Protein AF-A0A8H5GX24-F1 (afdb_monomer)

Solvent-accessible surface area (backbone atoms only — not comparable to full-atom values): 32639 Å² total; per-residue (Å²): 142,82,82,84,79,88,79,83,79,81,81,88,80,85,79,81,66,63,48,75,43,63,31,82,57,46,59,70,76,62,49,92,84,52,91,67,73,50,22,51,34,59,67,75,65,47,92,55,52,33,51,45,38,68,29,33,24,44,30,22,51,85,92,43,84,72,49,77,50,66,29,68,63,74,85,72,75,66,74,65,73,58,80,72,51,48,67,88,75,53,83,59,86,82,50,75,64,57,44,50,53,50,43,22,54,43,24,67,65,50,45,61,57,49,55,51,37,51,54,46,45,76,73,65,21,25,32,37,72,66,52,99,67,56,74,51,46,14,66,71,36,60,39,53,57,71,56,48,24,33,33,22,79,58,37,36,53,36,32,35,44,67,50,56,75,71,48,45,70,80,38,61,47,99,87,72,45,67,46,32,102,65,89,78,81,53,59,42,52,29,26,47,64,54,69,73,59,47,68,61,43,52,60,53,33,52,47,38,56,64,65,52,79,80,78,57,101,70,74,82,72,65,79,55,51,66,54,49,52,51,52,51,55,50,41,70,77,73,71,73,84,94,84,77,97,65,77,84,78,77,74,51,70,67,48,76,34,46,47,94,67,59,54,68,73,57,52,55,55,41,48,64,74,47,51,46,39,37,30,36,66,27,50,80,58,48,77,71,70,84,46,57,69,39,44,31,74,77,44,20,88,45,74,37,55,30,31,23,43,58,82,67,51,70,50,78,45,34,39,40,63,73,41,62,58,67,85,56,66,83,88,60,64,82,77,49,15,45,24,48,45,79,94,75,38,64,41,37,81,90,42,98,44,31,75,55,35,59,33,49,57,62,23,51,53,62,47,51,43,57,25,62,59,6,82,46,9,37,61,43,24,46,33,78,83,48,88,70,68,97,50,60,35,32,56,38,52,33,43,32,27,48,76,52,83,86,39,36,26,48,38,38,35,34,69,81,85,88,69,32,36,38,31,53,46,86,46,45,66,57,51,51,54,52,52,55,51,49,36,72,69,64,75,48,90,81,54,65,77,45,102,70,80,18,70,39,74,29,62,68,50,44,58,42,39,35,73,77,67,73,47,73,45,36,68,55,88,84,53,95,36,52,47,74,51,75,40,78,66,26,37,33,23,21,46,40,83,44,60,47,79,48,76,49,68,64,67,39,43,80,73,44,48,72,49,54,50,64,47,47,68,66,54,43,76,52,86,80,68,88,75,54,57,47,60,70,55,29,46,49,30,29,46,54,37,44,59,49,47,55,51,52,65,73,64,53,91,81,80,74,87,126

Foldseek 3Di:
DDDDDDDDDDDDDPPQDKDKAAAQDAPVVVDPLPPAAFAPCSVVVNPAFGLRHQFKIFIHGPPDTDDIDTALDPPRPDPQVDPFAWDDDFPDADDLVNLLLLLLLLLVPVLVQLVVLLVLSVVPAGAREDGDRHDQAALQQRFGADFKKKAAPRHSHIHHVVCVVVVQQVDADPVRHGSGPDDPPRIGIHTHDHNVVSVVVNVVSVVSNVPDDPPDPPPPDDVVPVVVVVVVVVCVVVDDDDDDPDDPDPDLAAAEEELVGDDPVNVLVCQLQQGKYKYFDLCVQFDADPALVRCCVQFQQPKFFKAWLQPRDTDIDGSNVLSVCAQPCPPDDQRTKMKGDFVPAFQDCPDSNNVVLVRSLRSDGPNLFFHLSRLQFLQVRFGPVDDGFPFGKTKMWIFAHDLDPPGSANWHKAQAWDDFFKWGLVCLVLVVVLLVVCQVVVPDPVPDQDNPRHGHQGPVNQVVSCVPPVTGTSGDDDDPSMDMDGAGSIIHTHHHNGGDIDITGDTDGSSNLVRLVVVCVVSSRDDPDSRNPCPSVSSVSSSVNSVVSVVVVVPPPDDDDD

pLDDT: mean 77.55, std 18.69, range [25.48, 96.69]

Organism: NCBI:txid2823264

Radius of gyration: 29.1 Å; Cα contacts (8 Å, |Δi|>4): 886; chains: 1; bounding box: 67×71×125 Å

Nearest PDB structures (foldseek):
  6rbj-assembly1_A  TM=8.529E-01  e=5.427E-17  Homo sapiens
  5raf-assembly1_A  TM=8.473E-01  e=9.542E-17  Homo sapiens
  4c8d-assembly1_A  TM=8.195E-01  e=1.603E-15  Homo sapiens
  9gdk-assembly2_B  TM=7.459E-01  e=5.547E-15  Homo sapiens
  9gdk-assembly1_A  TM=7.627E-01  e=3.571E-14  Homo sapiens

Secondary structure (DSSP, 8-state):
--PPPPPP---------PEEEE--S-SGGG-TT--SPPPHHHHHT-SS--TTTTTEEEEEETTEEEEEEE--STTTT----PPP------SSPPPHHHHHHHHHHHHHHHHHHHHHHHHHHHTTPEE----TTS--B-TTT--B--S-EEEETTT--EEEHHHHHTTGGG-B-TTS-BSSS-SS--EEEEESS-HHHHHHHHHHHHHHHH------TT-SSSHHHHHHHHHHHHHHHHT-------S-----PPEEEEGGG--HHHHHHHHHHT--EEEE-GGGG--S--SHHHHHHHHTTSEEEEEETTT--EEEEEHHHHTTTTT--TT--TT--EEE-TTS-B--TTSTTHHHHHHHHHH-SSTTTSSTT-TT-GGGGS-TTS---S-SPEEEEE-----STT---SEEEESSS--S-EE-GGGHHHHHHHHHHHHHHH--TT----SSSPPP--HHHHHHHHHHH---EE-----TT-EEEPPTT-EEEE--SS-EEEEE-----TTTHHHHHHHHHHHTT-SS------HHHHHHHHHHHHHHHHHHHHT-TT----

Mean predicted aligned error: 12.05 Å

Structure (mmCIF, N/CA/C/O backbone):
data_AF-A0A8H5GX24-F1
#
_entry.id   AF-A0A8H5GX24-F1
#
loop_
_atom_site.group_PDB
_atom_site.id
_atom_site.type_symbol
_atom_site.label_atom_id
_atom_site.label_alt_id
_atom_site.label_comp_id
_atom_site.label_asym_id
_atom_site.label_entity_id
_atom_site.label_seq_id
_atom_site.pdbx_PDB_ins_code
_atom_site.Cartn_x
_atom_site.Cartn_y
_atom_site.Cartn_z
_atom_site.occupancy
_atom_site.B_iso_or_equiv
_atom_site.auth_seq_id
_atom_site.auth_comp_id
_atom_site.auth_asym_id
_atom_site.auth_atom_id
_atom_site.pdbx_PDB_model_num
ATOM 1 N N . MET A 1 1 ? -10.723 33.245 83.270 1.00 36.44 1 MET A N 1
ATOM 2 C CA . MET A 1 1 ? -10.467 32.898 81.854 1.00 36.44 1 MET A CA 1
ATOM 3 C C . MET A 1 1 ? -10.722 31.410 81.683 1.00 36.44 1 MET A C 1
ATOM 5 O O . MET A 1 1 ? -9.882 30.623 82.092 1.00 36.44 1 MET A O 1
ATOM 9 N N . GLU A 1 2 ? -11.867 31.016 81.125 1.00 25.83 2 GLU A N 1
ATOM 10 C CA . GLU A 1 2 ? -12.194 29.603 80.878 1.00 25.83 2 GLU A CA 1
ATOM 11 C C . GLU A 1 2 ? -12.629 29.381 79.425 1.00 25.83 2 GLU A C 1
ATOM 13 O O . GLU A 1 2 ? -13.075 30.302 78.742 1.00 25.83 2 GLU A O 1
ATOM 18 N N . ARG A 1 3 ? -12.407 28.159 78.929 1.00 25.48 3 ARG A N 1
ATOM 19 C CA . ARG A 1 3 ? -12.452 27.816 77.499 1.00 25.48 3 ARG A CA 1
ATOM 20 C C . ARG A 1 3 ? -13.890 27.596 76.996 1.00 25.48 3 ARG A C 1
ATOM 22 O O . ARG A 1 3 ? -14.693 27.005 77.717 1.00 25.48 3 ARG A O 1
ATOM 29 N N . PRO A 1 4 ? -14.215 27.958 75.738 1.00 30.53 4 PRO A N 1
ATOM 30 C CA . PRO A 1 4 ? -15.518 27.652 75.153 1.00 30.53 4 PRO A CA 1
ATOM 31 C C . PRO A 1 4 ? -15.705 26.141 74.930 1.00 30.53 4 PRO A C 1
ATOM 33 O O . PRO A 1 4 ? -14.769 25.409 74.595 1.00 30.53 4 PRO A O 1
ATOM 36 N N . LYS A 1 5 ? -16.945 25.673 75.117 1.00 32.00 5 LYS A N 1
ATOM 37 C CA . LYS A 1 5 ? -17.332 24.255 75.037 1.00 32.00 5 LYS A CA 1
ATOM 38 C C . LYS A 1 5 ? -17.232 23.708 73.604 1.00 32.00 5 LYS A C 1
ATOM 40 O O . LYS A 1 5 ? -17.478 24.417 72.630 1.00 32.00 5 LYS A O 1
ATOM 45 N N . LYS A 1 6 ? -16.905 22.413 73.488 1.00 30.31 6 LYS A N 1
ATOM 46 C CA . LYS A 1 6 ? -16.808 21.674 72.214 1.00 30.31 6 LYS A CA 1
ATOM 47 C C . LYS A 1 6 ? -18.102 21.803 71.400 1.00 30.31 6 LYS A C 1
ATOM 49 O O . LYS A 1 6 ? -19.165 21.414 71.874 1.00 30.31 6 LYS A O 1
ATOM 54 N N . ARG A 1 7 ? -17.992 22.258 70.149 1.00 30.20 7 ARG A N 1
ATOM 55 C CA . ARG A 1 7 ? -19.074 22.176 69.159 1.00 30.20 7 ARG A CA 1
ATOM 56 C C . ARG A 1 7 ? -19.102 20.753 68.596 1.00 30.20 7 ARG A C 1
ATOM 58 O O . ARG A 1 7 ? -18.116 20.303 68.014 1.00 30.20 7 ARG A O 1
ATOM 65 N N . THR A 1 8 ? -20.199 20.036 68.811 1.00 29.34 8 THR A N 1
ATOM 66 C CA . THR A 1 8 ? -20.383 18.650 68.367 1.00 29.34 8 THR A CA 1
ATOM 67 C C . THR A 1 8 ? -20.283 18.573 66.841 1.00 29.34 8 THR A C 1
ATOM 69 O O . THR A 1 8 ? -21.092 19.179 66.140 1.00 29.34 8 THR A O 1
ATOM 72 N N . ARG A 1 9 ? -19.299 17.839 66.303 1.00 28.11 9 ARG A N 1
ATOM 73 C CA . ARG A 1 9 ? -19.297 17.478 64.877 1.00 28.11 9 ARG A CA 1
ATOM 74 C C . ARG A 1 9 ? -20.330 16.375 64.679 1.00 28.11 9 ARG A C 1
ATOM 76 O O . ARG A 1 9 ? -20.096 15.244 65.093 1.00 28.11 9 ARG A O 1
ATOM 83 N N . LEU A 1 10 ? -21.447 16.717 64.044 1.00 32.16 10 LEU A N 1
ATOM 84 C CA . LEU A 1 10 ? -22.352 15.730 63.465 1.00 32.16 10 LEU A CA 1
ATOM 85 C C . LEU A 1 10 ? -21.583 14.924 62.411 1.00 32.16 10 LEU A C 1
ATOM 87 O O . LEU A 1 10 ? -21.041 15.480 61.456 1.00 32.16 10 LEU A O 1
ATOM 91 N N . SER A 1 11 ? -21.513 13.615 62.621 1.00 37.16 11 SER A N 1
ATOM 92 C CA . SER A 1 11 ? -21.139 12.637 61.604 1.00 37.16 11 SER A CA 1
ATOM 93 C C . SER A 1 11 ? -22.243 12.539 60.552 1.00 37.16 11 SER A C 1
ATOM 95 O O . SER A 1 11 ? -23.415 12.524 60.921 1.00 37.16 11 SER A O 1
ATOM 97 N N . GLY A 1 12 ? -21.879 12.400 59.274 1.00 42.03 12 GLY A N 1
ATOM 98 C CA . GLY A 1 12 ? -22.850 12.102 58.214 1.00 42.03 12 GLY A CA 1
ATOM 99 C C . GLY A 1 12 ? -22.692 12.914 56.931 1.00 42.03 12 GLY A C 1
ATOM 100 O O . GLY A 1 12 ? -23.603 13.641 56.557 1.00 42.03 12 GLY A O 1
ATOM 101 N N . GLN A 1 13 ? -21.575 12.738 56.222 1.00 35.50 13 GLN A N 1
ATOM 102 C CA . GLN A 1 13 ? -21.575 12.789 54.755 1.00 35.50 13 GLN A CA 1
ATOM 103 C C . GLN A 1 13 ? -20.674 11.667 54.235 1.00 35.50 13 GLN A C 1
ATOM 105 O O . GLN A 1 13 ? -19.456 11.814 54.136 1.00 35.50 13 GLN A O 1
ATOM 110 N N . ASP A 1 14 ? -21.298 10.527 53.945 1.00 39.41 14 ASP A N 1
ATOM 111 C CA . ASP A 1 14 ? -20.663 9.390 53.287 1.00 39.41 14 ASP A CA 1
ATOM 112 C C . ASP A 1 14 ? -20.244 9.777 51.865 1.00 39.41 14 ASP A C 1
ATOM 114 O O . ASP A 1 14 ? -21.063 9.864 50.950 1.00 39.41 14 ASP A O 1
ATOM 118 N N . SER A 1 15 ? -18.946 9.984 51.648 1.00 47.16 15 SER A N 1
ATOM 119 C CA . SER A 1 15 ? -18.373 10.175 50.312 1.00 47.16 15 SER A CA 1
ATOM 120 C C . SER A 1 15 ? -18.114 8.827 49.628 1.00 47.16 15 SER A C 1
ATOM 122 O O . SER A 1 15 ? -17.014 8.518 49.177 1.00 47.16 15 SER A O 1
ATOM 124 N N . THR A 1 16 ? -19.165 8.014 49.493 1.00 55.91 16 THR A N 1
ATOM 125 C CA . THR A 1 16 ? -19.157 6.678 48.855 1.00 55.91 16 THR A CA 1
ATOM 126 C C . THR A 1 16 ? -19.006 6.706 47.322 1.00 55.91 16 THR A C 1
ATOM 128 O O . THR A 1 16 ? -19.170 5.687 46.649 1.00 55.91 16 THR A O 1
ATOM 131 N N . SER A 1 17 ? -18.621 7.855 46.759 1.00 76.12 17 SER A N 1
ATOM 132 C CA . SER A 1 17 ? -18.320 8.048 45.340 1.00 76.12 17 SER A CA 1
ATOM 133 C C . SER A 1 17 ? -17.052 7.289 44.931 1.00 76.12 17 SER A C 1
ATOM 135 O O . SER A 1 17 ? -15.944 7.593 45.378 1.00 76.12 17 SER A O 1
ATOM 137 N N . SER A 1 18 ? -17.207 6.294 44.055 1.00 85.88 18 SER A N 1
ATOM 138 C CA . SER A 1 18 ? -16.073 5.564 43.478 1.00 85.88 18 SER A CA 1
ATOM 139 C C . SER A 1 18 ? -15.384 6.403 42.399 1.00 85.88 18 SER A C 1
ATOM 141 O O . SER A 1 18 ? -15.987 6.742 41.377 1.00 85.88 18 SER A O 1
ATOM 143 N N . LYS A 1 19 ? -14.101 6.716 42.602 1.00 90.31 19 LYS A N 1
ATOM 144 C CA . LYS A 1 19 ? -13.293 7.494 41.661 1.00 90.31 19 LYS A CA 1
ATOM 145 C C . LYS A 1 19 ? -12.863 6.619 40.488 1.00 90.31 19 LYS A C 1
ATOM 147 O O . LYS A 1 19 ? -12.159 5.628 40.673 1.00 90.31 19 LYS A O 1
ATOM 152 N N . ARG A 1 20 ? -13.235 7.036 39.280 1.00 91.19 20 ARG A N 1
ATOM 153 C CA . ARG A 1 20 ? -12.804 6.444 38.009 1.00 91.19 20 ARG A CA 1
ATOM 154 C C . ARG A 1 20 ? -11.637 7.243 37.442 1.00 91.19 20 ARG A C 1
ATOM 156 O O . ARG A 1 20 ? -11.686 8.472 37.398 1.00 91.19 20 ARG A O 1
ATOM 163 N N . THR A 1 21 ? -10.575 6.567 37.022 1.00 90.12 21 THR A N 1
ATOM 164 C CA . THR A 1 21 ? -9.411 7.199 36.390 1.00 90.12 21 THR A CA 1
ATOM 165 C C . THR A 1 21 ? -8.947 6.356 35.214 1.00 90.12 21 THR A C 1
ATOM 167 O O . THR A 1 21 ? -8.677 5.170 35.380 1.00 90.12 21 THR A O 1
ATOM 170 N N . LEU A 1 22 ? -8.849 6.969 34.033 1.00 89.12 22 LEU A N 1
ATOM 171 C CA . LEU A 1 22 ? -8.307 6.318 32.845 1.00 89.12 22 LEU A CA 1
ATOM 172 C C . LEU A 1 22 ? -6.823 5.992 33.052 1.00 89.12 22 LEU A C 1
ATOM 174 O O . LEU A 1 22 ? -6.055 6.826 33.536 1.00 89.12 22 LEU A O 1
ATOM 178 N N . GLN A 1 23 ? -6.409 4.784 32.685 1.00 89.44 23 GLN A N 1
ATOM 179 C CA . GLN A 1 23 ? -5.009 4.396 32.704 1.00 89.44 23 GLN A CA 1
ATOM 180 C C . GLN A 1 23 ? -4.267 5.069 31.540 1.00 89.44 23 GLN A C 1
ATOM 182 O O . GLN A 1 23 ? -4.398 4.664 30.389 1.00 89.44 23 GLN A O 1
ATOM 187 N N . VAL A 1 24 ? -3.446 6.073 31.854 1.00 86.38 24 VAL A N 1
ATOM 188 C CA . VAL A 1 24 ? -2.573 6.773 30.888 1.00 86.38 24 VAL A CA 1
ATOM 189 C C . VAL A 1 24 ? -1.109 6.302 30.931 1.00 86.38 24 VAL A C 1
ATOM 191 O O . VAL A 1 24 ? -0.295 6.724 30.117 1.00 86.38 24 VAL A O 1
ATOM 194 N N . THR A 1 25 ? -0.768 5.401 31.856 1.00 87.75 25 THR A N 1
ATOM 195 C CA . THR A 1 25 ? 0.582 4.845 32.056 1.00 87.75 25 THR A CA 1
ATOM 196 C C . THR A 1 25 ? 0.634 3.335 31.785 1.00 87.75 25 THR A C 1
ATOM 198 O O . THR A 1 25 ? -0.392 2.689 31.550 1.00 87.75 25 THR A O 1
ATOM 201 N N . SER A 1 26 ? 1.837 2.747 31.801 1.00 89.62 26 SER A N 1
ATOM 202 C CA . SER A 1 26 ? 1.999 1.293 31.663 1.00 89.62 26 SER A CA 1
ATOM 203 C C . SER A 1 26 ? 1.384 0.528 32.845 1.00 89.62 26 SER A C 1
ATOM 205 O O . SER A 1 26 ? 1.241 1.077 33.939 1.00 89.62 26 SER A O 1
ATOM 207 N N . CYS A 1 27 ? 1.082 -0.765 32.674 1.00 91.50 27 CYS A N 1
ATOM 208 C CA . CYS A 1 27 ? 0.644 -1.602 33.800 1.00 91.50 27 CYS A CA 1
ATOM 209 C C . CYS A 1 27 ? 1.712 -1.689 34.902 1.00 91.50 27 CYS A C 1
ATOM 211 O O . CYS A 1 27 ? 1.373 -1.755 36.082 1.00 91.50 27 CYS A O 1
ATOM 213 N N . ASN A 1 28 ? 2.992 -1.653 34.525 1.00 89.25 28 ASN A N 1
ATOM 214 C CA . ASN A 1 28 ? 4.120 -1.707 35.454 1.00 89.25 28 ASN A CA 1
ATOM 215 C C . ASN A 1 28 ? 4.210 -0.427 36.311 1.00 89.25 28 ASN A C 1
ATOM 217 O O . ASN A 1 28 ? 4.550 -0.494 37.491 1.00 89.25 28 ASN A O 1
ATOM 221 N N . SER A 1 29 ? 3.786 0.718 35.768 1.00 90.50 29 SER A N 1
ATOM 222 C CA . SER A 1 29 ? 3.723 2.011 36.467 1.00 90.50 29 SER A CA 1
ATOM 223 C C . SER A 1 29 ? 2.612 2.108 37.528 1.00 90.50 29 SER A C 1
ATOM 225 O O . SER A 1 29 ? 2.575 3.086 38.271 1.00 90.50 29 SER A O 1
ATOM 227 N N . LEU A 1 30 ? 1.697 1.133 37.623 1.00 89.56 30 LEU A N 1
ATOM 228 C CA . LEU A 1 30 ? 0.629 1.112 38.641 1.00 89.56 30 LEU A CA 1
ATOM 229 C C . LEU A 1 30 ? 1.101 0.583 40.010 1.00 89.56 30 LEU A C 1
ATOM 231 O O . LEU A 1 30 ? 0.369 0.679 41.000 1.00 89.56 30 LEU A O 1
ATOM 235 N N . GLY A 1 31 ? 2.332 0.064 40.072 1.00 85.56 31 GLY A N 1
ATOM 236 C CA . GLY A 1 31 ? 2.976 -0.430 41.286 1.00 85.56 31 GLY A CA 1
ATOM 237 C C . GLY A 1 31 ? 2.544 -1.845 41.706 1.00 85.56 31 GLY A C 1
ATOM 238 O O . GLY A 1 31 ? 1.586 -2.409 41.174 1.00 85.56 31 GLY A O 1
ATOM 239 N N . PRO A 1 32 ? 3.237 -2.444 42.693 1.00 83.25 32 PRO A N 1
ATOM 240 C CA . PRO A 1 32 ? 3.034 -3.842 43.088 1.00 83.25 32 PRO A CA 1
ATOM 241 C C . PRO A 1 32 ? 1.699 -4.102 43.803 1.00 83.25 32 PRO A C 1
ATOM 243 O O . PRO A 1 32 ? 1.270 -5.243 43.887 1.00 83.25 32 PRO A O 1
ATOM 246 N N . LYS A 1 33 ? 1.027 -3.056 44.305 1.00 84.94 33 LYS A N 1
ATOM 247 C CA . LYS A 1 33 ? -0.272 -3.156 44.999 1.00 84.94 33 LYS A CA 1
ATOM 248 C C . LYS A 1 33 ? -1.485 -3.152 44.056 1.00 84.94 33 LYS A C 1
ATOM 250 O O . LYS A 1 33 ? -2.611 -3.090 44.536 1.00 84.94 33 LYS A O 1
ATOM 255 N N . PHE A 1 34 ? -1.281 -3.136 42.737 1.00 90.06 34 PHE A N 1
ATOM 256 C CA . PHE A 1 34 ? -2.368 -3.211 41.759 1.00 90.06 34 PHE A CA 1
ATOM 257 C C . PHE A 1 34 ? -2.840 -4.673 41.614 1.00 90.06 34 PHE A C 1
ATOM 259 O O . PHE A 1 34 ? -2.040 -5.501 41.184 1.00 90.06 34 PHE A O 1
ATOM 266 N N . PRO A 1 35 ? -4.097 -5.014 41.967 1.00 90.44 35 PRO A N 1
ATOM 267 C CA . PRO A 1 35 ? -4.521 -6.411 42.116 1.00 90.44 35 PRO A CA 1
ATOM 268 C C . PRO A 1 35 ? -5.012 -7.066 40.816 1.00 90.44 35 PRO A C 1
ATOM 270 O O . PRO A 1 35 ? -5.299 -8.259 40.811 1.00 90.44 35 PRO A O 1
ATOM 273 N N . TYR A 1 36 ? -5.144 -6.308 39.723 1.00 91.56 36 TYR A N 1
ATOM 274 C CA . TYR A 1 36 ? -5.627 -6.825 38.440 1.00 91.56 36 TYR A CA 1
ATOM 275 C C . TYR A 1 36 ? -4.468 -7.181 37.508 1.00 91.56 36 TYR A C 1
ATOM 277 O O . TYR A 1 36 ? -3.353 -6.669 37.636 1.00 91.56 36 TYR A O 1
ATOM 285 N N . SER A 1 37 ? -4.748 -8.037 36.528 1.00 89.69 37 SER A N 1
ATOM 286 C CA . SER A 1 37 ? -3.762 -8.517 35.563 1.00 89.69 37 SER A CA 1
ATOM 287 C C . SER A 1 37 ? -3.060 -7.382 34.805 1.00 89.69 37 SER A C 1
ATOM 289 O O . SER A 1 37 ? -3.627 -6.328 34.486 1.00 89.69 37 SER A O 1
ATOM 291 N N . ARG A 1 38 ? -1.782 -7.609 34.498 1.00 91.75 38 ARG A N 1
ATOM 292 C CA . ARG A 1 38 ? -1.009 -6.775 33.575 1.00 91.75 38 ARG A CA 1
ATOM 293 C C . ARG A 1 38 ? -1.235 -7.291 32.152 1.00 91.75 38 ARG A C 1
ATOM 295 O O . ARG A 1 38 ? -1.419 -8.490 31.952 1.00 91.75 38 ARG A O 1
ATOM 302 N N . CYS A 1 39 ? -1.245 -6.394 31.167 1.00 91.12 39 CYS A N 1
ATOM 303 C CA . CYS A 1 39 ? -1.320 -6.804 29.763 1.00 91.12 39 CYS A CA 1
ATOM 304 C C . CYS A 1 39 ? -0.081 -7.611 29.348 1.00 91.12 39 CYS A C 1
ATOM 306 O O . CYS A 1 39 ? 0.986 -7.406 29.928 1.00 91.12 39 CYS A O 1
ATOM 308 N N . PHE A 1 40 ? -0.218 -8.433 28.304 1.00 88.44 40 PHE A N 1
ATOM 309 C CA . PHE A 1 40 ? 0.807 -9.322 27.746 1.00 88.44 40 PHE A CA 1
ATOM 310 C C . PHE A 1 40 ? 2.197 -8.667 27.686 1.00 88.44 40 PHE A C 1
ATOM 312 O O . PHE A 1 40 ? 3.096 -9.085 28.412 1.00 88.44 40 PHE A O 1
ATOM 319 N N . SER A 1 41 ? 2.324 -7.551 26.961 1.00 88.00 41 SER A N 1
ATOM 320 C CA . SER A 1 41 ? 3.582 -6.814 26.777 1.00 88.00 41 SER A CA 1
ATOM 321 C C . SER A 1 41 ? 4.256 -6.424 28.103 1.00 88.00 41 SER A C 1
ATOM 323 O O . SER A 1 41 ? 5.434 -6.684 28.327 1.00 88.00 41 SER A O 1
ATOM 325 N N . CYS A 1 42 ? 3.486 -5.882 29.057 1.00 89.31 42 CYS A N 1
ATOM 326 C CA . CYS A 1 42 ? 4.005 -5.517 30.382 1.00 89.31 42 CYS A CA 1
ATOM 327 C C . CYS A 1 42 ? 4.377 -6.720 31.263 1.00 89.31 42 CYS A C 1
ATOM 329 O O . CYS A 1 42 ? 5.173 -6.539 32.186 1.00 89.31 42 CYS A O 1
ATOM 331 N N . SER A 1 43 ? 3.778 -7.891 31.033 1.00 88.94 43 SER A N 1
ATOM 332 C CA . SER A 1 43 ? 4.058 -9.124 31.780 1.00 88.94 43 SER A CA 1
ATOM 333 C C . SER A 1 43 ? 5.334 -9.804 31.286 1.00 88.94 43 SER A C 1
ATOM 335 O O . SER A 1 43 ? 6.147 -10.214 32.109 1.00 88.94 43 SER A O 1
ATOM 337 N N . ASN A 1 44 ? 5.537 -9.855 29.966 1.00 84.62 44 ASN A N 1
ATOM 338 C CA . ASN A 1 44 ? 6.705 -10.491 29.345 1.00 84.62 44 ASN A CA 1
ATOM 339 C C . ASN A 1 44 ? 7.921 -9.560 29.222 1.00 84.62 44 ASN A C 1
ATOM 341 O O . ASN A 1 44 ? 9.014 -10.033 28.936 1.00 84.62 44 ASN A O 1
ATOM 345 N N . LYS A 1 45 ? 7.751 -8.260 29.518 1.00 79.31 45 LYS A N 1
ATOM 346 C CA . LYS A 1 45 ? 8.758 -7.198 29.324 1.00 79.31 45 LYS A CA 1
ATOM 347 C C . LYS A 1 45 ? 9.123 -6.971 27.849 1.00 79.31 45 LYS A C 1
ATOM 349 O O . LYS A 1 45 ? 10.255 -6.606 27.557 1.00 79.31 45 LYS A O 1
ATOM 354 N N . GLU A 1 46 ? 8.150 -7.150 26.959 1.00 71.94 46 GLU A N 1
ATOM 355 C CA . GLU A 1 46 ? 8.270 -6.719 25.564 1.00 71.94 46 GLU A CA 1
ATOM 356 C C . GLU A 1 46 ? 8.584 -5.216 25.506 1.00 71.94 46 GLU A C 1
ATOM 358 O O . GLU A 1 46 ? 8.090 -4.444 26.338 1.00 71.94 46 GLU A O 1
ATOM 363 N N . GLU A 1 47 ? 9.308 -4.786 24.474 1.00 67.81 47 GLU A N 1
ATOM 364 C CA . GLU A 1 47 ? 9.473 -3.360 24.150 1.00 67.81 47 GLU A CA 1
ATOM 365 C C . GLU A 1 47 ? 8.149 -2.719 23.673 1.00 67.81 47 GLU A C 1
ATOM 367 O O . GLU A 1 47 ? 7.982 -1.498 23.685 1.00 67.81 47 GLU A O 1
ATOM 372 N N . GLU A 1 48 ? 7.159 -3.550 23.320 1.00 71.38 48 GLU A N 1
ATOM 373 C CA . GLU A 1 48 ? 5.805 -3.143 22.952 1.00 71.38 48 GLU A CA 1
ATOM 374 C C . GLU A 1 48 ? 5.103 -2.248 23.994 1.00 71.38 48 GLU A C 1
ATOM 376 O O . GLU A 1 48 ? 5.103 -2.469 25.213 1.00 71.38 48 GLU A O 1
ATOM 381 N N . LYS A 1 49 ? 4.329 -1.288 23.479 1.00 82.81 49 LYS A N 1
ATOM 382 C CA . LYS A 1 49 ? 3.538 -0.360 24.293 1.00 82.81 49 LYS A CA 1
ATOM 383 C C . LYS A 1 49 ? 2.405 -1.062 25.060 1.00 82.81 49 LYS A C 1
ATOM 385 O O . LYS A 1 49 ? 1.736 -1.977 24.586 1.00 82.81 49 LYS A O 1
ATOM 390 N N . CYS A 1 50 ? 2.137 -0.577 26.275 1.00 88.00 50 CYS A N 1
ATOM 391 C CA . CYS A 1 50 ? 1.149 -1.152 27.194 1.00 88.00 50 CYS A CA 1
ATOM 392 C C . CYS A 1 50 ? -0.283 -1.175 26.622 1.00 88.00 50 CYS A C 1
ATOM 394 O O . CYS A 1 50 ? -0.974 -0.155 26.603 1.00 88.00 50 CYS A O 1
ATOM 396 N N . ARG A 1 51 ? -0.789 -2.373 26.315 1.00 89.31 51 ARG A N 1
ATOM 397 C CA . ARG A 1 51 ? -2.072 -2.608 25.624 1.00 89.31 51 ARG A CA 1
ATOM 398 C C . ARG A 1 51 ? -3.343 -2.131 26.354 1.00 89.31 51 ARG A C 1
ATOM 400 O O . ARG A 1 51 ? -4.390 -2.001 25.733 1.00 89.31 51 ARG A O 1
ATOM 407 N N . PHE A 1 52 ? -3.269 -1.836 27.658 1.00 90.00 52 PHE A N 1
ATOM 408 C CA . PHE A 1 52 ? -4.383 -1.258 28.436 1.00 90.00 52 PHE A CA 1
ATOM 409 C C . PHE A 1 52 ? -4.356 0.278 28.569 1.00 90.00 52 PHE A C 1
ATOM 411 O O . PHE A 1 52 ? -5.291 0.857 29.136 1.00 90.00 52 PHE A O 1
ATOM 418 N N . LYS A 1 53 ? -3.311 0.952 28.069 1.00 87.62 53 LYS A N 1
ATOM 419 C CA . LYS A 1 53 ? -3.207 2.419 28.086 1.00 87.62 53 LYS A CA 1
ATOM 420 C C . LYS A 1 53 ? -4.304 3.025 27.198 1.00 87.62 53 LYS A C 1
ATOM 422 O O . LYS A 1 53 ? -4.609 2.499 26.135 1.00 87.62 53 LYS A O 1
ATOM 427 N N . GLY A 1 54 ? -4.946 4.098 27.656 1.00 84.25 54 GLY A N 1
ATOM 428 C CA . GLY A 1 54 ? -5.983 4.822 26.907 1.00 84.25 54 GLY A CA 1
ATOM 429 C C . GLY A 1 54 ? -7.378 4.173 26.868 1.00 84.25 54 GLY A C 1
ATOM 430 O O . GLY A 1 54 ? -8.330 4.857 26.484 1.00 84.25 54 GLY A O 1
ATOM 431 N N . ILE A 1 55 ? -7.536 2.916 27.313 1.00 88.25 55 ILE A N 1
ATOM 432 C CA . ILE A 1 55 ? -8.833 2.204 27.336 1.00 88.25 55 ILE A CA 1
ATOM 433 C C . ILE A 1 55 ? -9.270 1.726 28.732 1.00 88.25 55 ILE A C 1
ATOM 435 O O . ILE A 1 55 ? -10.452 1.827 29.065 1.00 88.25 55 ILE A O 1
ATOM 439 N N . ARG A 1 56 ? -8.359 1.224 29.579 1.00 91.69 56 ARG A N 1
ATOM 440 C CA . ARG A 1 56 ? -8.739 0.656 30.883 1.00 91.69 56 ARG A CA 1
ATOM 441 C C . ARG A 1 56 ? -8.984 1.756 31.914 1.00 91.69 56 ARG A C 1
ATOM 443 O O . ARG A 1 56 ? -8.132 2.614 32.139 1.00 91.69 56 ARG A O 1
ATOM 450 N N . ILE A 1 57 ? -10.131 1.709 32.579 1.00 91.69 57 ILE A N 1
ATOM 451 C CA . ILE A 1 57 ? -10.501 2.592 33.686 1.00 91.69 57 ILE A CA 1
ATOM 452 C C . ILE A 1 57 ? -10.232 1.861 35.001 1.00 91.69 57 ILE A C 1
ATOM 454 O O . ILE A 1 57 ? -10.686 0.743 35.222 1.00 91.69 57 ILE A O 1
ATOM 458 N N . ILE A 1 58 ? -9.500 2.514 35.895 1.00 92.62 58 ILE A N 1
ATOM 459 C CA . ILE A 1 58 ? -9.236 2.042 37.252 1.00 92.62 58 ILE A CA 1
ATOM 460 C C . ILE A 1 58 ? -10.290 2.656 38.171 1.00 92.62 58 ILE A C 1
ATOM 462 O O . ILE A 1 58 ? -10.386 3.885 38.268 1.00 92.62 58 ILE A O 1
ATOM 466 N N . VAL A 1 59 ? -11.055 1.811 38.861 1.00 93.81 59 VAL A N 1
ATOM 467 C CA . VAL A 1 59 ? -12.077 2.224 39.827 1.00 93.81 59 VAL A CA 1
ATOM 468 C C . VAL A 1 59 ? -11.511 2.087 41.240 1.00 93.81 59 VAL A C 1
ATOM 470 O O . VAL A 1 59 ? -11.003 1.027 41.617 1.00 93.81 59 VAL A O 1
ATOM 473 N N . ARG A 1 60 ? -11.571 3.167 42.024 1.00 92.38 60 ARG A N 1
ATOM 474 C CA . ARG A 1 60 ? -11.129 3.192 43.424 1.00 92.38 60 ARG A CA 1
ATOM 475 C C . ARG A 1 60 ? -12.227 3.668 44.366 1.00 92.38 60 ARG A C 1
ATOM 477 O O . ARG A 1 60 ? -12.872 4.682 44.097 1.00 92.38 60 ARG A O 1
ATOM 484 N N . LYS A 1 61 ? -12.359 3.010 45.518 1.00 92.31 61 LYS A N 1
ATOM 485 C CA . LYS A 1 61 ? -13.181 3.467 46.647 1.00 92.31 61 LYS A CA 1
ATOM 486 C C . LYS A 1 61 ? -12.233 3.978 47.734 1.00 92.31 61 LYS A C 1
ATOM 488 O O . LYS A 1 61 ? -11.472 3.217 48.325 1.00 92.31 61 LYS A O 1
ATOM 493 N N . GLY A 1 62 ? -12.195 5.295 47.936 1.00 87.31 62 GLY A N 1
ATOM 494 C CA . GLY A 1 62 ? -11.163 5.926 48.765 1.00 87.31 62 GLY A CA 1
ATOM 495 C C . GLY A 1 62 ? -9.754 5.708 48.192 1.00 87.31 62 GLY A C 1
ATOM 496 O O . GLY A 1 62 ? -9.443 6.194 47.104 1.00 87.31 62 GLY A O 1
ATOM 497 N N . ARG A 1 63 ? -8.893 4.991 48.929 1.00 83.44 63 ARG A N 1
ATOM 498 C CA . ARG A 1 63 ? -7.525 4.632 48.495 1.00 83.44 63 ARG A CA 1
ATOM 499 C C . ARG A 1 63 ? -7.417 3.228 47.890 1.00 83.44 63 ARG A C 1
ATOM 501 O O . ARG A 1 63 ? -6.381 2.913 47.307 1.00 83.44 63 ARG A O 1
ATOM 508 N N . GLU A 1 64 ? -8.451 2.404 48.020 1.00 88.06 64 GLU A N 1
ATOM 509 C CA . GLU A 1 64 ? -8.422 0.995 47.627 1.00 88.06 64 GLU A CA 1
ATOM 510 C C . GLU A 1 64 ? -8.896 0.793 46.189 1.00 88.06 64 GLU A C 1
ATOM 512 O O . GLU A 1 64 ? -9.699 1.565 45.660 1.00 88.06 64 GLU A O 1
ATOM 517 N N . TYR A 1 65 ? -8.385 -0.258 45.552 1.00 90.06 65 TYR A N 1
ATOM 518 C CA . TYR A 1 65 ? -8.835 -0.712 44.242 1.00 90.06 65 TYR A CA 1
ATOM 519 C C . TYR A 1 65 ? -10.152 -1.475 44.394 1.00 90.06 65 TYR A C 1
ATOM 521 O O . TYR A 1 65 ? -10.204 -2.454 45.129 1.00 90.06 65 TYR A O 1
ATOM 529 N N . SER A 1 66 ? -11.205 -1.022 43.711 1.00 91.94 66 SER A N 1
ATOM 530 C CA . SER A 1 66 ? -12.546 -1.616 43.801 1.00 91.94 66 SER A CA 1
ATOM 531 C C . SER A 1 66 ? -13.023 -2.258 42.499 1.00 91.94 66 SER A C 1
ATOM 533 O O . SER A 1 66 ? -13.932 -3.080 42.532 1.00 91.94 66 SER A O 1
ATOM 535 N N . GLY A 1 67 ? -12.431 -1.905 41.356 1.00 92.50 67 GLY A N 1
ATOM 536 C CA . GLY A 1 67 ? -12.744 -2.530 40.073 1.00 92.50 67 GLY A CA 1
ATOM 537 C C . GLY A 1 67 ? -11.839 -2.071 38.934 1.00 92.50 67 GLY A C 1
ATOM 538 O O . GLY A 1 67 ? -11.086 -1.098 39.057 1.00 92.50 67 GLY A O 1
ATOM 539 N N . ILE A 1 68 ? -11.979 -2.749 37.798 1.00 92.69 68 ILE A N 1
ATOM 540 C CA . ILE A 1 68 ? -11.617 -2.216 36.484 1.00 92.69 68 ILE A CA 1
ATOM 541 C C . ILE A 1 68 ? -12.877 -2.102 35.629 1.00 92.69 68 ILE A C 1
ATOM 543 O O . ILE A 1 68 ? -13.771 -2.939 35.697 1.00 92.69 68 ILE A O 1
ATOM 547 N N . GLU A 1 69 ? -12.924 -1.049 34.832 1.00 92.62 69 GLU A N 1
ATOM 548 C CA . GLU A 1 69 ? -13.923 -0.799 33.798 1.00 92.62 69 GLU A CA 1
ATOM 549 C C . GLU A 1 69 ? -13.179 -0.528 32.482 1.00 92.62 69 GLU A C 1
ATOM 551 O O . GLU A 1 69 ? -11.952 -0.393 32.461 1.00 92.62 69 GLU A O 1
ATOM 556 N N . PHE A 1 70 ? -13.906 -0.403 31.375 1.00 89.81 70 PHE A N 1
ATOM 557 C CA . PHE A 1 70 ? -13.338 0.000 30.091 1.00 89.81 70 PHE A CA 1
ATOM 558 C C . PHE A 1 70 ? -14.083 1.218 29.554 1.00 89.81 70 PHE A C 1
ATOM 560 O O . PHE A 1 70 ? -15.283 1.390 29.766 1.00 89.81 70 PHE A O 1
ATOM 567 N N . ARG A 1 71 ? -13.331 2.101 28.905 1.00 84.38 71 ARG A N 1
ATOM 568 C CA . ARG A 1 71 ? -13.785 3.394 28.402 1.00 84.38 71 ARG A CA 1
ATOM 569 C C . ARG A 1 71 ? -14.886 3.228 27.356 1.00 84.38 71 ARG A C 1
ATOM 571 O O . ARG A 1 71 ? -14.655 2.616 26.328 1.00 84.38 71 ARG A O 1
ATOM 578 N N . SER A 1 72 ? -16.051 3.834 27.576 1.00 78.94 72 SER A N 1
ATOM 579 C CA . SER A 1 72 ? -17.131 3.921 26.576 1.00 78.94 72 SER A CA 1
ATOM 580 C C . SER A 1 72 ? -17.159 5.253 25.816 1.00 78.94 72 SER A C 1
ATOM 582 O O . SER A 1 72 ? -17.741 5.337 24.745 1.00 78.94 72 SER A O 1
ATOM 584 N N . THR A 1 73 ? -16.536 6.314 26.346 1.00 70.25 73 THR A N 1
ATOM 585 C CA . THR A 1 73 ? -16.570 7.664 25.747 1.00 70.25 73 THR A CA 1
ATOM 586 C C . THR A 1 73 ? -15.239 8.405 25.901 1.00 70.25 73 THR A C 1
ATOM 588 O O . THR A 1 73 ? -14.382 8.048 26.716 1.00 70.25 73 THR A O 1
ATOM 591 N N . SER A 1 74 ? -15.059 9.497 25.157 1.00 62.91 74 SER A N 1
ATOM 592 C CA . SER A 1 74 ? -13.867 10.352 25.247 1.00 62.91 74 SER A CA 1
ATOM 593 C C . SER A 1 74 ? -13.753 11.169 26.544 1.00 62.91 74 SER A C 1
ATOM 595 O O . SER A 1 74 ? -12.664 11.649 26.849 1.00 62.91 74 SER A O 1
ATOM 597 N N . LYS A 1 75 ? -14.825 11.265 27.349 1.00 61.50 75 LYS A N 1
ATOM 598 C CA . LYS A 1 75 ? -14.975 12.181 28.504 1.00 61.50 75 LYS A CA 1
ATOM 599 C C . LYS A 1 75 ? -13.919 12.053 29.616 1.00 61.50 75 LYS A C 1
ATOM 601 O O . LYS A 1 75 ? -13.838 12.930 30.471 1.00 61.50 75 LYS A O 1
ATOM 606 N N . TYR A 1 76 ? -13.097 11.006 29.625 1.00 57.06 76 TYR A N 1
ATOM 607 C CA . TYR A 1 76 ? -12.108 10.729 30.676 1.00 57.06 76 TYR A CA 1
ATOM 608 C C . TYR A 1 76 ? -10.768 11.486 30.530 1.00 57.06 76 TYR A C 1
ATOM 610 O O . TYR A 1 76 ? -9.734 10.999 30.984 1.00 57.06 76 TYR A O 1
ATOM 618 N N . GLY A 1 77 ? -10.791 12.692 29.950 1.00 48.19 77 GLY A N 1
ATOM 619 C CA . GLY A 1 77 ? -9.656 13.627 29.959 1.00 48.19 77 GLY A CA 1
ATOM 620 C C . GLY A 1 77 ? -8.551 13.326 28.945 1.00 48.19 77 GLY A C 1
ATOM 621 O O . GLY A 1 77 ? -7.397 13.685 29.170 1.00 48.19 77 GLY A O 1
ATOM 622 N N . ASP A 1 78 ? -8.889 12.659 27.846 1.00 50.22 78 ASP A N 1
ATOM 623 C CA . ASP A 1 78 ? -7.923 12.302 26.815 1.00 50.22 78 ASP A CA 1
ATOM 624 C C . ASP A 1 78 ? -7.602 13.495 25.906 1.00 50.22 78 ASP A C 1
ATOM 626 O O . ASP A 1 78 ? -8.414 13.894 25.074 1.00 50.22 78 ASP A O 1
ATOM 630 N N . LYS A 1 79 ? -6.407 14.066 26.078 1.00 44.75 79 LYS A N 1
ATOM 631 C CA . LYS A 1 79 ? -5.850 15.080 25.171 1.00 44.75 79 LYS A CA 1
ATOM 632 C C . LYS A 1 79 ? -5.115 14.467 23.968 1.00 44.75 79 LYS A C 1
ATOM 634 O O . LYS A 1 79 ? -4.685 15.225 23.110 1.00 44.75 79 LYS A O 1
ATOM 639 N N . SER A 1 80 ? -4.951 13.138 23.907 1.00 46.03 80 SER A N 1
ATOM 640 C CA . SER A 1 80 ? -4.218 12.457 22.826 1.00 46.03 80 SER A CA 1
ATOM 641 C C . SER A 1 80 ? -5.059 12.187 21.578 1.00 46.03 80 SER A C 1
ATOM 643 O O . SER A 1 80 ? -4.500 11.845 20.541 1.00 46.03 80 SER A O 1
ATOM 645 N N . SER A 1 81 ? -6.371 12.455 21.616 1.00 52.41 81 SER A N 1
ATOM 646 C CA . SER A 1 81 ? -7.175 12.682 20.408 1.00 52.41 81 SER A CA 1
ATOM 647 C C . SER A 1 81 ? -6.855 14.058 19.804 1.00 52.41 81 SER A C 1
ATOM 649 O O . SER A 1 81 ? -7.726 14.924 19.675 1.00 52.41 81 SER A O 1
ATOM 651 N N . GLN A 1 82 ? -5.576 14.272 19.499 1.00 55.19 82 GLN A N 1
ATOM 652 C CA . GLN A 1 82 ? -5.098 15.381 18.692 1.00 55.19 82 GLN A CA 1
ATOM 653 C C . GLN A 1 82 ? -5.740 15.244 17.309 1.00 55.19 82 GLN A C 1
ATOM 655 O O . GLN A 1 82 ? -5.868 14.141 16.774 1.00 55.19 82 GLN A O 1
ATOM 660 N N . LYS A 1 83 ? -6.240 16.353 16.760 1.00 70.00 83 LYS A N 1
ATOM 661 C CA . LYS A 1 83 ? -6.777 16.333 15.400 1.00 70.00 83 LYS A CA 1
ATOM 662 C C . LYS A 1 83 ? -5.586 16.084 14.462 1.00 70.00 83 LYS A C 1
ATOM 664 O O . LYS A 1 83 ? -4.646 16.868 14.569 1.00 70.00 83 LYS A O 1
ATOM 669 N N . PRO A 1 84 ? -5.629 15.056 13.593 1.00 77.50 84 PRO A N 1
ATOM 670 C CA . PRO A 1 84 ? -4.512 14.731 12.711 1.00 77.50 84 PRO A CA 1
ATOM 671 C C . PRO A 1 84 ? -4.130 15.937 11.856 1.00 77.50 84 PRO A C 1
ATOM 673 O O . PRO A 1 84 ? -5.023 16.667 11.393 1.00 77.50 84 PRO A O 1
ATOM 676 N N . ASP A 1 85 ? -2.833 16.127 11.626 1.00 83.94 85 ASP A N 1
ATOM 677 C CA . ASP A 1 85 ? -2.336 17.206 10.781 1.00 83.94 85 ASP A CA 1
ATOM 678 C C . ASP A 1 85 ? -2.441 16.816 9.305 1.00 83.94 85 ASP A C 1
ATOM 680 O O . ASP A 1 85 ? -1.514 16.334 8.662 1.00 83.94 85 ASP A O 1
ATOM 684 N N . LEU A 1 86 ? -3.658 16.978 8.788 1.00 86.75 86 LEU A N 1
ATOM 685 C CA . LEU A 1 86 ? -3.994 16.746 7.388 1.00 86.75 86 LEU A CA 1
ATOM 686 C C . LEU A 1 86 ? -3.315 17.793 6.490 1.00 86.75 86 LEU A C 1
ATOM 688 O O . LEU A 1 86 ? -3.242 18.967 6.883 1.00 86.75 86 LEU A O 1
ATOM 692 N N . PRO A 1 87 ? -2.929 17.429 5.253 1.00 84.56 87 PRO A N 1
ATOM 693 C CA . PRO A 1 87 ? -2.310 18.352 4.309 1.00 84.56 87 PRO A CA 1
ATOM 694 C C . PRO A 1 87 ? -3.152 19.612 4.061 1.00 84.56 87 PRO A C 1
ATOM 696 O O . PRO A 1 87 ? -4.394 19.615 4.035 1.00 84.56 87 PRO A O 1
ATOM 699 N N . LYS A 1 88 ? -2.434 20.727 3.906 1.00 84.25 88 LYS A N 1
ATOM 700 C CA . LYS A 1 88 ? -2.979 22.092 3.779 1.00 84.25 88 LYS A CA 1
ATOM 701 C C . LYS A 1 88 ? -2.672 22.727 2.423 1.00 84.25 88 LYS A C 1
ATOM 703 O O . LYS A 1 88 ? -3.278 23.738 2.087 1.00 84.25 88 LYS A O 1
ATOM 708 N N . THR A 1 89 ? -1.751 22.132 1.676 1.00 84.00 89 THR A N 1
ATOM 709 C CA . THR A 1 89 ? -1.192 22.610 0.412 1.00 84.00 89 THR A CA 1
ATOM 710 C C . THR A 1 89 ? -1.092 21.437 -0.554 1.00 84.00 89 THR A C 1
ATOM 712 O O . THR A 1 89 ? -0.805 20.322 -0.132 1.00 84.00 89 THR A O 1
ATOM 715 N N . TRP A 1 90 ? -1.318 21.707 -1.836 1.00 86.62 90 TRP A N 1
ATOM 716 C CA . TRP A 1 90 ? -1.323 20.730 -2.924 1.00 86.62 90 TRP A CA 1
ATOM 717 C C . TRP A 1 90 ? -0.668 21.352 -4.156 1.00 86.62 90 TRP A C 1
ATOM 719 O O . TRP A 1 90 ? -0.730 22.575 -4.309 1.00 86.62 90 TRP A O 1
ATOM 729 N N . ARG A 1 91 ? -0.121 20.539 -5.071 1.00 81.69 91 ARG A N 1
ATOM 730 C CA . ARG A 1 91 ? 0.466 21.045 -6.333 1.00 81.69 91 ARG A CA 1
ATOM 731 C C . ARG A 1 91 ? -0.493 21.874 -7.185 1.00 81.69 91 ARG A C 1
ATOM 733 O O . ARG A 1 91 ? -0.057 22.778 -7.892 1.00 81.69 91 ARG A O 1
ATOM 740 N N . ALA A 1 92 ? -1.787 21.577 -7.118 1.00 82.38 92 ALA A N 1
ATOM 741 C CA . ALA A 1 92 ? -2.838 22.393 -7.707 1.00 82.38 92 ALA A CA 1
ATOM 742 C C . ALA A 1 92 ? -4.109 22.327 -6.839 1.00 82.38 92 ALA A C 1
ATOM 744 O O . ALA A 1 92 ? -4.304 21.346 -6.114 1.00 82.38 92 ALA A O 1
ATOM 745 N N . PRO A 1 93 ? -4.986 23.345 -6.895 1.00 82.81 93 PRO A N 1
ATOM 746 C CA . PRO A 1 93 ? -6.242 23.337 -6.155 1.00 82.81 93 PRO A CA 1
ATOM 747 C C . PRO A 1 93 ? -7.186 22.234 -6.652 1.00 82.81 93 PRO A C 1
ATOM 749 O O . PRO A 1 93 ? -7.337 22.008 -7.854 1.00 82.81 93 PRO A O 1
ATOM 752 N N . LEU A 1 94 ? -7.874 21.581 -5.717 1.00 85.81 94 LEU A N 1
ATOM 753 C CA . LEU A 1 94 ? -8.925 20.613 -6.021 1.00 85.81 94 LEU A CA 1
ATOM 754 C C . LEU A 1 94 ? -10.213 21.324 -6.452 1.00 85.81 94 LEU A C 1
ATOM 756 O O . LEU A 1 94 ? -10.713 22.190 -5.736 1.00 85.81 94 LEU A O 1
ATOM 760 N N . SER A 1 95 ? -10.806 20.922 -7.579 1.00 89.94 95 SER A N 1
ATOM 761 C CA . SER A 1 95 ? -12.140 21.412 -7.948 1.00 89.94 95 SER A CA 1
ATOM 762 C C . SER A 1 95 ? -13.215 20.808 -7.037 1.00 89.94 95 SER A C 1
ATOM 764 O O . SER A 1 95 ? -13.095 19.664 -6.593 1.00 89.94 95 SER A O 1
ATOM 766 N N . SER A 1 96 ? -14.310 21.530 -6.792 1.00 91.25 96 SER A N 1
ATOM 767 C CA . SER A 1 96 ? -15.398 21.011 -5.952 1.00 91.25 96 SER A CA 1
ATOM 768 C C . SER A 1 96 ? -16.060 19.752 -6.540 1.00 91.25 96 SER A C 1
ATOM 770 O O . SER A 1 96 ? -16.522 18.910 -5.775 1.00 91.25 96 SER A O 1
ATOM 772 N N . ALA A 1 97 ? -16.055 19.581 -7.870 1.00 90.81 97 ALA A N 1
ATOM 773 C CA . ALA A 1 97 ? -16.507 18.351 -8.530 1.00 90.81 97 ALA A CA 1
ATOM 774 C C . ALA A 1 97 ? -15.566 17.174 -8.220 1.00 90.81 97 ALA A C 1
ATOM 776 O O . ALA A 1 97 ? -16.008 16.134 -7.741 1.00 90.81 97 ALA A O 1
ATOM 777 N N . THR A 1 98 ? -14.254 17.385 -8.365 1.00 91.06 98 THR A N 1
ATOM 778 C CA . THR A 1 98 ? -13.216 16.403 -8.014 1.00 91.06 98 THR A CA 1
ATOM 779 C C . THR A 1 98 ? -13.344 15.939 -6.561 1.00 91.06 98 THR A C 1
ATOM 781 O O . THR A 1 98 ? -13.296 14.742 -6.289 1.00 91.06 98 THR A O 1
ATOM 784 N N . ILE A 1 99 ? -13.571 16.865 -5.623 1.00 93.38 99 ILE A N 1
ATOM 785 C CA . ILE A 1 99 ? -13.749 16.529 -4.203 1.00 93.38 99 ILE A CA 1
ATOM 786 C C . ILE A 1 99 ? -15.008 15.678 -3.988 1.00 93.38 99 ILE A C 1
ATOM 788 O O . ILE A 1 99 ? -14.972 14.710 -3.227 1.00 93.38 99 ILE A O 1
ATOM 792 N N . GLN A 1 100 ? -16.112 15.998 -4.670 1.00 93.50 100 GLN A N 1
ATOM 793 C CA . GLN A 1 100 ? -17.342 15.204 -4.609 1.00 93.50 100 GLN A CA 1
ATOM 794 C C . GLN A 1 100 ? -17.147 13.795 -5.182 1.00 93.50 100 GLN A C 1
ATOM 796 O O . GLN A 1 100 ? -17.615 12.832 -4.576 1.00 93.50 100 GLN A O 1
ATOM 801 N N . ASP A 1 101 ? -16.419 13.651 -6.291 1.00 92.69 101 ASP A N 1
ATOM 802 C CA . ASP A 1 101 ? -16.126 12.355 -6.910 1.00 92.69 101 ASP A CA 1
ATOM 803 C C . ASP A 1 101 ? -15.186 11.500 -6.046 1.00 92.69 101 ASP A C 1
ATOM 805 O O . ASP A 1 101 ? -15.434 10.302 -5.866 1.00 92.69 101 ASP A O 1
ATOM 809 N N . MET A 1 102 ? -14.168 12.107 -5.423 1.00 94.62 102 MET A N 1
ATOM 810 C CA . MET A 1 102 ? -13.315 11.442 -4.430 1.00 94.62 102 MET A CA 1
ATOM 811 C C . MET A 1 102 ? -14.129 10.978 -3.224 1.00 94.62 102 MET A C 1
ATOM 813 O O . MET A 1 102 ? -14.086 9.800 -2.870 1.00 94.62 102 MET A O 1
ATOM 817 N N . LYS A 1 103 ? -14.937 11.867 -2.631 1.00 95.75 103 LYS A N 1
ATOM 818 C CA . LYS A 1 103 ? -15.815 11.536 -1.500 1.00 95.75 103 LYS A CA 1
ATOM 819 C C . LYS A 1 103 ? -16.804 10.427 -1.855 1.00 95.75 103 LYS A C 1
ATOM 821 O O . LYS A 1 103 ? -16.943 9.491 -1.073 1.00 95.75 103 LYS A O 1
ATOM 826 N N . ARG A 1 104 ? -17.450 10.477 -3.027 1.00 94.69 104 ARG A N 1
ATOM 827 C CA . ARG A 1 104 ? -18.350 9.414 -3.512 1.00 94.69 104 ARG A CA 1
ATOM 828 C C . ARG A 1 104 ? -17.615 8.078 -3.606 1.00 94.69 104 ARG A C 1
ATOM 830 O O . ARG A 1 104 ? -18.117 7.087 -3.083 1.00 94.69 104 ARG A O 1
ATOM 837 N N . SER A 1 105 ? -16.439 8.065 -4.233 1.00 94.12 105 SER A N 1
ATOM 838 C CA . SER A 1 105 ? -15.635 6.853 -4.432 1.00 94.12 105 SER A CA 1
ATOM 839 C C . SER A 1 105 ? -15.193 6.250 -3.098 1.00 94.12 105 SER A C 1
ATOM 841 O O . SER A 1 105 ? -15.396 5.067 -2.864 1.00 94.12 105 SER A O 1
ATOM 843 N N . ILE A 1 106 ? -14.680 7.070 -2.178 1.00 95.06 106 ILE A N 1
ATOM 844 C CA . ILE A 1 106 ? -14.260 6.655 -0.831 1.00 95.06 106 ILE A CA 1
ATOM 845 C C . ILE A 1 106 ? -15.444 6.143 0.008 1.00 95.06 106 ILE A C 1
ATOM 847 O O . ILE A 1 106 ? -15.334 5.128 0.701 1.00 95.06 106 ILE A O 1
ATOM 851 N N . ALA A 1 107 ? -16.592 6.823 -0.053 1.00 95.75 107 ALA A N 1
ATOM 852 C CA . ALA A 1 107 ? -17.769 6.468 0.732 1.00 95.75 107 ALA A CA 1
ATOM 853 C C . ALA A 1 107 ? -18.336 5.086 0.378 1.00 95.75 107 ALA A C 1
ATOM 855 O O . ALA A 1 107 ? -18.910 4.452 1.257 1.00 95.75 107 ALA A O 1
ATOM 856 N N . GLN A 1 108 ? -18.153 4.592 -0.853 1.00 92.75 108 GLN A N 1
ATOM 857 C CA . GLN A 1 108 ? -18.586 3.240 -1.237 1.00 92.75 108 GLN A CA 1
ATOM 858 C C . GLN A 1 108 ? -17.935 2.145 -0.372 1.00 92.75 108 GLN A C 1
ATOM 860 O O . GLN A 1 108 ? -18.612 1.182 -0.022 1.00 92.75 108 GLN A O 1
ATOM 865 N N . TYR A 1 109 ? -16.674 2.333 0.032 1.00 90.94 109 TYR A N 1
ATOM 866 C CA . TYR A 1 109 ? -15.902 1.374 0.834 1.00 90.94 109 TYR A CA 1
ATOM 867 C C . TYR A 1 109 ? -16.060 1.613 2.344 1.00 90.94 109 TYR A C 1
ATOM 869 O O . TYR A 1 109 ? -16.238 0.676 3.119 1.00 90.94 109 TYR A O 1
ATOM 877 N N . LEU A 1 110 ? -16.054 2.877 2.790 1.00 93.25 110 LEU A N 1
ATOM 878 C CA . LEU A 1 110 ? -16.129 3.194 4.223 1.00 93.25 110 LEU A CA 1
ATOM 879 C C . LEU A 1 110 ? -17.546 3.114 4.813 1.00 93.25 110 LEU A C 1
ATOM 881 O O . LEU A 1 110 ? -17.697 2.796 5.994 1.00 93.25 110 LEU A O 1
ATOM 885 N N . LEU A 1 111 ? -18.596 3.393 4.031 1.00 94.69 111 LEU A N 1
ATOM 886 C CA . LEU A 1 111 ? -19.971 3.443 4.544 1.00 94.69 111 LEU A CA 1
ATOM 887 C C . LEU A 1 111 ? -20.486 2.093 5.088 1.00 94.69 111 LEU A C 1
ATOM 889 O O . LEU A 1 111 ? -21.120 2.119 6.152 1.00 94.69 111 LEU A O 1
ATOM 893 N N . PRO A 1 112 ? -20.241 0.931 4.443 1.00 93.12 112 PRO A N 1
ATOM 894 C CA . PRO A 1 112 ? -20.584 -0.369 5.018 1.00 93.12 112 PRO A CA 1
ATOM 895 C C . PRO A 1 112 ? -19.889 -0.588 6.366 1.00 93.12 112 PRO A C 1
ATOM 897 O O . PRO A 1 112 ? -20.564 -0.792 7.377 1.00 93.12 112 PRO A O 1
ATOM 900 N N . MET A 1 113 ? -18.561 -0.414 6.415 1.00 90.62 113 MET A N 1
ATOM 901 C CA . MET A 1 113 ? -17.761 -0.608 7.631 1.00 90.62 113 MET A CA 1
ATOM 902 C C . MET A 1 113 ? -18.210 0.297 8.781 1.00 90.62 113 MET A C 1
ATOM 904 O O . MET A 1 113 ? -18.321 -0.155 9.918 1.00 90.62 113 MET A O 1
ATOM 908 N N . PHE A 1 114 ? -18.493 1.572 8.504 1.00 94.38 114 PHE A N 1
ATOM 909 C CA . PHE A 1 114 ? -18.974 2.517 9.513 1.00 94.38 114 PHE A CA 1
ATOM 910 C C . PHE A 1 114 ? -20.411 2.236 9.956 1.00 94.38 114 PHE A C 1
ATOM 912 O O . PHE A 1 114 ? -20.736 2.463 11.120 1.00 94.38 114 PHE A O 1
ATOM 919 N N . THR A 1 115 ? -21.264 1.696 9.082 1.00 94.19 115 THR A N 1
ATOM 920 C CA . THR A 1 115 ? -22.612 1.254 9.473 1.00 94.19 115 THR A CA 1
ATOM 921 C C . THR A 1 115 ? -22.537 0.065 10.439 1.00 94.19 115 THR A C 1
ATOM 923 O O . THR A 1 115 ? -23.258 0.046 11.436 1.00 94.19 115 THR A O 1
ATOM 926 N N . GLU A 1 116 ? -21.626 -0.884 10.213 1.00 92.81 116 GLU A N 1
ATOM 927 C CA . GLU A 1 116 ? -21.375 -1.979 11.157 1.00 92.81 116 GLU A CA 1
ATOM 928 C C . GLU A 1 116 ? -20.698 -1.510 12.455 1.00 92.81 116 GLU A C 1
ATOM 930 O O . GLU A 1 116 ? -21.104 -1.932 13.537 1.00 92.81 116 GLU A O 1
ATOM 935 N N . GLU A 1 117 ? -19.696 -0.625 12.376 1.00 93.12 117 GLU A N 1
ATOM 936 C CA . GLU A 1 117 ? -19.029 -0.019 13.543 1.00 93.12 117 GLU A CA 1
ATOM 937 C C . GLU A 1 117 ? -20.047 0.701 14.436 1.00 93.12 117 GLU A C 1
ATOM 939 O O . GLU A 1 117 ? -20.014 0.571 15.659 1.00 93.12 117 GLU A O 1
ATOM 944 N N . TYR A 1 118 ? -21.020 1.394 13.840 1.00 93.25 118 TYR A N 1
ATOM 945 C CA . TYR A 1 118 ? -22.099 2.039 14.581 1.00 93.25 118 TYR A CA 1
ATOM 946 C C . TYR A 1 118 ? -22.925 1.030 15.387 1.00 93.25 118 TYR A C 1
ATOM 948 O O . TYR A 1 118 ? -23.145 1.227 16.581 1.00 93.25 118 TYR A O 1
ATOM 956 N N . LEU A 1 119 ? -23.333 -0.085 14.771 1.00 92.06 119 LEU A N 1
ATOM 957 C CA . LEU A 1 119 ? -24.051 -1.161 15.463 1.00 92.06 119 LEU A CA 1
ATOM 958 C C . LEU A 1 119 ? -23.184 -1.819 16.550 1.00 92.06 119 LEU A C 1
ATOM 960 O O . LEU A 1 119 ? -23.679 -2.115 17.635 1.00 92.06 119 LEU A O 1
ATOM 964 N N . HIS A 1 120 ? -21.885 -1.991 16.301 1.00 92.25 120 HIS A N 1
ATOM 965 C CA . HIS A 1 120 ? -20.921 -2.507 17.276 1.00 92.25 120 HIS A CA 1
ATOM 966 C C . HIS A 1 120 ? -20.818 -1.595 18.514 1.00 92.25 120 HIS A C 1
ATOM 968 O O . HIS A 1 120 ? -20.874 -2.078 19.644 1.00 92.25 120 HIS A O 1
ATOM 974 N N . ILE A 1 121 ? -20.782 -0.270 18.326 1.00 91.06 121 ILE A N 1
ATOM 975 C CA . ILE A 1 121 ? -20.832 0.709 19.424 1.00 91.06 121 ILE A CA 1
ATOM 976 C C . ILE A 1 121 ? -22.163 0.628 20.185 1.00 91.06 121 ILE A C 1
ATOM 978 O O . ILE A 1 121 ? -22.148 0.565 21.415 1.00 91.06 121 ILE A O 1
ATOM 982 N N . LYS A 1 122 ? -23.310 0.566 19.489 1.00 90.31 122 LYS A N 1
ATOM 983 C CA . LYS A 1 122 ? -24.635 0.433 20.134 1.00 90.31 122 LYS A CA 1
ATOM 984 C C . LYS A 1 122 ? -24.768 -0.851 20.964 1.00 90.31 122 LYS A C 1
ATOM 986 O O . LYS A 1 122 ? -25.475 -0.843 21.968 1.00 90.31 122 LYS A O 1
ATOM 991 N N . ASN A 1 123 ? -24.047 -1.910 20.596 1.00 90.06 123 ASN A N 1
ATOM 992 C CA . ASN A 1 123 ? -23.969 -3.169 21.342 1.00 90.06 123 ASN A CA 1
ATOM 993 C C . ASN A 1 123 ? -22.997 -3.133 22.544 1.00 90.06 123 ASN A C 1
ATOM 995 O O . ASN A 1 123 ? -22.829 -4.141 23.229 1.00 90.06 123 ASN A O 1
ATOM 999 N N . GLY A 1 124 ? -22.406 -1.973 22.856 1.00 88.94 124 GLY A N 1
ATOM 1000 C CA . GLY A 1 124 ? -21.612 -1.754 24.068 1.00 88.94 124 GLY A CA 1
ATOM 1001 C C . GLY A 1 124 ? -20.095 -1.834 23.882 1.00 88.94 124 GLY A C 1
ATOM 1002 O O . GLY A 1 124 ? -19.379 -1.998 24.875 1.00 88.94 124 GLY A O 1
ATOM 1003 N N . ALA A 1 125 ? -19.586 -1.711 22.650 1.00 91.56 125 ALA A N 1
ATOM 1004 C CA . ALA A 1 125 ? -18.147 -1.683 22.396 1.00 91.56 125 ALA A CA 1
ATOM 1005 C C . ALA A 1 125 ? -17.434 -0.557 23.166 1.00 91.56 125 ALA A C 1
ATOM 1007 O O . ALA A 1 125 ? -17.880 0.592 23.213 1.00 91.56 125 ALA A O 1
ATOM 1008 N N . ALA A 1 126 ? -16.279 -0.878 23.753 1.00 90.94 126 ALA A N 1
ATOM 1009 C CA . ALA A 1 126 ? -15.448 0.103 24.437 1.00 90.94 126 ALA A CA 1
ATOM 1010 C C . ALA A 1 126 ? -14.670 0.962 23.423 1.00 90.94 126 ALA A C 1
ATOM 1012 O O . ALA A 1 126 ? -14.022 0.445 22.514 1.00 90.94 126 ALA A O 1
ATOM 1013 N N . PHE A 1 127 ? -14.692 2.281 23.602 1.00 87.94 127 PHE A N 1
ATOM 1014 C CA . PHE A 1 127 ? -13.933 3.220 22.785 1.00 87.94 127 PHE A CA 1
ATOM 1015 C C . PHE A 1 127 ? -12.435 3.144 23.104 1.00 87.94 127 PHE A C 1
ATOM 1017 O O . PHE A 1 127 ? -11.994 3.470 24.213 1.00 87.94 127 PHE A O 1
ATOM 1024 N N . ARG A 1 128 ? -11.646 2.781 22.092 1.00 85.50 128 ARG A N 1
ATOM 1025 C CA . ARG A 1 128 ? -10.185 2.794 22.109 1.00 85.50 128 ARG A CA 1
ATOM 1026 C C . ARG A 1 128 ? -9.689 3.790 21.070 1.00 85.50 128 ARG A C 1
ATOM 1028 O O . ARG A 1 128 ? -9.709 3.498 19.879 1.00 85.50 128 ARG A O 1
ATOM 1035 N N . SER A 1 129 ? -9.233 4.952 21.537 1.00 74.69 129 SER A N 1
ATOM 1036 C CA . SER A 1 129 ? -8.691 5.983 20.648 1.00 74.69 129 SER A CA 1
ATOM 1037 C C . SER A 1 129 ? -7.529 5.441 19.820 1.00 74.69 129 SER A C 1
ATOM 1039 O O . SER A 1 129 ? -6.663 4.731 20.339 1.00 74.69 129 SER A O 1
ATOM 1041 N N . TYR A 1 130 ? -7.491 5.847 18.556 1.00 67.69 130 TYR A N 1
ATOM 1042 C CA . TYR A 1 130 ? -6.250 5.904 17.798 1.00 67.69 130 TYR A CA 1
ATOM 1043 C C . TYR A 1 130 ? -5.337 6.989 18.401 1.00 67.69 130 TYR A C 1
ATOM 1045 O O . TYR A 1 130 ? -5.829 7.960 18.984 1.00 67.69 130 TYR A O 1
ATOM 1053 N N . GLY A 1 131 ? -4.023 6.801 18.313 1.00 60.69 131 GLY A N 1
ATOM 1054 C CA . GLY A 1 131 ? -3.015 7.658 18.941 1.00 60.69 131 GLY A CA 1
ATOM 1055 C C . GLY A 1 131 ? -1.690 6.916 19.102 1.00 60.69 131 GLY A C 1
ATOM 1056 O O . GLY A 1 131 ? -1.686 5.710 19.328 1.00 60.69 131 GLY A O 1
ATOM 1057 N N . SER A 1 132 ? -0.564 7.620 19.009 1.00 50.88 132 SER A N 1
ATOM 1058 C CA . SER A 1 132 ? 0.788 7.052 18.821 1.00 50.88 132 SER A CA 1
ATOM 1059 C C . SER A 1 132 ? 1.259 6.004 19.849 1.00 50.88 132 SER A C 1
ATOM 1061 O O . SER A 1 132 ? 2.291 5.366 19.646 1.00 50.88 132 SER A O 1
ATOM 1063 N N . ASP A 1 133 ? 0.537 5.803 20.954 1.00 53.66 133 ASP A N 1
ATOM 1064 C CA . ASP A 1 133 ? 0.958 5.025 22.119 1.00 53.66 133 ASP A CA 1
ATOM 1065 C C . ASP A 1 133 ? 0.260 3.669 22.346 1.00 53.66 133 ASP A C 1
ATOM 1067 O O . ASP A 1 133 ? 0.440 3.068 23.411 1.00 53.66 133 ASP A O 1
ATOM 1071 N N . ALA A 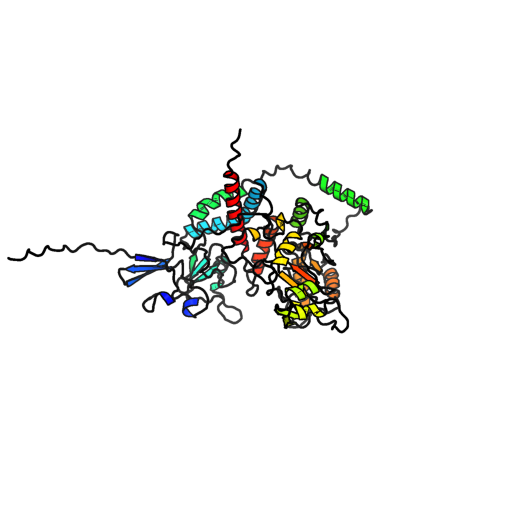1 134 ? -0.503 3.156 21.378 1.00 56.25 134 ALA A N 1
ATOM 1072 C CA . ALA A 1 134 ? -1.150 1.844 21.476 1.00 56.25 134 ALA A CA 1
ATOM 1073 C C . ALA A 1 134 ? -0.709 0.869 20.367 1.00 56.25 134 ALA A C 1
ATOM 1075 O O . ALA A 1 134 ? -0.387 1.264 19.257 1.00 56.25 134 ALA A O 1
ATOM 1076 N N . HIS A 1 135 ? -0.713 -0.429 20.683 1.00 61.34 135 HIS A N 1
ATOM 1077 C CA . HIS A 1 135 ? -0.556 -1.507 19.700 1.00 61.34 135 HIS A CA 1
ATOM 1078 C C . HIS A 1 135 ? -1.860 -1.641 18.896 1.00 61.34 135 HIS A C 1
ATOM 1080 O O . HIS A 1 135 ? -2.926 -1.725 19.510 1.00 61.34 135 HIS A O 1
ATOM 1086 N N . PHE A 1 136 ? -1.801 -1.634 17.564 1.00 74.62 136 PHE A N 1
ATOM 1087 C CA . PHE A 1 136 ? -2.995 -1.558 16.704 1.00 74.62 136 PHE A CA 1
ATOM 1088 C C . PHE A 1 136 ? -3.201 -2.751 15.770 1.00 74.62 136 PHE A C 1
ATOM 1090 O O . PHE A 1 136 ? -4.204 -2.789 15.059 1.00 74.62 136 PHE A O 1
ATOM 1097 N N . TYR A 1 137 ? -2.288 -3.713 15.779 1.00 81.44 137 TYR A N 1
ATOM 1098 C CA . TYR A 1 137 ? -2.331 -4.880 14.910 1.00 81.44 137 TYR A CA 1
ATOM 1099 C C . TYR A 1 137 ? -3.188 -5.997 15.510 1.00 81.44 137 TYR A C 1
ATOM 1101 O O . TYR A 1 137 ? -3.364 -6.098 16.726 1.00 81.44 137 TYR A O 1
ATOM 1109 N N . CYS A 1 138 ? -3.765 -6.826 14.645 1.00 85.06 138 CYS A N 1
ATOM 1110 C CA . CYS A 1 138 ? -4.445 -8.046 15.057 1.00 85.06 138 CYS A CA 1
ATOM 1111 C C . CYS A 1 138 ? -3.412 -9.118 15.431 1.00 85.06 138 CYS A C 1
ATOM 1113 O O . CYS A 1 138 ? -2.647 -9.542 14.574 1.00 85.06 138 CYS A O 1
ATOM 1115 N N . GLU A 1 139 ? -3.465 -9.646 16.656 1.00 85.62 139 GLU A N 1
ATOM 1116 C CA . GLU A 1 139 ? -2.523 -10.669 17.162 1.00 85.62 139 GLU A CA 1
ATOM 1117 C C . GLU A 1 139 ? -2.470 -11.972 16.329 1.00 85.62 139 GLU A C 1
ATOM 1119 O O . GLU A 1 139 ? -1.572 -12.784 16.510 1.00 85.62 139 GLU A O 1
ATOM 1124 N N . ILE A 1 140 ? -3.449 -12.201 15.447 1.00 83.56 140 ILE A N 1
ATOM 1125 C CA . ILE A 1 140 ? -3.586 -13.428 14.644 1.00 83.56 140 ILE A CA 1
ATOM 1126 C C . ILE A 1 140 ? -3.099 -13.246 13.204 1.00 83.56 140 ILE A C 1
ATOM 1128 O O . ILE A 1 140 ? -2.545 -14.175 12.624 1.00 83.56 140 ILE A O 1
ATOM 1132 N N . CYS A 1 141 ? -3.375 -12.086 12.605 1.00 77.31 141 CYS A N 1
ATOM 1133 C CA . CYS A 1 141 ? -3.203 -11.855 11.168 1.00 77.31 141 CYS A CA 1
ATOM 1134 C C . CYS A 1 141 ? -2.351 -10.618 10.850 1.00 77.31 141 CYS A C 1
ATOM 1136 O O . CYS A 1 141 ? -2.336 -10.184 9.708 1.00 77.31 141 CYS A O 1
ATOM 1138 N N . SER A 1 142 ? -1.735 -10.002 11.864 1.00 78.06 142 SER A N 1
ATOM 1139 C CA . SER A 1 142 ? -0.870 -8.811 11.806 1.00 78.06 142 SER A CA 1
ATOM 1140 C C . SER A 1 142 ? -1.462 -7.537 11.174 1.00 78.06 142 SER A C 1
ATOM 1142 O O . SER A 1 142 ? -0.925 -6.461 11.382 1.00 78.06 142 SER A O 1
ATOM 1144 N N . VAL A 1 143 ? -2.609 -7.589 10.491 1.00 76.88 143 VAL A N 1
ATOM 1145 C CA . VAL A 1 143 ? -3.242 -6.424 9.851 1.00 76.88 143 VAL A CA 1
ATOM 1146 C C . VAL A 1 143 ? -3.674 -5.359 10.861 1.00 76.88 143 VAL A C 1
ATOM 1148 O O . VAL A 1 143 ? -4.221 -5.663 11.930 1.00 76.88 143 VAL A O 1
ATOM 1151 N N . LEU A 1 144 ? -3.468 -4.095 10.476 1.00 79.75 144 LEU A N 1
ATOM 1152 C CA . LEU A 1 144 ? -3.861 -2.911 11.231 1.00 79.75 144 LEU A CA 1
ATOM 1153 C C . LEU A 1 144 ? -5.385 -2.841 11.422 1.00 79.75 144 LEU A C 1
ATOM 1155 O O . LEU A 1 144 ? -6.167 -2.857 10.472 1.00 79.75 144 LEU A O 1
ATOM 1159 N N . ILE A 1 145 ? -5.820 -2.721 12.673 1.00 85.25 145 ILE A N 1
ATOM 1160 C CA . ILE A 1 145 ? -7.235 -2.657 13.041 1.00 85.25 145 ILE A CA 1
ATOM 1161 C C . ILE A 1 145 ? -7.792 -1.255 12.754 1.00 85.25 145 ILE A C 1
ATOM 1163 O O . ILE A 1 145 ? -7.461 -0.290 13.449 1.00 85.25 145 ILE A O 1
ATOM 1167 N N . PHE A 1 146 ? -8.674 -1.165 11.755 1.00 85.56 146 PHE A N 1
ATOM 1168 C CA . PHE A 1 146 ? -9.398 0.056 11.384 1.00 85.56 146 PHE A CA 1
ATOM 1169 C C . PHE A 1 146 ? -10.689 0.265 12.199 1.00 85.56 146 PHE A C 1
ATOM 1171 O O . PHE A 1 146 ? -10.829 1.290 12.856 1.00 85.56 146 PHE A O 1
ATOM 1178 N N . THR A 1 147 ? -11.606 -0.707 12.201 1.00 88.75 147 THR A N 1
ATOM 1179 C CA . THR A 1 147 ? -12.912 -0.685 12.902 1.00 88.75 147 THR A CA 1
ATOM 1180 C C . THR A 1 147 ? -13.023 -1.864 13.889 1.00 88.75 147 THR A C 1
ATOM 1182 O O . THR A 1 147 ? -12.000 -2.339 14.388 1.00 88.75 147 THR A O 1
ATOM 1185 N N . ARG A 1 148 ? -14.252 -2.314 14.190 1.00 91.75 148 ARG A N 1
ATOM 1186 C CA . ARG A 1 148 ? -14.702 -3.454 15.008 1.00 91.75 148 ARG A CA 1
ATOM 1187 C C . ARG A 1 148 ? -13.592 -4.424 15.407 1.00 91.75 148 ARG A C 1
ATOM 1189 O O . ARG A 1 148 ? -13.117 -5.227 14.591 1.00 91.75 148 ARG A O 1
ATOM 1196 N N . ALA A 1 149 ? -13.259 -4.446 16.690 1.00 92.69 149 ALA A N 1
ATOM 1197 C CA . ALA A 1 149 ? -12.221 -5.303 17.242 1.00 92.69 149 ALA A CA 1
ATOM 1198 C C . ALA A 1 149 ? -12.620 -5.927 18.579 1.00 92.69 149 ALA A C 1
ATOM 1200 O O . ALA A 1 149 ? -13.674 -5.646 19.149 1.00 92.69 149 ALA A O 1
ATOM 1201 N N . TRP A 1 150 ? -11.768 -6.833 19.049 1.00 93.56 150 TRP A N 1
ATOM 1202 C CA . TRP A 1 150 ? -12.020 -7.653 20.221 1.00 93.56 150 TRP A CA 1
ATOM 1203 C C . TRP A 1 150 ? -10.784 -7.681 21.115 1.00 93.56 150 TRP A C 1
ATOM 1205 O O . TRP A 1 150 ? -9.750 -8.232 20.741 1.00 93.56 150 TRP A O 1
ATOM 1215 N N . LEU A 1 151 ? -10.885 -7.079 22.302 1.00 92.69 151 LEU A N 1
ATOM 1216 C CA . LEU A 1 151 ? -9.805 -6.944 23.281 1.00 92.69 151 LEU A CA 1
ATOM 1217 C C . LEU A 1 151 ? -10.011 -7.906 24.451 1.00 92.69 151 LEU A C 1
ATOM 1219 O O . LEU A 1 151 ? -11.074 -7.914 25.061 1.00 92.69 151 LEU A O 1
ATOM 1223 N N . CYS A 1 152 ? -8.991 -8.673 24.824 1.00 92.69 152 CYS A N 1
ATOM 1224 C CA . CYS A 1 152 ? -9.052 -9.526 26.006 1.00 92.69 152 CYS A CA 1
ATOM 1225 C C . CYS A 1 152 ? -8.952 -8.706 27.306 1.00 92.69 152 CYS A C 1
ATOM 1227 O O . CYS A 1 152 ? -7.942 -8.039 27.551 1.00 92.69 152 CYS A O 1
ATOM 1229 N N . ASP A 1 153 ? -9.944 -8.836 28.190 1.00 91.31 153 ASP A N 1
ATOM 1230 C CA . ASP A 1 153 ? -10.003 -8.127 29.479 1.00 91.31 153 ASP A CA 1
ATOM 1231 C C . ASP A 1 153 ? -8.844 -8.483 30.423 1.00 91.31 153 ASP A C 1
ATOM 1233 O O . ASP A 1 153 ? -8.469 -7.687 31.285 1.00 91.31 153 ASP A O 1
ATOM 1237 N N . SER A 1 154 ? -8.255 -9.673 30.261 1.00 90.62 154 SER A N 1
ATOM 1238 C CA . SER A 1 154 ? -7.177 -10.173 31.119 1.00 90.62 154 SER A CA 1
ATOM 1239 C C . SER A 1 154 ? -5.793 -9.719 30.650 1.00 90.62 154 SER A C 1
ATOM 1241 O O . SER A 1 154 ? -5.039 -9.153 31.440 1.00 90.62 154 SER A O 1
ATOM 1243 N N . CYS A 1 155 ? -5.443 -9.952 29.380 1.00 90.19 155 CYS A N 1
ATOM 1244 C CA . CYS A 1 155 ? -4.091 -9.708 28.860 1.00 90.19 155 CYS A CA 1
ATOM 1245 C C . CYS A 1 155 ? -3.991 -8.554 27.848 1.00 90.19 155 CYS A C 1
ATOM 1247 O O . CYS A 1 155 ? -2.881 -8.199 27.458 1.00 90.19 155 CYS A O 1
ATOM 1249 N N . GLY A 1 156 ? -5.097 -7.945 27.419 1.00 90.00 156 GLY A N 1
ATOM 1250 C CA . GLY A 1 156 ? -5.074 -6.846 26.450 1.00 90.00 156 GLY A CA 1
ATOM 1251 C C . GLY A 1 156 ? -4.610 -7.250 25.045 1.00 90.00 156 GLY A C 1
ATOM 1252 O O . GLY A 1 156 ? -4.307 -6.375 24.240 1.00 90.00 156 GLY A O 1
ATOM 1253 N N . VAL A 1 157 ? -4.538 -8.550 24.741 1.00 89.62 157 VAL A N 1
ATOM 1254 C CA . VAL A 1 157 ? -4.427 -9.045 23.361 1.00 89.62 157 VAL A CA 1
ATOM 1255 C C . VAL A 1 157 ? -5.657 -8.597 22.582 1.00 89.62 157 VAL A C 1
ATOM 1257 O O . VAL A 1 157 ? -6.769 -8.720 23.094 1.00 89.62 157 VAL A O 1
ATOM 1260 N N . GLU A 1 158 ? -5.460 -8.075 21.374 1.00 89.88 158 GLU A N 1
ATOM 1261 C CA . GLU A 1 158 ? -6.537 -7.575 20.523 1.00 89.88 158 GLU A CA 1
ATOM 1262 C C . GLU A 1 158 ? -6.518 -8.271 19.164 1.00 89.88 158 GLU A C 1
ATOM 1264 O O . GLU A 1 158 ? -5.455 -8.543 18.606 1.00 89.88 158 GLU A O 1
ATOM 1269 N N . ILE A 1 159 ? -7.705 -8.572 18.645 1.00 90.81 159 ILE A N 1
ATOM 1270 C CA . ILE A 1 159 ? -7.897 -9.209 17.344 1.00 90.81 159 ILE A CA 1
ATOM 1271 C C . ILE A 1 159 ? -8.997 -8.485 16.562 1.00 90.81 159 ILE A C 1
ATOM 1273 O O . ILE A 1 159 ? -9.934 -7.934 17.143 1.00 90.81 159 ILE A O 1
ATOM 1277 N N . CYS A 1 160 ? -8.874 -8.454 15.235 1.00 90.00 160 CYS A N 1
ATOM 1278 C CA . CYS A 1 160 ? -9.887 -7.869 14.358 1.00 90.00 160 CYS A CA 1
ATOM 1279 C C . CYS A 1 160 ? -11.163 -8.731 14.334 1.00 90.00 160 CYS A C 1
ATOM 1281 O O . CYS A 1 160 ? -11.110 -9.936 14.600 1.00 90.00 160 CYS A O 1
ATOM 1283 N N . SER A 1 161 ? -12.310 -8.131 13.989 1.00 90.69 161 SER A N 1
ATOM 1284 C CA . SER A 1 161 ? -13.586 -8.865 13.982 1.00 90.69 161 SER A CA 1
ATOM 1285 C C . SER A 1 161 ? -13.598 -10.087 13.076 1.00 90.69 161 SER A C 1
ATOM 1287 O O . SER A 1 161 ? -14.115 -11.110 13.495 1.00 90.69 161 SER A O 1
ATOM 1289 N N . GLU A 1 162 ? -12.954 -10.054 11.909 1.00 87.75 162 GLU A N 1
ATOM 1290 C CA . GLU A 1 162 ? -12.934 -11.224 11.023 1.00 87.75 162 GLU A CA 1
ATOM 1291 C C . GLU A 1 162 ? -12.219 -12.436 11.653 1.00 87.75 162 GLU A C 1
ATOM 1293 O O . GLU A 1 162 ? -12.703 -13.564 11.561 1.00 87.75 162 GLU A O 1
ATOM 1298 N N . CYS A 1 163 ? -11.096 -12.228 12.351 1.00 87.81 163 CYS A N 1
ATOM 1299 C CA . CYS A 1 163 ? -10.402 -13.313 13.056 1.00 87.81 163 CYS A CA 1
ATOM 1300 C C . CYS A 1 163 ? -11.192 -13.829 14.269 1.00 87.81 163 CYS A C 1
ATOM 1302 O O . CYS A 1 163 ? -11.071 -15.008 14.619 1.00 87.81 163 CYS A O 1
ATOM 1304 N N . PHE A 1 164 ? -11.997 -12.966 14.897 1.00 91.19 164 PHE A N 1
ATOM 1305 C CA . PHE A 1 164 ? -12.919 -13.343 15.967 1.00 91.19 164 PHE A CA 1
ATOM 1306 C C . PHE A 1 164 ? -14.108 -14.154 15.424 1.00 91.19 164 PHE A C 1
ATOM 1308 O O . PHE A 1 164 ? -14.340 -15.274 15.867 1.00 91.19 164 PHE A O 1
ATOM 1315 N N . GLU A 1 165 ? -14.806 -13.642 14.411 1.00 90.12 165 GLU A N 1
ATOM 1316 C CA . GLU A 1 165 ? -15.986 -14.253 13.782 1.00 90.12 165 GLU A CA 1
ATOM 1317 C C . GLU A 1 165 ? -15.662 -15.603 13.124 1.00 90.12 165 GLU A C 1
ATOM 1319 O O . GLU A 1 165 ? -16.423 -16.558 13.266 1.00 90.12 165 GLU A O 1
ATOM 1324 N N . LYS A 1 166 ? -14.485 -15.741 12.492 1.00 88.25 166 LYS A N 1
ATOM 1325 C CA . LYS A 1 166 ? -13.980 -17.026 11.963 1.00 88.25 166 LYS A CA 1
ATOM 1326 C C . LYS A 1 166 ? -13.433 -17.979 13.045 1.00 88.25 166 LYS A C 1
ATOM 1328 O O . LYS A 1 166 ? -12.903 -19.044 12.710 1.00 88.25 166 LYS A O 1
ATOM 1333 N N . GLY A 1 167 ? -13.498 -17.604 14.327 1.00 86.69 167 GLY A N 1
ATOM 1334 C CA . GLY A 1 167 ? -13.067 -18.424 15.464 1.00 86.69 167 GLY A CA 1
ATOM 1335 C C . GLY A 1 167 ? -11.572 -18.762 15.491 1.00 86.69 167 GLY A C 1
ATOM 1336 O O . GLY A 1 167 ? -11.180 -19.744 16.122 1.00 86.69 167 GLY A O 1
ATOM 1337 N N . ILE A 1 168 ? -10.720 -17.995 14.796 1.00 83.25 168 ILE A N 1
ATOM 1338 C CA . ILE A 1 168 ? -9.300 -18.345 14.589 1.00 83.25 168 ILE A CA 1
ATOM 1339 C C . ILE A 1 168 ? -8.522 -18.323 15.911 1.00 83.25 168 ILE A C 1
ATOM 1341 O O . ILE A 1 168 ? -7.605 -19.113 16.104 1.00 83.25 168 ILE A O 1
ATOM 1345 N N . TYR A 1 169 ? -8.951 -17.501 16.868 1.00 80.62 169 TYR A N 1
ATOM 1346 C CA . TYR A 1 169 ? -8.371 -17.421 18.211 1.00 80.62 169 TYR A CA 1
ATOM 1347 C C . TYR A 1 169 ? -8.459 -18.732 19.020 1.00 80.62 169 TYR A C 1
ATOM 1349 O O . TYR A 1 169 ? -7.709 -18.903 19.974 1.00 80.62 169 TYR A O 1
ATOM 1357 N N . ASN A 1 170 ? -9.341 -19.667 18.648 1.00 78.75 170 ASN A N 1
ATOM 1358 C CA . ASN A 1 170 ? -9.421 -21.001 19.257 1.00 78.75 170 ASN A CA 1
ATOM 1359 C C . ASN A 1 170 ? -8.648 -22.077 18.470 1.00 78.75 170 ASN A C 1
ATOM 1361 O O . ASN A 1 170 ? -8.625 -23.232 18.892 1.00 78.75 170 ASN A O 1
ATOM 1365 N N . LYS A 1 171 ? -8.048 -21.732 17.325 1.00 77.38 171 LYS A N 1
ATOM 1366 C CA . LYS A 1 171 ? -7.305 -22.670 16.478 1.00 77.38 171 LYS A CA 1
ATOM 1367 C C . LYS A 1 171 ? -5.829 -22.736 16.883 1.00 77.38 171 LYS A C 1
ATOM 1369 O O . LYS A 1 171 ? -5.242 -21.781 17.395 1.00 77.38 171 LYS A O 1
ATOM 1374 N N . ILE A 1 172 ? -5.246 -23.896 16.621 1.00 66.31 172 ILE A N 1
ATOM 1375 C CA . ILE A 1 172 ? -3.840 -24.235 16.843 1.00 66.31 172 ILE A CA 1
ATOM 1376 C C . ILE A 1 172 ? -3.194 -24.371 15.452 1.00 66.31 172 ILE A C 1
ATOM 1378 O O . ILE A 1 172 ? -3.882 -24.761 14.503 1.00 66.31 172 ILE A O 1
ATOM 1382 N N . ASN A 1 173 ? -1.924 -23.993 15.295 1.00 63.56 173 ASN A N 1
ATOM 1383 C CA . ASN A 1 173 ? -1.189 -24.197 14.043 1.00 63.56 173 ASN A CA 1
ATOM 1384 C C . ASN A 1 173 ? -0.806 -25.694 13.862 1.00 63.56 173 ASN A C 1
ATOM 1386 O O . ASN A 1 173 ? -0.968 -26.488 14.794 1.00 63.56 173 ASN A O 1
ATOM 1390 N N . PRO A 1 174 ? -0.297 -26.113 12.686 1.00 54.66 174 PRO A N 1
ATOM 1391 C CA . PRO A 1 174 ? 0.142 -27.498 12.462 1.00 54.66 174 PRO A CA 1
ATOM 1392 C C . PRO A 1 174 ? 1.281 -27.967 13.385 1.00 54.66 174 PRO A C 1
ATOM 1394 O O . PRO A 1 174 ? 1.437 -29.165 13.598 1.00 54.66 174 PRO A O 1
ATOM 1397 N N . GLU A 1 175 ? 2.044 -27.034 13.957 1.00 60.56 175 GLU A N 1
ATOM 1398 C CA . GLU A 1 175 ? 3.163 -27.272 14.884 1.00 60.56 175 GLU A CA 1
ATOM 1399 C C . GLU A 1 175 ? 2.707 -27.346 16.356 1.00 60.56 175 GLU A C 1
ATOM 1401 O O . GLU A 1 175 ? 3.518 -27.451 17.273 1.00 60.56 175 GLU A O 1
ATOM 1406 N N . ASN A 1 176 ? 1.388 -27.361 16.583 1.00 58.53 176 ASN A N 1
ATOM 1407 C CA . ASN A 1 176 ? 0.725 -27.465 17.882 1.00 58.53 176 ASN A CA 1
ATOM 1408 C C . ASN A 1 176 ? 0.848 -26.216 18.793 1.00 58.53 176 ASN A C 1
ATOM 1410 O O . ASN A 1 176 ? 0.564 -26.275 19.993 1.00 58.53 176 ASN A O 1
ATOM 1414 N N . GLU A 1 177 ? 1.200 -25.062 18.224 1.00 60.47 177 GLU A N 1
ATOM 1415 C CA . GLU A 1 177 ? 1.229 -23.756 18.887 1.00 60.47 177 GLU A CA 1
ATOM 1416 C C . GLU A 1 177 ? -0.098 -22.990 18.763 1.00 60.47 177 GLU A C 1
ATOM 1418 O O . GLU A 1 177 ? -0.827 -23.074 17.769 1.00 60.47 177 GLU A O 1
ATOM 1423 N N . LYS A 1 178 ? -0.420 -22.163 19.764 1.00 60.38 178 LYS A N 1
ATOM 1424 C CA . LYS A 1 178 ? -1.608 -21.298 19.713 1.00 60.38 178 LYS A CA 1
ATOM 1425 C C . LYS A 1 178 ? -1.417 -20.161 18.708 1.00 60.38 178 LYS A C 1
ATOM 1427 O O . LYS A 1 178 ? -0.509 -19.353 18.865 1.00 60.38 178 LYS A O 1
ATOM 1432 N N . LEU A 1 179 ? -2.366 -19.997 17.781 1.00 68.50 179 LEU A N 1
ATOM 1433 C CA . LEU A 1 179 ? -2.378 -18.874 16.826 1.00 68.50 179 LEU A CA 1
ATOM 1434 C C . LEU A 1 179 ? -2.589 -17.496 17.475 1.00 68.50 179 LEU A C 1
ATOM 1436 O O . LEU A 1 179 ? -2.429 -16.477 16.811 1.00 68.50 179 LEU A O 1
ATOM 1440 N N . VAL A 1 180 ? -2.963 -17.449 18.755 1.00 75.94 180 VAL A N 1
ATOM 1441 C CA . VAL A 1 180 ? -3.101 -16.217 19.532 1.00 75.94 180 VAL A CA 1
ATOM 1442 C C . VAL A 1 180 ? -2.390 -16.369 20.874 1.00 75.94 180 VAL A C 1
ATOM 1444 O O . VAL A 1 180 ? -2.588 -17.350 21.595 1.00 75.94 180 VAL A O 1
ATOM 1447 N N . ARG A 1 181 ? -1.612 -15.359 21.275 1.00 77.19 181 ARG A N 1
ATOM 1448 C CA . ARG A 1 181 ? -0.889 -15.335 22.561 1.00 77.19 181 ARG A CA 1
ATOM 1449 C C . ARG A 1 181 ? -1.804 -14.946 23.741 1.00 77.19 181 ARG A C 1
ATOM 1451 O O . ARG A 1 181 ? -1.456 -14.158 24.619 1.00 77.19 181 ARG A O 1
ATOM 1458 N N . CYS A 1 182 ? -3.019 -15.502 23.759 1.00 83.06 182 CYS A N 1
ATOM 1459 C CA . CYS A 1 182 ? -4.039 -15.306 24.78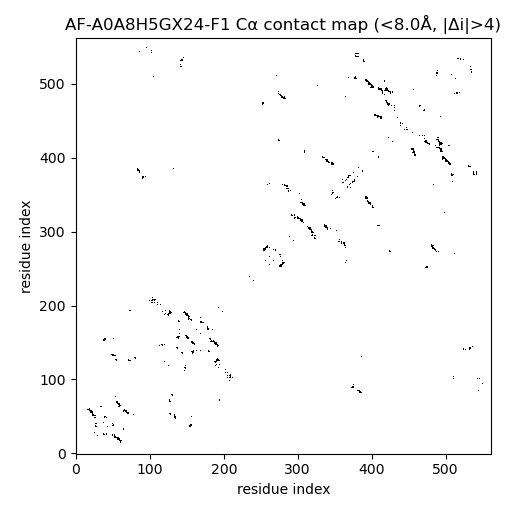9 1.00 83.06 182 CYS A CA 1
ATOM 1460 C C . CYS A 1 182 ? -4.294 -16.610 25.569 1.00 83.06 182 CYS A C 1
ATOM 1462 O O . CYS A 1 182 ? -4.264 -17.710 25.019 1.00 83.06 182 CYS A O 1
ATOM 1464 N N . SER A 1 183 ? -4.548 -16.496 26.875 1.00 76.62 183 SER A N 1
ATOM 1465 C CA . SER A 1 183 ? -4.827 -17.646 27.750 1.00 76.62 183 SER A CA 1
ATOM 1466 C C . SER A 1 183 ? -6.278 -17.737 28.220 1.00 76.62 183 SER A C 1
ATOM 1468 O O . SER A 1 183 ? -6.738 -18.840 28.489 1.00 76.62 183 SER A O 1
ATOM 1470 N N . THR A 1 184 ? -6.998 -16.613 28.318 1.00 81.94 184 THR A N 1
ATOM 1471 C CA . THR A 1 184 ? -8.357 -16.568 28.894 1.00 81.94 184 THR A CA 1
ATOM 1472 C C . THR A 1 184 ? -9.472 -16.430 27.862 1.00 81.94 184 THR A C 1
ATOM 1474 O O . THR A 1 184 ? -10.609 -16.766 28.167 1.00 81.94 184 THR A O 1
ATOM 1477 N N . HIS A 1 185 ? -9.166 -15.902 26.671 1.00 84.50 185 HIS A N 1
ATOM 1478 C CA . HIS A 1 185 ? -10.105 -15.655 25.562 1.00 84.50 185 HIS A CA 1
ATOM 1479 C C . HIS A 1 185 ? -11.362 -14.842 25.966 1.00 84.50 185 HIS A C 1
ATOM 1481 O O . HIS A 1 185 ? -12.365 -14.839 25.256 1.00 84.50 185 HIS A O 1
ATOM 1487 N N . ASN A 1 186 ? -11.305 -14.110 27.089 1.00 89.94 186 ASN A N 1
ATOM 1488 C CA . ASN A 1 186 ? -12.384 -13.240 27.560 1.00 89.94 186 ASN A CA 1
ATOM 1489 C C . ASN A 1 186 ? -12.353 -11.905 26.801 1.00 89.94 186 ASN A C 1
ATOM 1491 O O . ASN A 1 186 ? -11.848 -10.896 27.303 1.00 89.94 186 ASN A O 1
ATOM 1495 N N . PHE A 1 187 ? -12.805 -11.947 25.551 1.00 92.31 187 PHE A N 1
ATOM 1496 C CA . PHE A 1 187 ? -12.788 -10.823 24.626 1.00 92.31 187 PHE A CA 1
ATOM 1497 C C . PHE A 1 187 ? -14.021 -9.924 24.784 1.00 92.31 187 PHE A C 1
ATOM 1499 O O . PHE A 1 187 ? -15.155 -10.385 24.657 1.00 92.31 187 PHE A O 1
ATOM 1506 N N . ARG A 1 188 ? -13.797 -8.620 24.973 1.00 92.25 188 ARG A N 1
ATOM 1507 C CA . ARG A 1 188 ? -14.816 -7.574 24.829 1.00 92.25 188 ARG A CA 1
ATOM 1508 C C . ARG A 1 188 ? -14.737 -6.902 23.467 1.00 92.25 188 ARG A C 1
ATOM 1510 O O . ARG A 1 188 ? -13.659 -6.788 22.894 1.00 92.25 188 ARG A O 1
ATOM 1517 N N . GLN A 1 189 ? -15.859 -6.354 23.028 1.00 93.88 189 GLN A N 1
ATOM 1518 C CA . GLN A 1 189 ? -15.938 -5.489 21.854 1.00 93.88 189 GLN A CA 1
ATOM 1519 C C . GLN A 1 189 ? -15.174 -4.172 22.074 1.00 93.88 189 GLN A C 1
ATOM 1521 O O . GLN A 1 189 ? -15.294 -3.547 23.137 1.00 93.88 189 GLN A O 1
ATOM 1526 N N . THR A 1 190 ? -14.410 -3.736 21.072 1.00 92.19 190 THR A N 1
ATOM 1527 C CA . THR A 1 190 ? -13.722 -2.440 21.027 1.00 92.19 190 THR A CA 1
ATOM 1528 C C . THR A 1 190 ? -13.929 -1.741 19.684 1.00 92.19 190 THR A C 1
ATOM 1530 O O . THR A 1 190 ? -13.876 -2.349 18.621 1.00 92.19 190 THR A O 1
ATOM 1533 N N . SER A 1 191 ? -14.142 -0.427 19.748 1.00 90.25 191 SER A N 1
ATOM 1534 C CA . SER A 1 191 ? -14.341 0.462 18.598 1.00 90.25 191 SER A CA 1
ATOM 1535 C C . SER A 1 191 ? -13.203 1.477 18.521 1.00 90.25 191 SER A C 1
ATOM 1537 O O . SER A 1 191 ? -12.730 1.958 19.560 1.00 90.25 191 SER A O 1
ATOM 1539 N N . ARG A 1 192 ? -12.780 1.833 17.303 1.00 86.44 192 ARG A N 1
ATOM 1540 C CA . ARG A 1 192 ? -11.816 2.927 17.062 1.00 86.44 192 ARG A CA 1
ATOM 1541 C C . ARG A 1 192 ? -12.496 4.279 16.898 1.00 86.44 192 ARG A C 1
ATOM 1543 O O . ARG A 1 192 ? -11.861 5.317 17.086 1.00 86.44 192 ARG A O 1
ATOM 1550 N N . PHE A 1 193 ? -13.788 4.270 16.590 1.00 86.94 193 PHE A N 1
ATOM 1551 C CA . PHE A 1 193 ? -14.581 5.463 16.336 1.00 86.94 193 PHE A CA 1
ATOM 1552 C C . PHE A 1 193 ? -15.505 5.784 17.514 1.00 86.94 193 PHE A C 1
ATOM 1554 O O . PHE A 1 193 ? -15.920 4.914 18.284 1.00 86.94 193 PHE A O 1
ATOM 1561 N N . MET A 1 194 ? -15.827 7.067 17.673 1.00 86.06 194 MET A N 1
ATOM 1562 C CA . MET A 1 194 ? -16.866 7.505 18.603 1.00 86.06 194 MET A CA 1
ATOM 1563 C C . MET A 1 194 ? -18.219 7.507 17.898 1.00 86.06 194 MET A C 1
ATOM 1565 O O . MET A 1 194 ? -18.304 7.892 16.733 1.00 86.06 194 MET A O 1
ATOM 1569 N N . GLU A 1 195 ? -19.276 7.181 18.641 1.00 87.94 195 GLU A N 1
ATOM 1570 C CA . GLU A 1 195 ? -20.673 7.273 18.195 1.00 87.94 195 GLU A CA 1
ATOM 1571 C C . GLU A 1 195 ? -20.958 8.619 17.510 1.00 87.94 195 GLU A C 1
ATOM 1573 O O . GLU A 1 195 ? -21.373 8.650 16.358 1.00 87.94 195 GLU A O 1
ATOM 1578 N N . THR A 1 196 ? -20.559 9.725 18.150 1.00 88.38 196 THR A N 1
ATOM 1579 C CA . THR A 1 196 ? -20.717 11.096 17.636 1.00 88.38 196 THR A CA 1
ATOM 1580 C C . THR A 1 196 ? -19.971 11.370 16.328 1.00 88.38 196 THR A C 1
ATOM 1582 O O . THR A 1 196 ? -20.378 12.238 15.561 1.00 88.38 196 THR A O 1
ATOM 1585 N N . THR A 1 197 ? -18.859 10.672 16.069 1.00 88.62 197 THR A N 1
ATOM 1586 C CA . THR A 1 197 ? -18.128 10.785 14.797 1.00 88.62 197 THR A CA 1
ATOM 1587 C C . THR A 1 197 ? -18.914 10.096 13.686 1.00 88.62 197 THR A C 1
ATOM 1589 O O . THR A 1 197 ? -19.046 10.642 12.593 1.00 88.62 197 THR A O 1
ATOM 1592 N N . LEU A 1 198 ? -19.474 8.921 13.974 1.00 91.38 198 LEU A N 1
ATOM 1593 C CA . LEU A 1 198 ? -20.258 8.148 13.016 1.00 91.38 198 LEU A CA 1
ATOM 1594 C C . LEU A 1 198 ? -21.635 8.776 12.754 1.00 91.38 198 LEU A C 1
ATOM 1596 O O . LEU A 1 198 ? -22.028 8.866 11.593 1.00 91.38 198 LEU A O 1
ATOM 1600 N N . ASP A 1 199 ? -22.314 9.299 13.782 1.00 91.81 199 ASP A N 1
ATOM 1601 C CA . ASP A 1 199 ? -23.557 10.080 13.648 1.00 91.81 199 ASP A CA 1
ATOM 1602 C C . ASP A 1 199 ? -23.379 11.266 12.685 1.00 91.81 199 ASP A C 1
ATOM 1604 O O . ASP A 1 199 ? -24.278 11.579 11.906 1.00 91.81 199 ASP A O 1
ATOM 1608 N N . ALA A 1 200 ? -22.211 11.919 12.707 1.00 91.00 200 ALA A N 1
ATOM 1609 C CA . ALA A 1 200 ? -21.902 13.029 11.812 1.00 91.00 200 ALA A CA 1
ATOM 1610 C C . ALA A 1 200 ? -21.552 12.572 10.384 1.00 91.00 200 ALA A C 1
ATOM 1612 O O . ALA A 1 200 ? -21.976 13.210 9.421 1.00 91.00 200 ALA A O 1
ATOM 1613 N N . VAL A 1 201 ? -20.769 11.496 10.232 1.00 94.12 201 VAL A N 1
ATOM 1614 C CA . VAL A 1 201 ? -20.183 11.076 8.943 1.00 94.12 201 VAL A CA 1
ATOM 1615 C C . VAL A 1 201 ? -21.099 10.162 8.127 1.00 94.12 201 VAL A C 1
ATOM 1617 O O . VAL A 1 201 ? -21.190 10.336 6.912 1.00 94.12 201 VAL A O 1
ATOM 1620 N N . ILE A 1 202 ? -21.806 9.214 8.751 1.00 95.81 202 ILE A N 1
ATOM 1621 C CA . ILE A 1 202 ? -22.652 8.241 8.035 1.00 95.81 202 ILE A CA 1
ATOM 1622 C C . ILE A 1 202 ? -23.719 8.930 7.161 1.00 95.81 202 ILE A C 1
ATOM 1624 O O . ILE A 1 202 ? -23.858 8.532 6.002 1.00 95.81 202 ILE A O 1
ATOM 1628 N N . PRO A 1 203 ? -24.441 9.977 7.618 1.00 96.69 203 PRO A N 1
ATOM 1629 C CA . PRO A 1 203 ? -25.386 10.699 6.764 1.00 96.69 203 PRO A CA 1
ATOM 1630 C C . PRO A 1 203 ? -24.716 11.382 5.564 1.00 96.69 203 PRO A C 1
ATOM 1632 O O . PRO A 1 203 ? -25.271 11.367 4.468 1.00 96.69 203 PRO A O 1
ATOM 1635 N N . GLN A 1 204 ? -23.509 11.930 5.742 1.00 95.12 204 GLN A N 1
ATOM 1636 C CA . GLN A 1 204 ? -22.750 12.587 4.671 1.00 95.12 204 GLN A CA 1
ATOM 1637 C C . GLN A 1 204 ? -22.269 11.579 3.621 1.00 95.12 204 GLN A C 1
ATOM 1639 O O . GLN A 1 204 ? -22.389 11.832 2.424 1.00 95.12 204 GLN A O 1
ATOM 1644 N N . MET A 1 205 ? -21.777 10.414 4.054 1.00 96.06 205 MET A N 1
ATOM 1645 C CA . MET A 1 205 ? -21.395 9.320 3.159 1.00 96.06 205 MET A CA 1
ATOM 1646 C C . MET A 1 205 ? -22.604 8.756 2.405 1.00 96.06 205 MET A C 1
ATOM 1648 O O . MET A 1 205 ? -22.532 8.581 1.191 1.00 96.06 205 MET A O 1
ATOM 1652 N N . ARG A 1 206 ? -23.745 8.552 3.083 1.00 96.31 206 ARG A N 1
ATOM 1653 C CA . ARG A 1 206 ? -25.009 8.160 2.431 1.00 96.31 206 ARG A CA 1
ATOM 1654 C C . ARG A 1 206 ? -25.437 9.174 1.376 1.00 96.31 206 ARG A C 1
ATOM 1656 O O . ARG A 1 206 ? -25.781 8.770 0.273 1.00 96.31 206 ARG A O 1
ATOM 1663 N N . HIS A 1 207 ? -25.366 10.469 1.686 1.00 94.62 207 HIS A N 1
ATOM 1664 C CA . HIS A 1 207 ? -25.656 11.524 0.719 1.00 94.62 207 HIS A CA 1
ATOM 1665 C C . HIS A 1 207 ? -24.695 11.478 -0.477 1.00 94.62 207 HIS A C 1
ATOM 1667 O O . HIS A 1 207 ? -25.161 11.492 -1.606 1.00 94.62 207 HIS A O 1
ATOM 1673 N N . ALA A 1 208 ? -23.380 11.364 -0.256 1.00 93.00 208 ALA A N 1
ATOM 1674 C CA . ALA A 1 208 ? -22.384 11.317 -1.333 1.00 93.00 208 ALA A CA 1
ATOM 1675 C C . ALA A 1 208 ? -22.566 10.108 -2.275 1.00 93.00 208 ALA A C 1
ATOM 1677 O O . ALA A 1 208 ? -22.407 10.241 -3.489 1.00 93.00 208 ALA A O 1
ATOM 1678 N N . VAL A 1 209 ? -22.933 8.942 -1.727 1.00 92.94 209 VAL A N 1
ATOM 1679 C CA . VAL A 1 209 ? -23.249 7.731 -2.507 1.00 92.94 209 VAL A CA 1
ATOM 1680 C C . VAL A 1 209 ? -24.593 7.860 -3.235 1.00 92.94 209 VAL A C 1
ATOM 1682 O O . VAL A 1 209 ? -24.703 7.389 -4.366 1.00 92.94 209 VAL A O 1
ATOM 1685 N N . ALA A 1 210 ? -25.592 8.510 -2.628 1.00 89.56 210 ALA A N 1
ATOM 1686 C CA . ALA A 1 210 ? -26.905 8.745 -3.234 1.00 89.56 210 ALA A CA 1
ATOM 1687 C C . ALA A 1 210 ? -26.888 9.846 -4.310 1.00 89.56 210 ALA A C 1
ATOM 1689 O O . ALA A 1 210 ? -27.621 9.748 -5.289 1.00 89.56 210 ALA A O 1
ATOM 1690 N N . SER A 1 211 ? -26.020 10.856 -4.184 1.00 79.25 211 SER A N 1
ATOM 1691 C CA . SER A 1 211 ? -25.788 11.907 -5.183 1.00 79.25 211 SER A CA 1
ATOM 1692 C C . SER A 1 211 ? -24.910 11.419 -6.344 1.00 79.25 211 SER A C 1
ATOM 1694 O O . SER A 1 211 ? -23.994 12.115 -6.796 1.00 79.25 211 SER A O 1
ATOM 1696 N N . GLN A 1 212 ? -25.149 10.194 -6.813 1.00 63.12 212 GLN A N 1
ATOM 1697 C CA . GLN A 1 212 ? -24.753 9.806 -8.160 1.00 63.12 212 GLN A CA 1
ATOM 1698 C C . GLN A 1 212 ? -25.576 10.643 -9.146 1.00 63.12 212 GLN A C 1
ATOM 1700 O O . GLN A 1 212 ? -26.782 10.797 -8.932 1.00 63.12 212 GLN A O 1
ATOM 1705 N N . PRO A 1 213 ? -24.973 11.187 -10.220 1.00 52.06 213 PRO A N 1
ATOM 1706 C CA . PRO A 1 213 ? -25.777 11.669 -11.330 1.00 52.06 213 PRO A CA 1
ATOM 1707 C C . PRO A 1 213 ? -26.646 10.500 -11.790 1.00 52.06 213 PRO A C 1
ATOM 1709 O O . PRO A 1 213 ? -26.142 9.391 -11.983 1.00 52.06 213 PRO A O 1
ATOM 1712 N N . SER A 1 214 ? -27.954 10.727 -11.916 1.00 37.81 214 SER A N 1
ATOM 1713 C CA . SER A 1 214 ? -28.862 9.712 -12.436 1.00 37.81 214 SER A CA 1
ATOM 1714 C C . SER A 1 214 ? -28.356 9.299 -13.811 1.00 37.81 214 SER A C 1
ATOM 1716 O O . SER A 1 214 ? -28.423 10.097 -14.749 1.00 37.81 214 SER A O 1
ATOM 1718 N N . CYS A 1 215 ? -27.843 8.074 -13.924 1.00 31.19 215 CYS A N 1
ATOM 1719 C CA . CYS A 1 215 ? -27.548 7.487 -15.216 1.00 31.19 215 CYS A CA 1
ATOM 1720 C C . CYS A 1 215 ? -28.894 7.380 -15.937 1.00 31.19 215 CYS A C 1
ATOM 1722 O O . CYS A 1 215 ? -29.734 6.545 -15.592 1.00 31.19 215 CYS A O 1
ATOM 1724 N N . THR A 1 216 ? -29.149 8.306 -16.860 1.00 25.62 216 THR A N 1
ATOM 1725 C CA . THR A 1 216 ? -30.312 8.231 -17.735 1.00 25.62 216 THR A CA 1
ATOM 1726 C C . THR A 1 216 ? -30.217 6.900 -18.486 1.00 25.62 216 THR A C 1
ATOM 1728 O O . THR A 1 216 ? -29.131 6.583 -18.981 1.00 25.62 216 THR A O 1
ATOM 1731 N N . PRO A 1 217 ? -31.307 6.113 -18.603 1.00 31.77 217 PRO A N 1
ATOM 1732 C CA . PRO A 1 217 ? -31.325 4.855 -19.367 1.00 31.77 217 PRO A CA 1
ATOM 1733 C C . PRO A 1 217 ? -31.186 5.036 -20.898 1.00 31.77 217 PRO A C 1
ATOM 1735 O O . PRO A 1 217 ? -31.942 4.460 -21.672 1.00 31.77 217 PRO A O 1
ATOM 1738 N N . GLY A 1 218 ? -30.251 5.885 -21.329 1.00 30.69 218 GLY A N 1
ATOM 1739 C CA . GLY A 1 218 ? -29.998 6.304 -22.706 1.00 30.69 218 GLY A CA 1
ATOM 1740 C C . GLY A 1 218 ? -28.724 7.148 -22.886 1.00 30.69 218 GLY A C 1
ATOM 1741 O O . GLY A 1 218 ? -28.577 7.774 -23.926 1.00 30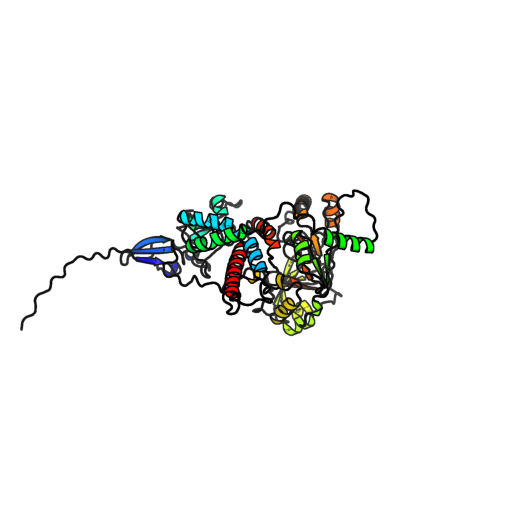.69 218 GLY A O 1
ATOM 1742 N N . ALA A 1 219 ? -27.814 7.200 -21.898 1.00 30.23 219 ALA A N 1
ATOM 1743 C CA . ALA A 1 219 ? -26.501 7.860 -22.025 1.00 30.23 219 ALA A CA 1
ATOM 1744 C C . ALA A 1 219 ? -25.350 6.897 -22.397 1.00 30.23 219 ALA A C 1
ATOM 1746 O O . ALA A 1 219 ? -24.179 7.270 -22.369 1.00 30.23 219 ALA A O 1
ATOM 1747 N N . SER A 1 220 ? -25.667 5.661 -22.782 1.00 36.78 220 SER A N 1
ATOM 1748 C CA . SER A 1 220 ? -24.771 4.829 -23.583 1.00 36.78 220 SER A CA 1
ATOM 1749 C C . SER A 1 220 ? -24.967 5.181 -25.061 1.00 36.78 220 SER A C 1
ATOM 1751 O O . SER A 1 220 ? -26.006 4.807 -25.591 1.00 36.78 220 SER A O 1
ATOM 1753 N N . GLU A 1 221 ? -24.009 5.896 -25.679 1.00 34.59 221 GLU A N 1
ATOM 1754 C CA . GLU A 1 221 ? -23.608 5.822 -27.116 1.00 34.59 221 GLU A CA 1
ATOM 1755 C C . GLU A 1 221 ? -22.909 7.074 -27.704 1.00 34.59 221 GLU A C 1
ATOM 1757 O O . GLU A 1 221 ? -22.415 6.993 -28.828 1.00 34.59 221 GLU A O 1
ATOM 1762 N N . GLU A 1 222 ? -22.727 8.187 -26.976 1.00 33.69 222 GLU A N 1
ATOM 1763 C CA . GLU A 1 222 ? -21.963 9.342 -27.516 1.00 33.69 222 GLU A CA 1
ATOM 1764 C C . GLU A 1 222 ? -20.441 9.283 -27.258 1.00 33.69 222 GLU A C 1
ATOM 1766 O O . GLU A 1 222 ? -19.644 9.572 -28.157 1.00 33.69 222 GLU A O 1
ATOM 1771 N N . GLU A 1 223 ? -19.994 8.824 -26.082 1.00 37.00 223 GLU A N 1
ATOM 1772 C CA . GLU A 1 223 ? -18.556 8.673 -25.783 1.00 37.00 223 GLU A CA 1
ATOM 1773 C C . GLU A 1 223 ? -17.788 7.572 -26.572 1.00 37.00 223 GLU A C 1
ATOM 1775 O O . GLU A 1 223 ? -16.565 7.686 -26.696 1.00 37.00 223 GLU A O 1
ATOM 1780 N N . PRO A 1 224 ? -18.417 6.562 -27.220 1.00 38.59 224 PRO A N 1
ATOM 1781 C CA . PRO A 1 224 ? -17.728 5.704 -28.180 1.00 38.59 224 PRO A CA 1
ATOM 1782 C C . PRO A 1 224 ? -17.292 6.442 -29.450 1.00 38.59 224 PRO A C 1
ATOM 1784 O O . PRO A 1 224 ? -16.308 6.037 -30.057 1.00 38.59 224 PRO A O 1
ATOM 1787 N N . VAL A 1 225 ? -17.994 7.495 -29.896 1.00 38.06 225 VAL A N 1
ATOM 1788 C CA . VAL A 1 225 ? -17.810 8.037 -31.259 1.00 38.06 225 VAL A CA 1
ATOM 1789 C C . VAL A 1 225 ? -16.449 8.717 -31.424 1.00 38.06 225 VAL A C 1
ATOM 1791 O O . VAL A 1 225 ? -15.732 8.429 -32.380 1.00 38.06 225 VAL A O 1
ATOM 1794 N N . ARG A 1 226 ? -16.027 9.564 -30.474 1.00 40.62 226 ARG A N 1
ATOM 1795 C CA . ARG A 1 226 ? -14.696 10.204 -30.532 1.00 40.62 226 ARG A CA 1
ATOM 1796 C C . ARG A 1 226 ? -13.554 9.193 -30.436 1.00 40.62 226 ARG A C 1
ATOM 1798 O O . ARG A 1 226 ? -12.582 9.314 -31.179 1.00 40.62 226 ARG A O 1
ATOM 1805 N N . LEU A 1 227 ? -13.677 8.195 -29.560 1.00 37.78 227 LEU A N 1
ATOM 1806 C CA . LEU A 1 227 ? -12.649 7.169 -29.386 1.00 37.78 227 LEU A CA 1
ATOM 1807 C C . LEU A 1 227 ? -12.578 6.240 -30.608 1.00 37.78 227 LEU A C 1
ATOM 1809 O O . LEU A 1 227 ? -11.492 5.951 -31.101 1.00 37.78 227 LEU A O 1
ATOM 1813 N N . LYS A 1 228 ? -13.728 5.840 -31.160 1.00 35.78 228 LYS A N 1
ATOM 1814 C CA . LYS A 1 228 ? -13.831 5.036 -32.385 1.00 35.78 228 LYS A CA 1
ATOM 1815 C C . LYS A 1 228 ? -13.264 5.780 -33.592 1.00 35.78 228 LYS A C 1
ATOM 1817 O O . LYS A 1 228 ? -12.494 5.182 -34.333 1.00 35.78 228 LYS A O 1
ATOM 1822 N N . ASN A 1 229 ? -13.522 7.084 -33.723 1.00 42.44 229 ASN A N 1
ATOM 1823 C CA . ASN A 1 229 ? -12.900 7.917 -34.756 1.00 42.44 229 ASN A CA 1
ATOM 1824 C C . ASN A 1 229 ? -11.367 7.997 -34.585 1.00 42.44 229 ASN A C 1
ATOM 1826 O O . ASN A 1 229 ? -10.637 7.938 -35.574 1.00 42.44 229 ASN A O 1
ATOM 1830 N N . PHE A 1 230 ? -10.860 8.078 -33.347 1.00 44.41 230 PHE A N 1
ATOM 1831 C CA . PHE A 1 230 ? -9.417 8.058 -33.062 1.00 44.41 230 PHE A CA 1
ATOM 1832 C C . PHE A 1 230 ? -8.774 6.707 -33.432 1.00 44.41 230 PHE A C 1
ATOM 1834 O O . PHE A 1 230 ? -7.772 6.678 -34.146 1.00 44.41 230 PHE A O 1
ATOM 1841 N N . TYR A 1 231 ? -9.388 5.583 -33.047 1.00 36.25 231 TYR A N 1
ATOM 1842 C CA . TYR A 1 231 ? -8.909 4.245 -33.412 1.00 36.25 231 TYR A CA 1
ATOM 1843 C C . TYR A 1 231 ? -9.040 3.941 -34.913 1.00 36.25 231 TYR A C 1
ATOM 1845 O O . TYR A 1 231 ? -8.145 3.322 -35.479 1.00 36.25 231 TYR A O 1
ATOM 1853 N N . GLN A 1 232 ? -10.086 4.424 -35.591 1.00 42.31 232 GLN A N 1
ATOM 1854 C CA . GLN A 1 232 ? -10.200 4.356 -37.054 1.00 42.31 232 GLN A CA 1
ATOM 1855 C C . GLN A 1 232 ? -9.131 5.208 -37.756 1.00 42.31 232 GLN A C 1
ATOM 1857 O O . GLN A 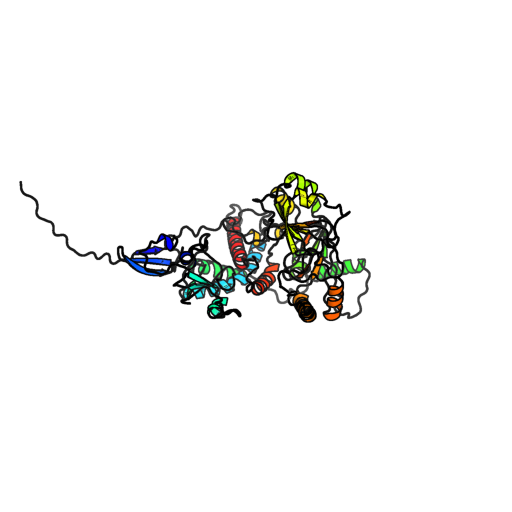1 232 ? -8.564 4.763 -38.753 1.00 42.31 232 GLN A O 1
ATOM 1862 N N . SER A 1 233 ? -8.782 6.381 -37.214 1.00 42.28 233 SER A N 1
ATOM 1863 C CA . SER A 1 233 ? -7.670 7.191 -37.738 1.00 42.28 233 SER A CA 1
ATOM 1864 C C . SER A 1 233 ? -6.323 6.473 -37.588 1.00 42.28 233 SER A C 1
ATOM 1866 O O . SER A 1 233 ? -5.508 6.498 -38.507 1.00 42.28 233 SER A O 1
ATOM 1868 N N . LEU A 1 234 ? -6.106 5.772 -36.468 1.00 39.62 234 LEU A N 1
ATOM 1869 C CA . LEU A 1 234 ? -4.917 4.939 -36.258 1.00 39.62 234 LEU A CA 1
ATOM 1870 C C . LEU A 1 234 ? -4.890 3.715 -37.185 1.00 39.62 234 LEU A C 1
ATOM 1872 O O . LEU A 1 234 ? -3.844 3.410 -37.750 1.00 39.62 234 LEU A O 1
ATOM 1876 N N . ALA A 1 235 ? -6.024 3.040 -37.392 1.00 38.28 235 ALA A N 1
ATOM 1877 C CA . ALA A 1 235 ? -6.114 1.886 -38.288 1.00 38.28 235 ALA A CA 1
ATOM 1878 C C . ALA A 1 235 ? -5.736 2.246 -39.736 1.00 38.28 235 ALA A C 1
ATOM 1880 O O . ALA A 1 235 ? -5.048 1.476 -40.404 1.00 38.28 235 ALA A O 1
ATOM 1881 N N . HIS A 1 236 ? -6.096 3.448 -40.199 1.00 38.62 236 HIS A N 1
ATOM 1882 C CA . HIS A 1 236 ? -5.729 3.927 -41.535 1.00 38.62 236 HIS A CA 1
ATOM 1883 C C . HIS A 1 236 ? -4.230 4.264 -41.685 1.00 38.62 236 HIS A C 1
ATOM 1885 O O . HIS A 1 236 ? -3.720 4.243 -42.801 1.00 38.62 236 HIS A O 1
ATOM 1891 N N . LEU A 1 237 ? -3.505 4.509 -40.581 1.00 39.78 237 LEU A N 1
ATOM 1892 C CA . LEU A 1 237 ? -2.035 4.601 -40.574 1.00 39.78 237 LEU A CA 1
ATOM 1893 C C . LEU A 1 237 ? -1.330 3.234 -40.523 1.00 39.78 237 LEU A C 1
ATOM 1895 O O . LEU A 1 237 ? -0.145 3.163 -40.841 1.00 39.78 237 LEU A O 1
ATOM 1899 N N . ILE A 1 238 ? -2.017 2.176 -40.077 1.00 38.81 238 ILE A N 1
ATOM 1900 C CA . ILE A 1 238 ? -1.413 0.860 -39.792 1.00 38.81 238 ILE A CA 1
ATOM 1901 C C . ILE A 1 238 ? -1.739 -0.176 -40.885 1.00 38.81 238 ILE A C 1
ATOM 1903 O O . ILE A 1 238 ? -0.934 -1.072 -41.114 1.00 38.81 238 ILE A O 1
ATOM 1907 N N . GLY A 1 239 ? -2.832 0.006 -41.634 1.00 34.66 239 GLY A N 1
ATOM 1908 C CA . GLY A 1 239 ? -2.997 -0.607 -42.957 1.00 34.66 239 GLY A CA 1
ATOM 1909 C C . GLY A 1 239 ? -3.589 -2.019 -43.005 1.00 34.66 239 GLY A C 1
ATOM 1910 O O . GLY A 1 239 ? -3.249 -2.755 -43.925 1.00 34.66 239 GLY A O 1
ATOM 1911 N N . ASP A 1 240 ? -4.493 -2.379 -42.087 1.00 35.56 240 ASP A N 1
ATOM 1912 C CA . ASP A 1 240 ? -5.215 -3.663 -42.116 1.00 35.56 240 ASP A CA 1
ATOM 1913 C C . ASP A 1 240 ? -6.737 -3.504 -42.302 1.00 35.56 240 ASP A C 1
ATOM 1915 O O . ASP A 1 240 ? -7.362 -2.564 -41.803 1.00 35.56 240 ASP A O 1
ATOM 1919 N N . SER A 1 241 ? -7.334 -4.447 -43.040 1.00 34.12 241 SER A N 1
ATOM 1920 C CA . SER A 1 241 ? -8.757 -4.468 -43.415 1.00 34.12 241 SER A CA 1
ATOM 1921 C C . SER A 1 241 ? -9.604 -5.287 -42.428 1.00 34.12 241 SER A C 1
ATOM 1923 O O . SER A 1 241 ? -9.188 -6.382 -42.045 1.00 34.12 241 SER A O 1
ATOM 1925 N N . PRO A 1 242 ? -10.821 -4.842 -42.059 1.00 43.66 242 PRO A N 1
ATOM 1926 C CA . PRO A 1 242 ? -11.701 -5.603 -41.183 1.00 43.66 242 PRO A CA 1
ATOM 1927 C C . PRO A 1 242 ? -12.570 -6.580 -41.987 1.00 43.66 242 PRO A C 1
ATOM 1929 O O . PRO A 1 242 ? -13.481 -6.139 -42.673 1.00 43.66 242 PRO A O 1
ATOM 1932 N N . ASP A 1 243 ? -12.296 -7.886 -41.893 1.00 33.94 243 ASP A N 1
ATOM 1933 C CA . ASP A 1 243 ? -13.327 -8.946 -41.927 1.00 33.94 243 ASP A CA 1
ATOM 1934 C C . ASP A 1 243 ? -12.715 -10.343 -41.703 1.00 33.94 243 ASP A C 1
ATOM 1936 O O . ASP A 1 243 ? -12.363 -11.073 -42.628 1.00 33.94 243 ASP A O 1
ATOM 1940 N N . SER A 1 244 ? -12.598 -10.744 -40.436 1.00 30.14 244 SER A N 1
ATOM 1941 C CA . SER A 1 244 ? -12.706 -12.148 -40.014 1.00 30.14 244 SER A CA 1
ATOM 1942 C C . SER A 1 244 ? -12.896 -12.218 -38.498 1.00 30.14 244 SER A C 1
ATOM 1944 O O . SER A 1 244 ? -12.288 -11.458 -37.745 1.00 30.14 244 SER A O 1
ATOM 1946 N N . ILE A 1 245 ? -13.760 -13.127 -38.039 1.00 43.06 245 ILE A N 1
ATOM 1947 C CA . ILE A 1 245 ? -13.982 -13.374 -36.608 1.00 43.06 245 ILE A CA 1
ATOM 1948 C C . ILE A 1 245 ? -12.790 -14.186 -36.088 1.00 43.06 245 ILE A C 1
ATOM 1950 O O . ILE A 1 245 ? -12.795 -15.416 -36.108 1.00 43.06 245 ILE A O 1
ATOM 1954 N N . LEU A 1 246 ? -11.745 -13.478 -35.671 1.00 32.56 246 LEU A N 1
ATOM 1955 C CA . LEU A 1 246 ? -10.589 -14.044 -34.982 1.00 32.56 246 LEU A CA 1
ATOM 1956 C C . LEU A 1 246 ? -10.857 -14.106 -33.467 1.00 32.56 246 LEU A C 1
ATOM 1958 O O . LEU A 1 246 ? -11.585 -13.256 -32.947 1.00 32.56 246 LEU A O 1
ATOM 1962 N N . PRO A 1 247 ? -10.274 -15.076 -32.732 1.00 38.00 247 PRO A N 1
ATOM 1963 C CA . PRO A 1 247 ? -10.212 -14.982 -31.274 1.00 38.00 247 PRO A CA 1
ATOM 1964 C C . PRO A 1 247 ? -9.522 -13.666 -30.895 1.00 38.00 247 PRO A C 1
ATOM 1966 O O . PRO A 1 247 ? -8.573 -13.284 -31.580 1.00 38.00 247 PRO A O 1
ATOM 1969 N N . GLU A 1 248 ? -9.994 -12.987 -29.840 1.00 41.62 248 GLU A N 1
ATOM 1970 C CA . GLU A 1 248 ? -9.493 -11.666 -29.426 1.00 41.62 248 GLU A CA 1
ATOM 1971 C C . GLU A 1 248 ? -7.962 -11.617 -29.465 1.00 41.62 248 GLU A C 1
ATOM 1973 O O . GLU A 1 248 ? -7.277 -12.236 -28.646 1.00 41.62 248 GLU A O 1
ATOM 1978 N N . VAL A 1 249 ? -7.428 -10.896 -30.455 1.00 46.19 249 VAL A N 1
ATOM 1979 C CA . VAL A 1 249 ? -5.987 -10.770 -30.653 1.00 46.19 249 VAL A CA 1
ATOM 1980 C C . VAL A 1 249 ? -5.465 -9.905 -29.518 1.00 46.19 249 VAL A C 1
ATOM 1982 O O . VAL A 1 249 ? -5.604 -8.682 -29.536 1.00 46.19 249 VAL A O 1
ATOM 1985 N N . PHE A 1 250 ? -4.899 -10.554 -28.500 1.00 56.47 250 PHE A N 1
ATOM 1986 C CA . PHE A 1 250 ? -4.276 -9.861 -27.386 1.00 56.47 250 PHE A CA 1
ATOM 1987 C C . PHE A 1 250 ? -3.153 -8.970 -27.920 1.00 56.47 250 PHE A C 1
ATOM 1989 O O . PHE A 1 250 ? -2.149 -9.452 -28.443 1.00 56.47 250 PHE A O 1
ATOM 1996 N N . ASN A 1 251 ? -3.335 -7.655 -27.806 1.00 60.25 251 ASN A N 1
ATOM 1997 C CA . ASN A 1 251 ? -2.298 -6.710 -28.172 1.00 60.25 251 ASN A CA 1
ATOM 1998 C C . ASN A 1 251 ? -1.236 -6.682 -27.067 1.00 60.25 251 ASN A C 1
ATOM 2000 O O . ASN A 1 251 ? -1.407 -6.030 -26.042 1.00 60.25 251 ASN A O 1
ATOM 2004 N N . THR A 1 252 ? -0.123 -7.366 -27.309 1.00 64.00 252 THR A N 1
ATOM 2005 C CA . THR A 1 252 ? 1.042 -7.438 -26.413 1.00 64.00 252 THR A CA 1
ATOM 2006 C C . THR A 1 252 ? 1.805 -6.114 -26.285 1.00 64.00 252 THR A C 1
ATOM 2008 O O . THR A 1 252 ? 2.735 -6.007 -25.482 1.00 64.00 252 THR A O 1
ATOM 2011 N N . ARG A 1 253 ? 1.443 -5.081 -27.060 1.00 79.25 253 ARG A N 1
ATOM 2012 C CA . ARG A 1 253 ? 2.089 -3.764 -27.018 1.00 79.25 253 ARG A CA 1
ATOM 2013 C C . ARG A 1 253 ? 1.508 -2.905 -25.896 1.00 79.25 253 ARG A C 1
ATOM 2015 O O . ARG A 1 253 ? 0.338 -2.537 -25.934 1.00 79.25 253 ARG A O 1
ATOM 2022 N N . ILE A 1 254 ? 2.370 -2.520 -24.957 1.00 88.44 254 ILE A N 1
ATOM 2023 C CA . ILE A 1 254 ? 2.084 -1.498 -23.943 1.00 88.44 254 ILE A CA 1
ATOM 2024 C C . ILE A 1 254 ? 1.699 -0.156 -24.593 1.00 88.44 254 ILE A C 1
ATOM 2026 O O . ILE A 1 254 ? 2.237 0.213 -25.642 1.00 88.44 254 ILE A O 1
ATOM 2030 N N . HIS A 1 255 ? 0.794 0.595 -23.964 1.00 91.00 255 HIS A N 1
ATOM 2031 C CA . HIS A 1 255 ? 0.424 1.931 -24.430 1.00 91.00 255 HIS A CA 1
ATOM 2032 C C . HIS A 1 255 ? 1.566 2.917 -24.156 1.00 91.00 255 HIS A C 1
ATOM 2034 O O . HIS A 1 255 ? 1.980 3.064 -23.009 1.00 91.00 255 HIS A O 1
ATOM 2040 N N . ARG A 1 256 ? 2.070 3.592 -25.197 1.00 92.75 256 ARG A N 1
ATOM 2041 C CA . ARG A 1 256 ? 3.187 4.549 -25.110 1.00 92.75 256 ARG A CA 1
ATOM 2042 C C . ARG A 1 256 ? 2.716 5.984 -25.347 1.00 92.75 256 ARG A C 1
ATOM 2044 O O . ARG A 1 256 ? 1.980 6.235 -26.299 1.00 92.75 256 ARG A O 1
ATOM 2051 N N . PHE A 1 257 ? 3.176 6.914 -24.513 1.00 95.31 257 PHE A N 1
ATOM 2052 C CA . PHE A 1 257 ? 2.905 8.352 -24.623 1.00 95.31 257 PHE A CA 1
ATOM 2053 C C . PHE A 1 257 ? 4.160 9.162 -24.279 1.00 95.31 257 PHE A C 1
ATOM 2055 O O . PHE A 1 257 ? 4.940 8.745 -23.435 1.00 95.31 257 PHE A O 1
ATOM 2062 N N . GLY A 1 258 ? 4.346 10.355 -24.847 1.00 93.50 258 GLY A N 1
ATOM 2063 C CA . GLY A 1 258 ? 5.315 11.319 -24.299 1.00 93.50 258 GLY A CA 1
ATOM 2064 C C . GLY A 1 258 ? 4.765 12.002 -23.038 1.00 93.50 258 GLY A C 1
ATOM 2065 O O . GLY A 1 258 ? 3.549 12.163 -22.923 1.00 93.50 258 GLY A O 1
ATOM 2066 N N . LYS A 1 259 ? 5.624 12.468 -22.117 1.00 90.12 259 LYS A N 1
ATOM 2067 C CA . LYS A 1 259 ? 5.215 13.106 -20.840 1.00 90.12 259 LYS A CA 1
ATOM 2068 C C . LYS A 1 259 ? 4.151 14.203 -20.990 1.00 90.12 259 LYS A C 1
ATOM 2070 O O . LYS A 1 259 ? 3.198 14.237 -20.216 1.00 90.12 259 LYS A O 1
ATOM 2075 N N . ALA A 1 260 ? 4.284 15.080 -21.987 1.00 87.06 260 ALA A N 1
ATOM 2076 C CA . ALA A 1 260 ? 3.317 16.152 -22.262 1.00 87.06 260 ALA A CA 1
ATOM 2077 C C . ALA A 1 260 ? 2.080 15.696 -23.072 1.00 87.06 260 ALA A C 1
ATOM 2079 O O . ALA A 1 260 ? 1.125 16.454 -23.219 1.00 87.06 260 ALA A O 1
ATOM 2080 N N . ALA A 1 261 ? 2.096 14.472 -23.605 1.00 89.19 261 ALA A N 1
ATOM 2081 C CA . ALA A 1 261 ? 1.102 13.920 -24.525 1.00 89.19 261 ALA A CA 1
ATOM 2082 C C . ALA A 1 261 ? 0.185 12.858 -23.883 1.00 89.19 261 ALA A C 1
ATOM 2084 O O . ALA A 1 261 ? -0.536 12.168 -24.603 1.00 89.19 261 ALA A O 1
ATOM 2085 N N . LEU A 1 262 ? 0.186 12.734 -22.548 1.00 92.00 262 LEU A N 1
ATOM 2086 C CA . LEU A 1 262 ? -0.727 11.873 -21.787 1.00 92.00 262 LEU A CA 1
ATOM 2087 C C . LEU A 1 262 ? -1.771 12.712 -21.019 1.00 92.00 262 LEU A C 1
ATOM 2089 O O . LEU A 1 262 ? -1.523 13.119 -19.883 1.00 92.00 262 LEU A O 1
ATOM 2093 N N . PRO A 1 263 ? -2.958 12.978 -21.601 1.00 91.81 263 PRO A N 1
ATOM 2094 C CA . PRO A 1 263 ? -4.077 13.573 -20.881 1.00 91.81 263 PRO A CA 1
ATOM 2095 C C . PRO A 1 263 ? -4.559 12.676 -19.739 1.00 91.81 263 PRO A C 1
ATOM 2097 O O . PRO A 1 263 ? -4.713 11.465 -19.913 1.00 91.81 263 PRO A O 1
ATOM 2100 N N . GLN A 1 264 ? -4.918 13.292 -18.611 1.00 90.25 264 GLN A N 1
ATOM 2101 C CA . GLN A 1 264 ? -5.471 12.597 -17.446 1.00 90.25 264 GLN A CA 1
ATOM 2102 C C . GLN A 1 264 ? -6.663 11.690 -17.804 1.00 90.25 264 GLN A C 1
ATOM 2104 O O . GLN A 1 264 ? -6.682 10.532 -17.407 1.00 90.25 264 GLN A O 1
ATOM 2109 N N . ALA A 1 265 ? -7.617 12.162 -18.613 1.00 89.75 265 ALA A N 1
ATOM 2110 C CA . ALA A 1 265 ? -8.785 11.364 -18.999 1.00 89.75 265 ALA A CA 1
ATOM 2111 C C . ALA A 1 265 ? -8.425 10.087 -19.792 1.00 89.75 265 ALA A C 1
ATOM 2113 O O . ALA A 1 265 ? -9.085 9.060 -19.638 1.00 89.75 265 ALA A O 1
ATOM 2114 N N . ILE A 1 266 ? -7.357 10.122 -20.604 1.00 92.50 266 ILE A N 1
ATOM 2115 C CA . ILE A 1 266 ? -6.866 8.934 -21.321 1.00 92.50 266 ILE A CA 1
ATOM 2116 C C . ILE A 1 266 ? -6.219 7.970 -20.327 1.00 92.50 266 ILE A C 1
ATOM 2118 O O . ILE A 1 266 ? -6.569 6.791 -20.325 1.00 92.50 266 ILE A O 1
ATOM 2122 N N . PHE A 1 267 ? -5.353 8.475 -19.440 1.00 94.31 267 PHE A N 1
ATOM 2123 C CA . PHE A 1 267 ? -4.775 7.679 -18.355 1.00 94.31 267 PHE A CA 1
ATOM 2124 C C . PHE A 1 267 ? -5.861 6.963 -17.548 1.00 94.31 267 PHE A C 1
ATOM 2126 O O . PHE A 1 267 ? -5.839 5.742 -17.456 1.00 94.31 267 PHE A O 1
ATOM 2133 N N . GLU A 1 268 ? -6.853 7.687 -17.025 1.00 91.31 268 GLU A N 1
ATOM 2134 C CA . GLU A 1 268 ? -7.901 7.085 -16.200 1.00 91.31 268 GLU A CA 1
ATOM 2135 C C . GLU A 1 268 ? -8.757 6.062 -16.973 1.00 91.31 268 GLU A C 1
ATOM 2137 O O . GLU A 1 268 ? -9.314 5.143 -16.370 1.00 91.31 268 GLU A O 1
ATOM 2142 N N . SER A 1 269 ? -8.914 6.213 -18.293 1.00 90.25 269 SER A N 1
ATOM 2143 C CA . SER A 1 269 ? -9.653 5.262 -19.135 1.00 90.25 269 SER A CA 1
ATOM 2144 C C . SER A 1 269 ? -8.911 3.924 -19.256 1.00 90.25 269 SER A C 1
ATOM 2146 O O . SER A 1 269 ? -9.483 2.873 -18.963 1.00 90.25 269 SER A O 1
ATOM 2148 N N . LEU A 1 270 ? -7.616 3.967 -19.590 1.00 91.62 270 LEU A N 1
ATOM 2149 C CA . LEU A 1 270 ? -6.734 2.792 -19.642 1.00 91.62 270 LEU A CA 1
ATOM 2150 C C . LEU A 1 270 ? -6.577 2.155 -18.244 1.00 91.62 270 LEU A C 1
ATOM 2152 O O . LEU A 1 270 ? -6.677 0.938 -18.072 1.00 91.62 270 LEU A O 1
ATOM 2156 N N . TRP A 1 271 ? -6.430 2.990 -17.212 1.00 91.69 271 TRP A N 1
ATOM 2157 C CA . TRP A 1 271 ? -6.231 2.564 -15.827 1.00 91.69 271 TRP A CA 1
ATOM 2158 C C . TRP A 1 271 ? -7.432 1.806 -15.248 1.00 91.69 271 TRP A C 1
ATOM 2160 O O . TRP A 1 271 ? -7.255 0.777 -14.592 1.00 91.69 271 TRP A O 1
ATOM 2170 N N . ARG A 1 272 ? -8.667 2.253 -15.541 1.00 88.31 272 ARG A N 1
ATOM 2171 C CA . ARG A 1 272 ? -9.900 1.535 -15.156 1.00 88.31 272 ARG A CA 1
ATOM 2172 C C . ARG A 1 272 ? -9.959 0.123 -15.750 1.00 88.31 272 ARG A C 1
ATOM 2174 O O . ARG A 1 272 ? -10.470 -0.779 -15.091 1.00 88.31 272 ARG A O 1
ATOM 2181 N N . LYS A 1 273 ? -9.413 -0.089 -16.952 1.00 87.44 273 LYS A N 1
ATOM 2182 C CA . LYS A 1 273 ? -9.317 -1.422 -17.570 1.00 87.44 273 LYS A CA 1
ATOM 2183 C C . LYS A 1 273 ? -8.173 -2.273 -17.012 1.00 87.44 273 LYS A C 1
ATOM 2185 O O . LYS A 1 273 ? -8.214 -3.487 -17.146 1.00 87.44 273 LYS A O 1
ATOM 2190 N N . GLY A 1 274 ? -7.167 -1.668 -16.378 1.00 88.06 274 GLY A N 1
ATOM 2191 C CA . GLY A 1 274 ? -5.952 -2.373 -15.956 1.00 88.06 274 GLY A CA 1
ATOM 2192 C C . GLY A 1 274 ? -4.899 -2.526 -17.053 1.00 88.06 274 GLY A C 1
ATOM 2193 O O . GLY A 1 274 ? -4.064 -3.423 -16.967 1.00 88.06 274 GLY A O 1
ATOM 2194 N N . GLU A 1 275 ? -4.920 -1.661 -18.068 1.00 90.19 275 GLU A N 1
ATOM 2195 C CA . GLU A 1 275 ? -3.897 -1.617 -19.118 1.00 90.19 275 GLU A CA 1
ATOM 2196 C C . GLU A 1 275 ? -2.643 -0.870 -18.595 1.00 90.19 275 GLU A C 1
ATOM 2198 O O . GLU A 1 275 ? -2.785 0.242 -18.075 1.00 90.19 275 GLU A O 1
ATOM 2203 N N . PRO A 1 276 ? -1.422 -1.442 -18.686 1.00 92.06 276 PRO A N 1
ATOM 2204 C CA . PRO A 1 276 ? -0.194 -0.751 -18.292 1.00 92.06 276 PRO A CA 1
ATOM 2205 C C . PRO A 1 276 ? 0.188 0.341 -19.297 1.00 92.06 276 PRO A C 1
ATOM 2207 O O . PRO A 1 276 ? -0.136 0.269 -20.488 1.00 92.06 276 PRO A O 1
ATOM 2210 N N . ILE A 1 277 ? 0.890 1.363 -18.805 1.00 94.38 277 ILE A N 1
ATOM 2211 C CA . ILE A 1 277 ? 1.194 2.585 -19.558 1.00 94.38 277 ILE A CA 1
ATOM 2212 C C . ILE A 1 277 ? 2.679 2.907 -19.420 1.00 94.38 277 ILE A C 1
ATOM 2214 O O . ILE A 1 277 ? 3.204 2.921 -18.313 1.00 94.38 277 ILE A O 1
ATOM 2218 N N . LEU A 1 278 ? 3.340 3.217 -20.531 1.00 93.81 278 LEU A N 1
ATOM 2219 C CA . LEU A 1 278 ? 4.710 3.714 -20.571 1.00 93.81 278 LEU A CA 1
ATOM 2220 C C . LEU A 1 278 ? 4.717 5.176 -21.018 1.00 93.81 278 LEU A C 1
ATOM 2222 O O . LEU A 1 278 ? 4.054 5.549 -21.990 1.00 93.81 278 LEU A O 1
ATOM 2226 N N . VAL A 1 279 ? 5.488 5.996 -20.309 1.00 95.06 279 VAL A N 1
ATOM 2227 C CA . VAL A 1 279 ? 5.636 7.426 -20.560 1.00 95.06 279 VAL A CA 1
ATOM 2228 C C . VAL A 1 279 ? 7.091 7.771 -20.866 1.00 95.06 279 VAL A C 1
ATOM 2230 O O . VAL A 1 279 ? 7.983 7.516 -20.065 1.00 95.06 279 VAL A O 1
ATOM 2233 N N . GLU A 1 280 ? 7.329 8.357 -22.034 1.00 93.88 280 GLU A N 1
ATOM 2234 C CA . GLU A 1 280 ? 8.648 8.702 -22.570 1.00 93.88 280 GLU A CA 1
ATOM 2235 C C . GLU A 1 280 ? 9.005 10.175 -22.277 1.00 93.88 280 GLU A C 1
ATOM 2237 O O . GLU A 1 280 ? 8.127 11.043 -22.200 1.00 93.88 280 GLU A O 1
ATOM 2242 N N . GLY A 1 281 ? 10.303 10.475 -22.143 1.00 90.19 281 GLY A N 1
ATOM 2243 C CA . GLY A 1 281 ? 10.815 11.846 -21.980 1.00 90.19 281 GLY A CA 1
ATOM 2244 C C . GLY A 1 281 ? 10.716 12.422 -20.560 1.00 90.19 281 GLY A C 1
ATOM 2245 O O . GLY A 1 281 ? 10.801 13.636 -20.378 1.00 90.19 281 GLY A O 1
ATOM 2246 N N . CYS A 1 282 ? 10.541 11.594 -19.525 1.00 92.12 282 CYS A N 1
ATOM 2247 C CA . CYS A 1 282 ? 10.438 12.084 -18.146 1.00 92.12 282 CYS A CA 1
ATOM 2248 C C . CYS A 1 282 ? 11.758 12.665 -17.609 1.00 92.12 282 CYS A C 1
ATOM 2250 O O . CYS A 1 282 ? 11.731 13.638 -16.851 1.00 92.12 282 CYS A O 1
ATOM 2252 N N . SER A 1 283 ? 12.908 12.137 -18.045 1.00 89.75 283 SER A N 1
ATOM 2253 C CA . SER A 1 283 ? 14.238 12.593 -17.611 1.00 89.75 283 SER A CA 1
ATOM 2254 C C . SER A 1 283 ? 14.593 14.023 -18.031 1.00 89.75 283 SER A C 1
ATOM 2256 O O . SER A 1 283 ? 15.422 14.644 -17.379 1.00 89.75 283 SER A O 1
ATOM 2258 N N . GLU A 1 284 ? 13.954 14.591 -19.059 1.00 90.75 284 GLU A N 1
ATOM 2259 C CA . GLU A 1 284 ? 14.189 15.980 -19.508 1.00 90.75 284 GLU A CA 1
ATOM 2260 C C . GLU A 1 284 ? 13.843 17.027 -18.430 1.00 90.75 284 GLU A C 1
ATOM 2262 O O . GLU A 1 284 ? 14.288 18.179 -18.469 1.00 90.75 284 GLU A O 1
ATOM 2267 N N . SER A 1 285 ? 13.023 16.626 -17.456 1.00 88.81 285 SER A N 1
ATOM 2268 C CA . SER A 1 285 ? 12.635 17.453 -16.313 1.00 88.81 285 SER A CA 1
ATOM 2269 C C . SER A 1 285 ? 13.635 17.408 -15.157 1.00 88.81 285 SER A C 1
ATOM 2271 O O . SER A 1 285 ? 13.633 18.349 -14.371 1.00 88.81 285 SER A O 1
ATOM 2273 N N . LEU A 1 286 ? 14.485 16.374 -15.075 1.00 92.00 286 LEU A N 1
ATOM 2274 C CA . LEU A 1 286 ? 15.467 16.215 -13.999 1.00 92.00 286 LEU A CA 1
ATOM 2275 C C . LEU A 1 286 ? 16.529 17.324 -14.052 1.00 92.00 286 LEU A C 1
ATOM 2277 O O . LEU A 1 286 ? 16.864 17.853 -15.122 1.00 92.00 286 LEU A O 1
ATOM 2281 N N . ARG A 1 287 ? 17.038 17.697 -12.881 1.00 92.31 287 ARG A N 1
ATOM 2282 C CA . ARG A 1 287 ? 18.003 18.786 -12.663 1.00 92.31 287 ARG A CA 1
ATOM 2283 C C . ARG A 1 287 ? 19.189 18.364 -11.806 1.00 92.31 287 ARG A C 1
ATOM 2285 O O . ARG A 1 287 ? 20.241 18.992 -11.909 1.00 92.31 287 ARG A O 1
ATOM 2292 N N . GLU A 1 288 ? 19.037 17.321 -10.997 1.00 91.44 288 GLU A N 1
ATOM 2293 C CA . GLU A 1 288 ? 20.120 16.750 -10.204 1.00 91.44 288 GLU A CA 1
ATOM 2294 C C . GLU A 1 288 ? 20.996 15.794 -11.029 1.00 91.44 288 GLU A C 1
ATOM 2296 O O . GLU A 1 288 ? 20.645 15.369 -12.132 1.00 91.44 288 GLU A O 1
ATOM 2301 N N . ASP A 1 289 ? 22.168 15.451 -10.494 1.00 91.94 289 ASP A N 1
ATOM 2302 C CA . ASP A 1 289 ? 23.045 14.450 -11.102 1.00 91.94 289 ASP A CA 1
ATOM 2303 C C . ASP A 1 289 ? 22.615 13.040 -10.668 1.00 91.94 289 ASP A C 1
ATOM 2305 O O . ASP A 1 289 ? 22.895 12.592 -9.552 1.00 91.94 289 ASP A O 1
ATOM 2309 N N . TRP A 1 290 ? 21.907 12.361 -11.571 1.00 91.19 290 TRP A N 1
ATOM 2310 C CA . TRP A 1 290 ? 21.451 10.974 -11.433 1.00 91.19 290 TRP A CA 1
ATOM 2311 C C . TRP A 1 290 ? 22.449 9.947 -11.993 1.00 91.19 290 TRP A C 1
ATOM 2313 O O . TRP A 1 290 ? 22.134 8.761 -12.073 1.00 91.19 290 TRP A O 1
ATOM 2323 N N . SER A 1 291 ? 23.642 10.371 -12.422 1.00 91.56 291 SER A N 1
ATOM 2324 C CA . SER A 1 291 ? 24.664 9.441 -12.903 1.00 91.56 291 SER A CA 1
ATOM 2325 C C . SER A 1 291 ? 25.297 8.655 -11.745 1.00 91.56 291 SER A C 1
ATOM 2327 O O . SER A 1 291 ? 25.338 9.153 -10.614 1.00 91.56 291 SER A O 1
ATOM 2329 N N . PRO A 1 292 ? 25.885 7.468 -12.003 1.00 91.38 292 PRO A N 1
ATOM 2330 C CA . PRO A 1 292 ? 26.678 6.761 -11.001 1.00 91.38 292 PRO A CA 1
ATOM 2331 C C . PRO A 1 292 ? 27.752 7.668 -10.383 1.00 91.38 292 PRO A C 1
ATOM 2333 O O . PRO A 1 292 ? 27.891 7.717 -9.167 1.00 91.38 292 PRO A O 1
ATOM 2336 N N . THR A 1 293 ? 28.450 8.473 -11.192 1.00 92.94 293 THR A N 1
ATOM 2337 C CA . THR A 1 293 ? 29.448 9.449 -10.722 1.00 92.94 293 THR A CA 1
ATOM 2338 C C . THR A 1 293 ? 28.856 10.500 -9.775 1.00 92.94 293 THR A C 1
ATOM 2340 O O . THR A 1 293 ? 29.485 10.821 -8.764 1.00 92.94 293 THR A O 1
ATOM 2343 N N . GLY A 1 294 ? 27.651 10.999 -10.059 1.00 91.31 294 GLY A N 1
ATOM 2344 C CA . GLY A 1 294 ? 26.911 11.918 -9.192 1.00 91.31 294 GLY A CA 1
ATOM 2345 C C . GLY A 1 294 ? 26.600 11.306 -7.829 1.00 91.31 294 GLY A C 1
ATOM 2346 O O . GLY A 1 294 ? 26.934 11.890 -6.793 1.00 91.31 294 GLY A O 1
ATOM 2347 N N . PHE A 1 295 ? 26.055 10.086 -7.828 1.00 90.56 295 PHE A N 1
ATOM 2348 C CA . PHE A 1 295 ? 25.762 9.345 -6.601 1.00 90.56 295 PHE A CA 1
ATOM 2349 C C . PHE A 1 295 ? 27.026 9.010 -5.796 1.00 90.56 295 PHE A C 1
ATOM 2351 O O . PHE A 1 295 ? 27.051 9.284 -4.596 1.00 90.56 295 PHE A O 1
ATOM 2358 N N . ARG A 1 296 ? 28.108 8.530 -6.436 1.00 92.44 296 ARG A N 1
ATOM 2359 C CA . ARG A 1 296 ? 29.419 8.314 -5.785 1.00 92.44 296 ARG A CA 1
ATOM 2360 C C . ARG A 1 296 ? 29.916 9.591 -5.102 1.00 92.44 296 ARG A C 1
ATOM 2362 O O . ARG A 1 296 ? 30.293 9.565 -3.937 1.00 92.44 296 ARG A O 1
ATOM 2369 N N . LYS A 1 297 ? 29.868 10.728 -5.804 1.00 91.00 297 LYS A N 1
ATOM 2370 C CA . LYS A 1 297 ? 30.371 12.017 -5.304 1.00 91.00 297 LYS A CA 1
ATOM 2371 C C . LYS A 1 297 ? 29.562 12.578 -4.129 1.00 91.00 297 LYS A C 1
ATOM 2373 O O . LYS A 1 297 ? 30.147 13.225 -3.264 1.00 91.00 297 LYS A O 1
ATOM 2378 N N . ARG A 1 298 ? 28.235 12.406 -4.121 1.00 87.69 298 ARG A N 1
ATOM 2379 C CA . ARG A 1 298 ? 27.346 13.005 -3.106 1.00 87.69 298 ARG A CA 1
ATOM 2380 C C . ARG A 1 298 ? 27.038 12.066 -1.934 1.00 87.69 298 ARG A C 1
ATOM 2382 O O . ARG A 1 298 ? 26.890 12.548 -0.816 1.00 87.69 298 ARG A O 1
ATOM 2389 N N . HIS A 1 299 ? 26.978 10.757 -2.174 1.00 86.88 299 HIS A N 1
ATOM 2390 C CA . HIS A 1 299 ? 26.509 9.757 -1.206 1.00 86.88 299 HIS A CA 1
ATOM 2391 C C . HIS A 1 299 ? 27.487 8.590 -1.002 1.00 86.88 299 HIS A C 1
ATOM 2393 O O . HIS A 1 299 ? 27.132 7.635 -0.325 1.00 86.88 299 HIS A O 1
ATOM 2399 N N . GLY A 1 300 ? 28.707 8.653 -1.548 1.00 88.75 300 GLY A N 1
ATOM 2400 C CA . GLY A 1 300 ? 29.697 7.567 -1.528 1.00 88.75 300 GLY A CA 1
ATOM 2401 C C . GLY A 1 300 ? 29.845 6.790 -0.207 1.00 88.75 300 GLY A C 1
ATOM 2402 O O . GLY A 1 300 ? 29.761 5.563 -0.250 1.00 88.75 300 GLY A O 1
ATOM 2403 N N . PRO A 1 301 ? 29.980 7.463 0.957 1.00 90.44 301 PRO A N 1
ATOM 2404 C CA . PRO A 1 301 ? 30.114 6.805 2.263 1.00 90.44 301 PRO A CA 1
ATOM 2405 C C . PRO A 1 301 ? 28.837 6.157 2.822 1.00 90.44 301 PRO A C 1
ATOM 2407 O O . PRO A 1 301 ? 28.898 5.517 3.873 1.00 90.44 301 PRO A O 1
ATOM 2410 N N . VAL A 1 302 ? 27.672 6.351 2.191 1.00 87.06 302 VAL A N 1
ATOM 2411 C CA . VAL A 1 302 ? 26.428 5.684 2.599 1.00 87.06 302 VAL A CA 1
ATOM 2412 C C . VAL A 1 302 ? 26.591 4.188 2.344 1.00 87.06 302 VAL A C 1
ATOM 2414 O O . VAL A 1 302 ? 26.956 3.775 1.245 1.00 87.06 302 VAL A O 1
ATOM 2417 N N . LYS A 1 303 ? 26.333 3.369 3.364 1.00 88.31 303 LYS A N 1
ATOM 2418 C CA . LYS A 1 303 ? 26.330 1.912 3.228 1.00 88.31 303 LYS A CA 1
ATOM 2419 C C . LYS A 1 303 ? 25.056 1.446 2.533 1.00 88.31 303 LYS A C 1
ATOM 2421 O O . LYS A 1 303 ? 23.970 1.874 2.920 1.00 88.31 303 LYS A O 1
ATOM 2426 N N . LEU A 1 304 ? 25.217 0.547 1.570 1.00 87.31 304 LEU A N 1
ATOM 2427 C CA . LEU A 1 304 ? 24.174 -0.231 0.917 1.00 87.31 304 LEU A CA 1
ATOM 2428 C C . LEU A 1 304 ? 24.168 -1.658 1.473 1.00 87.31 304 LEU A C 1
ATOM 2430 O O . LEU A 1 304 ? 25.191 -2.338 1.423 1.00 87.31 304 LEU A O 1
ATOM 2434 N N . GLU A 1 305 ? 23.019 -2.120 1.950 1.00 89.38 305 GLU A N 1
ATOM 2435 C CA . GLU A 1 305 ? 22.697 -3.540 2.074 1.00 89.38 305 GLU A CA 1
ATOM 2436 C C . GLU A 1 305 ? 22.378 -4.072 0.674 1.00 89.38 305 GLU A C 1
ATOM 2438 O O . GLU A 1 305 ? 21.460 -3.582 0.009 1.00 89.38 305 GLU A O 1
ATOM 2443 N N . ILE A 1 306 ? 23.155 -5.046 0.201 1.00 89.94 306 ILE A N 1
ATOM 2444 C CA . ILE A 1 306 ? 23.023 -5.621 -1.139 1.00 89.94 306 ILE A CA 1
ATOM 2445 C C . ILE A 1 306 ? 22.839 -7.136 -1.085 1.00 89.94 306 ILE A C 1
ATOM 2447 O O . ILE A 1 306 ? 23.388 -7.817 -0.219 1.00 89.94 306 ILE A O 1
ATOM 2451 N N . ILE A 1 307 ? 22.090 -7.653 -2.054 1.00 88.94 307 ILE A N 1
ATOM 2452 C CA . ILE A 1 307 ? 21.807 -9.068 -2.280 1.00 88.94 307 ILE A CA 1
ATOM 2453 C C . ILE A 1 307 ? 22.155 -9.445 -3.724 1.00 88.94 307 ILE A C 1
ATOM 2455 O O . ILE A 1 307 ? 21.859 -8.695 -4.656 1.00 88.94 307 ILE A O 1
ATOM 2459 N N . ASP A 1 308 ? 22.768 -10.605 -3.938 1.00 89.19 308 ASP A N 1
ATOM 2460 C CA . ASP A 1 308 ? 22.861 -11.205 -5.269 1.00 89.19 308 ASP A CA 1
ATOM 2461 C C . ASP A 1 308 ? 21.575 -11.973 -5.589 1.00 89.19 308 ASP A C 1
ATOM 2463 O O . ASP A 1 308 ? 21.235 -12.955 -4.931 1.00 89.19 308 ASP A O 1
ATOM 2467 N N . SER A 1 309 ? 20.860 -11.550 -6.629 1.00 83.56 309 SER A N 1
ATOM 2468 C CA . SER A 1 309 ? 19.607 -12.187 -7.060 1.00 83.56 309 SER A CA 1
ATOM 2469 C C . SER A 1 309 ? 19.768 -13.651 -7.502 1.00 83.56 309 SER A C 1
ATOM 2471 O O . SER A 1 309 ? 18.786 -14.400 -7.482 1.00 83.56 309 SER A O 1
ATOM 2473 N N . GLN A 1 310 ? 20.984 -14.076 -7.873 1.00 83.94 310 GLN A N 1
ATOM 2474 C CA . GLN A 1 310 ? 21.273 -15.439 -8.327 1.00 83.94 310 GLN A CA 1
ATOM 2475 C C . GLN A 1 310 ? 21.601 -16.384 -7.160 1.00 83.94 310 GLN A C 1
ATOM 2477 O O . GLN A 1 310 ? 20.955 -17.424 -7.024 1.00 83.94 310 GLN A O 1
ATOM 2482 N N . SER A 1 311 ? 22.576 -16.035 -6.311 1.00 85.06 311 SER A N 1
ATOM 2483 C CA . SER A 1 311 ? 23.016 -16.866 -5.174 1.00 85.06 311 SER A CA 1
ATOM 2484 C C . SER A 1 311 ? 22.253 -16.636 -3.863 1.00 85.06 311 SER A C 1
ATOM 2486 O O . SER A 1 311 ? 22.318 -17.486 -2.975 1.00 85.06 311 SER A O 1
ATOM 2488 N N . LEU A 1 312 ? 21.530 -15.517 -3.742 1.00 84.06 312 LEU A N 1
ATOM 2489 C CA . LEU A 1 312 ? 20.924 -14.994 -2.507 1.00 84.06 312 LEU A CA 1
ATOM 2490 C C . LEU A 1 312 ? 21.929 -14.610 -1.403 1.00 84.06 312 LEU A C 1
ATOM 2492 O O . LEU A 1 312 ? 21.529 -14.396 -0.258 1.00 84.06 312 LEU A O 1
ATOM 2496 N N . GLU A 1 313 ? 23.221 -14.478 -1.724 1.00 88.62 313 GLU A N 1
ATOM 2497 C CA . GLU A 1 313 ? 24.216 -13.939 -0.791 1.00 88.62 313 GLU A CA 1
ATOM 2498 C C . GLU A 1 313 ? 23.925 -12.461 -0.477 1.00 88.62 313 GLU A C 1
ATOM 2500 O O . GLU A 1 313 ? 23.608 -11.681 -1.375 1.00 88.62 313 GLU A O 1
ATOM 2505 N N . GLN A 1 314 ? 24.051 -12.070 0.796 1.00 90.94 314 GLN A N 1
ATOM 2506 C CA . GLN A 1 314 ? 23.848 -10.698 1.275 1.00 90.94 314 GLN A CA 1
ATOM 2507 C C . GLN A 1 314 ? 25.125 -10.129 1.902 1.00 90.94 314 GLN A C 1
ATOM 2509 O O . GLN A 1 314 ? 25.837 -10.836 2.619 1.00 90.94 314 GLN A O 1
ATOM 2514 N N . ARG A 1 315 ? 25.396 -8.837 1.680 1.00 92.31 315 ARG A N 1
ATOM 2515 C CA . ARG A 1 315 ? 26.521 -8.102 2.291 1.00 92.31 315 ARG A CA 1
ATOM 2516 C C . ARG A 1 315 ? 26.262 -6.595 2.353 1.00 92.31 315 ARG A C 1
ATOM 2518 O O . ARG A 1 315 ? 25.389 -6.082 1.663 1.00 92.31 315 ARG A O 1
ATOM 2525 N N . GLU A 1 316 ? 27.059 -5.880 3.142 1.00 91.56 316 GLU A N 1
ATOM 2526 C CA . GLU A 1 316 ? 27.135 -4.414 3.084 1.00 91.56 316 GLU A CA 1
ATOM 2527 C C . GLU A 1 316 ? 28.257 -3.960 2.133 1.00 91.56 316 GLU A C 1
ATOM 2529 O O . GLU A 1 316 ? 29.352 -4.524 2.162 1.00 91.56 316 GLU A O 1
ATOM 2534 N N . CYS A 1 317 ? 28.038 -2.888 1.368 1.00 91.31 317 CYS A N 1
ATOM 2535 C CA . CYS A 1 317 ? 29.092 -2.159 0.645 1.00 91.31 317 CYS A CA 1
ATOM 2536 C C . CYS A 1 317 ? 28.771 -0.650 0.543 1.00 91.31 317 CYS A C 1
ATOM 2538 O O . CYS A 1 317 ? 27.599 -0.291 0.439 1.00 91.31 317 CYS A O 1
ATOM 2540 N N . PRO A 1 318 ? 29.749 0.271 0.538 1.00 92.69 318 PRO A N 1
ATOM 2541 C CA . PRO A 1 318 ? 29.495 1.693 0.285 1.00 92.69 318 PRO A CA 1
ATOM 2542 C C . PRO A 1 318 ? 28.929 1.967 -1.119 1.00 92.69 318 PRO A C 1
ATOM 2544 O O . PRO A 1 318 ? 29.282 1.281 -2.081 1.00 92.69 318 PRO A O 1
ATOM 2547 N N . VAL A 1 319 ? 28.132 3.032 -1.274 1.00 91.06 319 VAL A N 1
ATOM 2548 C CA . VAL A 1 319 ? 27.672 3.539 -2.586 1.00 91.06 319 VAL A CA 1
ATOM 2549 C C . VAL A 1 319 ? 28.853 3.777 -3.536 1.00 91.06 319 VAL A C 1
ATOM 2551 O O . VAL A 1 319 ? 28.749 3.500 -4.730 1.00 91.06 319 VAL A O 1
ATOM 2554 N N . GLU A 1 320 ? 29.988 4.278 -3.034 1.00 94.31 320 GLU A N 1
ATOM 2555 C CA . GLU A 1 320 ? 31.151 4.570 -3.886 1.00 94.31 320 GLU A CA 1
ATOM 2556 C C . GLU A 1 320 ? 31.848 3.338 -4.470 1.00 94.31 320 GLU A C 1
ATOM 2558 O O . GLU A 1 320 ? 32.398 3.442 -5.570 1.00 94.31 320 GLU A O 1
ATOM 2563 N N . GLU A 1 321 ? 31.788 2.211 -3.756 1.00 94.50 321 GLU A N 1
ATOM 2564 C CA . GLU A 1 321 ? 32.295 0.899 -4.166 1.00 94.50 321 GLU A CA 1
ATOM 2565 C C . GLU A 1 321 ? 31.286 0.225 -5.101 1.00 94.50 321 GLU A C 1
ATOM 2567 O O . GLU A 1 321 ? 31.625 -0.162 -6.218 1.00 94.50 321 GLU A O 1
ATOM 2572 N N . PHE A 1 322 ? 30.008 0.172 -4.702 1.00 92.75 322 PHE A N 1
ATOM 2573 C CA . PHE A 1 322 ? 28.962 -0.463 -5.504 1.00 92.75 322 PHE A CA 1
ATOM 2574 C C . PHE A 1 322 ? 28.827 0.165 -6.892 1.00 92.75 322 PHE A C 1
ATOM 2576 O O . PHE A 1 322 ? 28.623 -0.540 -7.878 1.00 92.75 322 PHE A O 1
ATOM 2583 N N . LEU A 1 323 ? 28.961 1.488 -6.989 1.00 93.06 323 LEU A N 1
ATOM 2584 C CA . LEU A 1 323 ? 28.854 2.220 -8.248 1.00 93.06 323 LEU A CA 1
ATOM 2585 C C . LEU A 1 323 ? 30.187 2.348 -9.011 1.00 93.06 323 LEU A C 1
ATOM 2587 O O . LEU A 1 323 ? 30.217 3.017 -10.043 1.00 93.06 323 LEU A O 1
ATOM 2591 N N . GLU A 1 324 ? 31.289 1.758 -8.532 1.00 92.44 324 GLU A N 1
ATOM 2592 C CA . GLU A 1 324 ? 32.625 1.991 -9.099 1.00 92.44 324 GLU A CA 1
ATOM 2593 C C . GLU A 1 324 ? 32.768 1.544 -10.552 1.00 92.44 324 GLU A C 1
ATOM 2595 O O . GLU A 1 324 ? 33.178 2.331 -11.406 1.00 92.44 324 GLU A O 1
ATOM 2600 N N . ASP A 1 325 ? 32.410 0.296 -10.831 1.00 89.12 325 ASP A N 1
ATOM 2601 C CA . ASP A 1 325 ? 32.561 -0.334 -12.139 1.00 89.12 325 ASP A CA 1
ATOM 2602 C C . ASP A 1 325 ? 31.281 -0.234 -12.993 1.00 89.12 325 ASP A C 1
ATOM 2604 O O . ASP A 1 325 ? 31.111 -1.004 -13.935 1.00 89.12 325 ASP A O 1
ATOM 2608 N N . TYR A 1 326 ? 30.348 0.675 -12.674 1.00 91.38 326 TYR A N 1
ATOM 2609 C CA . TYR A 1 326 ? 29.078 0.800 -13.403 1.00 91.38 326 TYR A CA 1
ATOM 2610 C C . TYR A 1 326 ? 29.303 1.039 -14.907 1.00 91.38 326 TYR A C 1
ATOM 2612 O O . TYR A 1 326 ? 29.983 1.983 -15.307 1.00 91.38 326 TYR A O 1
ATOM 2620 N N . GLY A 1 327 ? 28.728 0.177 -15.749 1.00 85.31 327 GLY A N 1
ATOM 2621 C CA . GLY A 1 327 ? 28.938 0.167 -17.201 1.00 85.31 327 GLY A CA 1
ATOM 2622 C C . GLY A 1 327 ? 30.241 -0.502 -17.673 1.00 85.31 327 GLY A C 1
ATOM 2623 O O . GLY A 1 327 ? 30.449 -0.636 -18.881 1.00 85.31 327 GLY A O 1
ATOM 2624 N N . HIS A 1 328 ? 31.102 -0.966 -16.763 1.00 88.94 328 HIS A N 1
ATOM 2625 C CA . HIS A 1 328 ? 32.351 -1.670 -17.061 1.00 88.94 328 HIS A CA 1
ATOM 2626 C C . HIS A 1 328 ? 32.195 -3.185 -16.853 1.00 88.94 328 HIS A C 1
ATOM 2628 O O . HIS A 1 328 ? 32.526 -3.740 -15.813 1.00 88.94 328 HIS A O 1
ATOM 2634 N N . TYR A 1 329 ? 31.710 -3.880 -17.883 1.00 86.00 329 TYR A N 1
ATOM 2635 C CA . TYR A 1 329 ? 31.377 -5.312 -17.805 1.00 86.00 329 TYR A CA 1
ATOM 2636 C C . TYR A 1 329 ? 32.571 -6.279 -17.953 1.00 86.00 329 TYR A C 1
ATOM 2638 O O . TYR A 1 329 ? 32.413 -7.487 -17.776 1.00 86.00 329 TYR A O 1
ATOM 2646 N N . ILE A 1 330 ? 33.764 -5.792 -18.313 1.00 86.19 330 ILE A N 1
ATOM 2647 C CA . ILE A 1 330 ? 34.936 -6.649 -18.556 1.00 86.19 330 ILE A CA 1
ATOM 2648 C C . ILE A 1 330 ? 35.434 -7.230 -17.229 1.00 86.19 330 ILE A C 1
ATOM 2650 O O . ILE A 1 330 ? 35.855 -6.490 -16.348 1.00 86.19 330 ILE A O 1
ATOM 2654 N N . GLY A 1 331 ? 35.438 -8.560 -17.119 1.00 82.00 331 GLY A N 1
ATOM 2655 C CA . GLY A 1 331 ? 35.902 -9.281 -15.929 1.00 82.00 331 GLY A CA 1
ATOM 2656 C C . GLY A 1 331 ? 34.810 -9.611 -14.908 1.00 82.00 331 GLY A C 1
ATOM 2657 O O . GLY A 1 331 ? 35.093 -10.337 -13.960 1.00 82.00 331 GLY A O 1
ATOM 2658 N N . ARG A 1 332 ? 33.567 -9.151 -15.112 1.00 83.94 332 ARG A N 1
ATOM 2659 C CA . ARG A 1 332 ? 32.429 -9.545 -14.272 1.00 83.94 332 ARG A CA 1
ATOM 2660 C C . ARG A 1 332 ? 31.956 -10.969 -14.569 1.00 83.94 332 ARG A C 1
ATOM 2662 O O . ARG A 1 332 ? 31.988 -11.424 -15.714 1.00 83.94 332 ARG A O 1
ATOM 2669 N N . SER A 1 333 ? 31.454 -11.644 -13.538 1.00 83.56 333 SER A N 1
ATOM 2670 C CA . SER A 1 333 ? 30.735 -12.911 -13.675 1.00 83.56 333 SER A CA 1
ATOM 2671 C C . SER A 1 333 ? 29.371 -12.686 -14.330 1.00 83.56 333 SER A C 1
ATOM 2673 O O . SER A 1 333 ? 28.626 -11.797 -13.930 1.00 83.56 333 SER A O 1
ATOM 2675 N N . VAL A 1 334 ? 29.007 -13.521 -15.307 1.00 76.38 334 VAL A N 1
ATOM 2676 C CA . VAL A 1 334 ? 27.649 -13.526 -15.892 1.00 76.38 334 VAL A CA 1
ATOM 2677 C C . VAL A 1 334 ? 26.602 -14.159 -14.969 1.00 76.38 334 VAL A C 1
ATOM 2679 O O . VAL A 1 334 ? 25.410 -14.036 -15.236 1.00 76.38 334 VAL A O 1
ATOM 2682 N N . ASN A 1 335 ? 27.046 -14.833 -13.903 1.00 80.25 335 ASN A N 1
ATOM 2683 C CA . ASN A 1 335 ? 26.204 -15.528 -12.926 1.00 80.25 335 ASN A CA 1
ATOM 2684 C C . ASN A 1 335 ? 26.003 -14.717 -11.633 1.00 80.25 335 ASN A C 1
ATOM 2686 O O . ASN A 1 335 ? 25.481 -15.260 -10.667 1.00 80.25 335 ASN A O 1
ATOM 2690 N N . GLU A 1 336 ? 26.434 -13.456 -11.602 1.00 83.44 336 GLU A N 1
ATOM 2691 C CA . GLU A 1 336 ? 26.203 -12.526 -10.493 1.00 83.44 336 GLU A CA 1
ATOM 2692 C C . GLU A 1 336 ? 25.266 -11.413 -10.964 1.00 83.44 336 GLU A C 1
ATOM 2694 O O . GLU A 1 336 ? 25.453 -10.850 -12.042 1.00 83.44 336 GLU A O 1
ATOM 2699 N N . SER A 1 337 ? 24.274 -11.063 -10.150 1.00 85.94 337 SER A N 1
ATOM 2700 C CA . SER A 1 337 ? 23.414 -9.901 -10.363 1.00 85.94 337 SER A CA 1
ATOM 2701 C C . SER A 1 337 ? 23.061 -9.288 -9.006 1.00 85.94 337 SER A C 1
ATOM 2703 O O . SER A 1 337 ? 21.962 -9.446 -8.463 1.00 85.94 337 SER A O 1
ATOM 2705 N N . TRP A 1 338 ? 24.060 -8.591 -8.459 1.00 90.00 338 TRP A N 1
ATOM 2706 C CA . TRP A 1 338 ? 23.968 -7.819 -7.223 1.00 90.00 338 TRP A CA 1
ATOM 2707 C C . TRP A 1 338 ? 23.020 -6.625 -7.364 1.00 90.00 338 TRP A C 1
ATOM 2709 O O . TRP A 1 338 ? 23.099 -5.858 -8.325 1.00 90.00 338 TRP A O 1
ATOM 2719 N N . GLN A 1 339 ? 22.179 -6.418 -6.360 1.00 88.00 339 GLN A N 1
ATOM 2720 C CA . GLN A 1 339 ? 21.282 -5.273 -6.239 1.00 88.00 339 GLN A CA 1
ATOM 2721 C C . GLN A 1 339 ? 21.133 -4.859 -4.779 1.00 88.00 339 GLN A C 1
ATOM 2723 O O . GLN A 1 339 ? 21.441 -5.626 -3.873 1.00 88.00 339 GLN A O 1
ATOM 2728 N N . VAL A 1 340 ? 20.627 -3.656 -4.553 1.00 84.81 340 VAL A N 1
ATOM 2729 C CA . VAL A 1 340 ? 20.202 -3.193 -3.230 1.00 84.81 340 VAL A CA 1
ATOM 2730 C C . VAL A 1 340 ? 19.019 -4.004 -2.698 1.00 84.81 340 VAL A C 1
ATOM 2732 O O . VAL A 1 340 ? 18.103 -4.334 -3.451 1.00 84.81 340 VAL A O 1
ATOM 2735 N N . ASN A 1 341 ? 19.037 -4.302 -1.396 1.00 76.88 341 ASN A N 1
ATOM 2736 C CA . ASN A 1 341 ? 17.890 -4.879 -0.705 1.00 76.88 341 ASN A CA 1
ATOM 2737 C C . ASN A 1 341 ? 16.734 -3.863 -0.664 1.00 76.88 341 ASN A C 1
ATOM 2739 O O . ASN A 1 341 ? 16.923 -2.707 -0.282 1.00 76.88 341 ASN A O 1
ATOM 2743 N N . LEU A 1 342 ? 15.552 -4.285 -1.112 1.00 64.19 342 LEU A N 1
ATOM 2744 C CA . LEU A 1 342 ? 14.472 -3.372 -1.507 1.00 64.19 342 LEU A CA 1
ATOM 2745 C C . LEU A 1 342 ? 13.831 -2.636 -0.324 1.00 64.19 342 LEU A C 1
ATOM 2747 O O . LEU A 1 342 ? 13.368 -1.512 -0.500 1.00 64.19 342 LEU A O 1
ATOM 2751 N N . ASP A 1 343 ? 13.880 -3.235 0.864 1.00 59.19 343 ASP A N 1
ATOM 2752 C CA . ASP A 1 343 ? 13.273 -2.712 2.093 1.00 59.19 343 ASP A CA 1
ATOM 2753 C C . ASP A 1 343 ? 14.156 -1.664 2.813 1.00 59.19 343 ASP A C 1
ATOM 2755 O O . ASP A 1 343 ? 13.780 -1.151 3.866 1.00 59.19 343 ASP A O 1
ATOM 2759 N N . SER A 1 344 ? 15.349 -1.355 2.283 1.00 57.91 344 SER A N 1
ATOM 2760 C CA . SER A 1 344 ? 16.405 -0.666 3.048 1.00 57.91 344 SER A CA 1
ATOM 2761 C C . SER A 1 344 ? 16.684 0.797 2.634 1.00 57.91 344 SER A C 1
ATOM 2763 O O . SER A 1 344 ? 17.411 1.489 3.350 1.00 57.91 344 SER A O 1
ATOM 2765 N N . TYR A 1 345 ? 16.150 1.300 1.504 1.00 64.25 345 TYR A N 1
ATOM 2766 C CA . TYR A 1 345 ? 16.529 2.619 0.939 1.00 64.25 345 TYR A CA 1
ATOM 2767 C C . TYR A 1 345 ? 15.357 3.460 0.405 1.00 64.25 345 TYR A C 1
ATOM 2769 O O . TYR A 1 345 ? 15.162 3.622 -0.805 1.00 64.25 345 TYR A O 1
ATOM 2777 N N . GLU A 1 346 ? 14.633 4.087 1.330 1.00 64.19 346 GLU A N 1
ATOM 2778 C CA . GLU A 1 346 ? 13.664 5.141 1.021 1.00 64.19 346 GLU A CA 1
ATOM 2779 C C . GLU A 1 346 ? 14.328 6.416 0.457 1.00 64.19 346 GLU A C 1
ATOM 2781 O O . GLU A 1 346 ? 15.280 6.980 1.007 1.00 64.19 346 GLU A O 1
ATOM 2786 N N . LEU A 1 347 ? 13.748 6.936 -0.621 1.00 58.72 347 LEU A N 1
ATOM 2787 C CA . LEU A 1 347 ? 13.981 8.268 -1.165 1.00 58.72 347 LEU A CA 1
ATOM 2788 C C . LEU A 1 347 ? 12.969 9.238 -0.533 1.00 58.72 347 LEU A C 1
ATOM 2790 O O . LEU A 1 347 ? 11.949 9.552 -1.139 1.00 58.72 347 LEU A O 1
ATOM 2794 N N . ASN A 1 348 ? 13.228 9.712 0.686 1.00 61.72 348 ASN A N 1
ATOM 2795 C CA . ASN A 1 348 ? 12.353 10.662 1.390 1.00 61.72 348 ASN A CA 1
ATOM 2796 C C . ASN A 1 348 ? 13.084 11.978 1.762 1.00 61.72 348 ASN A C 1
ATOM 2798 O O . ASN A 1 348 ? 14.289 12.122 1.532 1.00 61.72 348 ASN A O 1
ATOM 2802 N N . GLU A 1 349 ? 12.351 12.967 2.291 1.00 52.22 349 GLU A N 1
ATOM 2803 C CA . GLU A 1 349 ? 12.901 14.291 2.652 1.00 52.22 349 GLU A CA 1
ATOM 2804 C C . GLU A 1 349 ? 13.872 14.255 3.849 1.00 52.22 349 GLU A C 1
ATOM 2806 O O . GLU A 1 349 ? 14.749 15.115 3.945 1.00 52.22 349 GLU A O 1
ATOM 2811 N N . ASP A 1 350 ? 13.755 13.245 4.716 1.00 51.88 350 ASP A N 1
ATOM 2812 C CA . ASP A 1 350 ? 14.532 13.076 5.952 1.00 51.88 350 ASP A CA 1
ATOM 2813 C C . ASP A 1 350 ? 15.775 12.170 5.780 1.00 51.88 350 ASP A C 1
ATOM 2815 O O . ASP A 1 350 ? 16.588 12.043 6.701 1.00 51.88 350 ASP A O 1
ATOM 2819 N N . PHE A 1 351 ? 15.949 11.541 4.611 1.00 61.03 351 PHE A N 1
ATOM 2820 C CA . PHE A 1 351 ? 17.019 10.578 4.331 1.00 61.03 351 PHE A CA 1
ATOM 2821 C C . PHE A 1 351 ? 18.170 11.168 3.495 1.00 61.03 351 PHE A C 1
ATOM 2823 O O . PHE A 1 351 ? 18.148 12.311 3.033 1.00 61.03 351 PHE A O 1
ATOM 2830 N N . ALA A 1 352 ? 19.201 10.352 3.259 1.00 60.12 352 ALA A N 1
ATOM 2831 C CA . ALA A 1 352 ? 20.444 10.727 2.582 1.00 60.12 352 ALA A CA 1
ATOM 2832 C C . ALA A 1 352 ? 20.285 11.324 1.165 1.00 60.12 352 ALA A C 1
ATOM 2834 O O . ALA A 1 352 ? 21.246 11.903 0.664 1.00 60.12 352 ALA A O 1
ATOM 2835 N N . PHE A 1 353 ? 19.118 11.190 0.521 1.00 70.88 353 PHE A N 1
ATOM 2836 C CA . PHE A 1 353 ? 18.870 11.510 -0.893 1.00 70.88 353 PHE A CA 1
ATOM 2837 C C . PHE A 1 353 ? 17.834 12.637 -1.124 1.00 70.88 353 PHE A C 1
ATOM 2839 O O . PHE A 1 353 ? 17.308 12.772 -2.229 1.00 70.88 353 PHE A O 1
ATOM 2846 N N . SER A 1 354 ? 17.529 13.468 -0.122 1.00 73.12 354 SER A N 1
ATOM 2847 C CA . SER A 1 354 ? 16.418 14.444 -0.161 1.00 73.12 354 SER A CA 1
ATOM 2848 C C . SER A 1 354 ? 16.401 15.416 -1.361 1.00 73.12 354 SER A C 1
ATOM 2850 O O . SER A 1 354 ? 15.329 15.743 -1.872 1.00 73.12 354 SER A O 1
ATOM 2852 N N . SER A 1 355 ? 17.559 15.821 -1.898 1.00 79.12 355 SER A N 1
ATOM 2853 C CA . SER A 1 355 ? 17.640 16.606 -3.148 1.00 79.12 355 SER A CA 1
ATOM 2854 C C . SER A 1 355 ? 17.060 15.868 -4.359 1.00 79.12 355 SER A C 1
ATOM 2856 O O . SER A 1 355 ? 16.360 16.451 -5.186 1.00 79.12 355 SER A O 1
ATOM 2858 N N . HIS A 1 356 ? 17.342 14.567 -4.455 1.00 87.31 356 HIS A N 1
ATOM 2859 C CA . HIS A 1 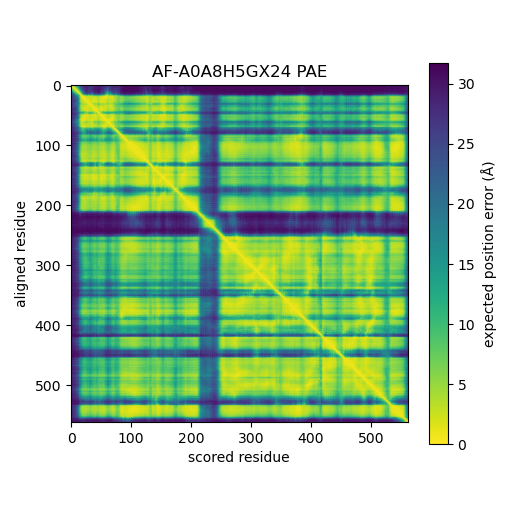356 ? 16.887 13.712 -5.546 1.00 87.31 356 HIS A CA 1
ATOM 2860 C C . HIS A 1 356 ? 15.393 13.392 -5.411 1.00 87.31 356 HIS A C 1
ATOM 2862 O O . HIS A 1 356 ? 14.723 13.245 -6.427 1.00 87.31 356 HIS A O 1
ATOM 2868 N N . PHE A 1 357 ? 14.834 13.369 -4.195 1.00 85.38 357 PHE A N 1
ATOM 2869 C CA . PHE A 1 357 ? 13.390 13.198 -3.984 1.00 85.38 357 PHE A CA 1
ATOM 2870 C C . PHE A 1 357 ? 12.565 14.315 -4.644 1.00 85.38 357 PHE A C 1
ATOM 2872 O O . PHE A 1 357 ? 11.632 14.042 -5.407 1.00 85.38 357 PHE A O 1
ATOM 2879 N N . ALA A 1 358 ? 12.935 15.577 -4.402 1.00 83.88 358 ALA A N 1
ATOM 2880 C CA . ALA A 1 358 ? 12.247 16.726 -4.986 1.00 83.88 358 ALA A CA 1
ATOM 2881 C C . ALA A 1 358 ? 12.362 16.744 -6.524 1.00 83.88 358 ALA A C 1
ATOM 2883 O O . ALA A 1 358 ? 11.375 16.997 -7.223 1.00 83.88 358 ALA A O 1
ATOM 2884 N N . ASP A 1 359 ? 13.547 16.420 -7.050 1.00 90.56 359 ASP A N 1
ATOM 2885 C CA . ASP A 1 359 ? 13.813 16.358 -8.489 1.00 90.56 359 ASP A CA 1
ATOM 2886 C C . ASP A 1 359 ? 13.026 15.226 -9.175 1.00 90.56 359 ASP A C 1
ATOM 2888 O O . ASP A 1 359 ? 12.338 15.464 -10.172 1.00 90.56 359 ASP A O 1
ATOM 2892 N N . PHE A 1 360 ? 13.012 14.026 -8.579 1.00 90.50 360 PHE A N 1
ATOM 2893 C CA . PHE A 1 360 ? 12.187 12.889 -9.002 1.00 90.50 360 PHE A CA 1
ATOM 2894 C C . PHE A 1 360 ? 10.705 13.263 -9.068 1.00 90.50 360 PHE A C 1
ATOM 2896 O O . PHE A 1 360 ? 10.055 13.079 -10.101 1.00 90.50 360 PHE A O 1
ATOM 2903 N N . CYS A 1 361 ? 10.177 13.885 -8.010 1.00 88.12 361 CYS A N 1
ATOM 2904 C CA . CYS A 1 361 ? 8.784 14.312 -7.981 1.00 88.12 361 CYS A CA 1
ATOM 2905 C C . CYS A 1 361 ? 8.470 15.399 -9.028 1.00 88.12 361 CYS A C 1
ATOM 2907 O O . CYS A 1 361 ? 7.306 15.570 -9.384 1.00 88.12 361 CYS A O 1
ATOM 2909 N N . SER A 1 362 ? 9.457 16.136 -9.550 1.00 86.88 362 SER A N 1
ATOM 2910 C CA . SER A 1 362 ? 9.274 17.052 -10.692 1.00 86.88 362 SER A CA 1
ATOM 2911 C C . SER A 1 362 ? 9.250 16.319 -12.050 1.00 86.88 362 SER A C 1
ATOM 2913 O O . SER A 1 362 ? 8.577 16.739 -13.003 1.00 86.88 362 SER A O 1
ATOM 2915 N N . ALA A 1 363 ? 9.946 15.183 -12.141 1.00 91.44 363 ALA A N 1
ATOM 2916 C CA . ALA A 1 363 ? 10.058 14.377 -13.350 1.00 91.44 363 ALA A CA 1
ATOM 2917 C C . ALA A 1 363 ? 8.860 13.458 -13.615 1.00 91.44 363 ALA A C 1
ATOM 2919 O O . ALA A 1 363 ? 8.590 13.165 -14.785 1.00 91.44 363 ALA A O 1
ATOM 2920 N N . LEU A 1 364 ? 8.092 13.094 -12.586 1.00 92.19 364 LEU A N 1
ATOM 2921 C CA . LEU A 1 364 ? 6.885 12.277 -12.731 1.00 92.19 364 LEU A CA 1
ATOM 2922 C C . LEU A 1 364 ? 5.890 12.850 -13.770 1.00 92.19 364 LEU A C 1
ATOM 2924 O O . LEU A 1 364 ? 5.655 14.066 -13.818 1.00 92.19 364 LEU A O 1
ATOM 2928 N N . PRO A 1 365 ? 5.288 12.000 -14.623 1.00 93.69 365 PRO A N 1
ATOM 2929 C CA . PRO A 1 365 ? 4.128 12.381 -15.419 1.00 93.69 365 PRO A CA 1
ATOM 2930 C C . PRO A 1 365 ? 2.881 12.467 -14.525 1.00 93.69 365 PRO A C 1
ATOM 2932 O O . PRO A 1 365 ? 2.884 11.978 -13.400 1.00 93.69 365 PRO A O 1
ATOM 2935 N N . LEU A 1 366 ? 1.801 13.084 -15.020 1.00 92.88 366 LEU A N 1
ATOM 2936 C CA . LEU A 1 366 ? 0.516 13.183 -14.301 1.00 92.88 366 LEU A CA 1
ATOM 2937 C C . LEU A 1 366 ? 0.668 13.578 -12.809 1.00 92.88 366 LEU A C 1
ATOM 2939 O O . LEU A 1 366 ? 0.167 12.867 -11.931 1.00 92.88 366 LEU A O 1
ATOM 2943 N N . PRO A 1 367 ? 1.328 14.709 -12.485 1.00 91.31 367 PRO A N 1
ATOM 2944 C CA . PRO A 1 367 ? 1.727 15.043 -11.112 1.00 91.31 367 PRO A CA 1
ATOM 2945 C C . PRO A 1 367 ? 0.555 15.225 -10.134 1.00 91.31 367 PRO A C 1
ATOM 2947 O O . PRO A 1 367 ? 0.752 15.237 -8.926 1.00 91.31 367 PRO A O 1
ATOM 2950 N N . MET A 1 368 ? -0.675 15.338 -10.639 1.00 91.06 368 MET A N 1
ATOM 2951 C CA . MET A 1 368 ? -1.892 15.334 -9.825 1.00 91.06 368 MET A CA 1
ATOM 2952 C C . MET A 1 368 ? -2.201 13.968 -9.197 1.00 91.06 368 MET A C 1
ATOM 2954 O O . MET A 1 368 ? -2.824 13.932 -8.141 1.00 91.06 368 MET A O 1
ATOM 2958 N N . ILE A 1 369 ? -1.800 12.874 -9.856 1.00 92.31 369 ILE A N 1
ATOM 2959 C CA . ILE A 1 369 ? -2.125 11.481 -9.503 1.00 92.31 369 ILE A CA 1
ATOM 2960 C C . ILE A 1 369 ? -0.896 10.728 -8.991 1.00 92.31 369 ILE A C 1
ATOM 2962 O O . ILE A 1 369 ? -1.036 9.922 -8.077 1.00 92.31 369 ILE A O 1
ATOM 2966 N N . LEU A 1 370 ? 0.282 10.950 -9.588 1.00 90.94 370 LEU A N 1
ATOM 2967 C CA . LEU A 1 370 ? 1.474 10.158 -9.267 1.00 90.94 370 LEU A CA 1
ATOM 2968 C C . LEU A 1 370 ? 2.343 10.773 -8.168 1.00 90.94 370 LEU A C 1
ATOM 2970 O O . LEU A 1 370 ? 2.949 10.024 -7.417 1.00 90.94 370 LEU A O 1
ATOM 2974 N N . CYS A 1 371 ? 2.430 12.102 -8.038 1.00 89.12 371 CYS A N 1
ATOM 2975 C CA . CYS A 1 371 ? 3.263 12.701 -6.988 1.00 89.12 371 CYS A CA 1
ATOM 2976 C C . CYS A 1 371 ? 2.691 12.418 -5.582 1.00 89.12 371 CYS A C 1
ATOM 2978 O O . CYS A 1 371 ? 1.465 12.369 -5.431 1.00 89.12 371 CYS A O 1
ATOM 2980 N N . PRO A 1 372 ? 3.533 12.303 -4.535 1.00 84.38 372 PRO A N 1
ATOM 2981 C CA . PRO A 1 372 ? 3.071 12.177 -3.148 1.00 84.38 372 PRO A CA 1
ATOM 2982 C C . PRO A 1 372 ? 2.202 13.357 -2.686 1.00 84.38 372 PRO A C 1
ATOM 2984 O O . PRO A 1 372 ? 1.227 13.170 -1.972 1.00 84.38 372 PRO A O 1
ATOM 2987 N N . ASP A 1 373 ? 2.509 14.568 -3.153 1.00 85.44 373 ASP A N 1
ATOM 2988 C CA . ASP A 1 373 ? 1.767 15.817 -2.922 1.00 85.44 373 ASP A CA 1
ATOM 2989 C C . ASP A 1 373 ? 0.756 16.146 -4.049 1.00 85.44 373 ASP A C 1
ATOM 2991 O O . ASP A 1 373 ? 0.246 17.270 -4.162 1.00 85.44 373 ASP A O 1
ATOM 2995 N N . GLY A 1 374 ? 0.454 15.158 -4.898 1.00 90.62 374 GLY A N 1
ATOM 2996 C CA . GLY A 1 374 ? -0.617 15.203 -5.889 1.00 90.62 374 GLY A CA 1
ATOM 2997 C C . GLY A 1 374 ? -1.980 14.942 -5.231 1.00 90.62 374 GLY A C 1
ATOM 2998 O O . GLY A 1 374 ? -2.163 13.892 -4.619 1.00 90.62 374 GLY A O 1
ATOM 2999 N N . PRO A 1 375 ? -2.979 15.833 -5.362 1.00 91.75 375 PRO A N 1
ATOM 3000 C CA . PRO A 1 375 ? -4.222 15.745 -4.589 1.00 91.75 375 PRO A CA 1
ATOM 3001 C C . PRO A 1 375 ? -5.217 14.673 -5.074 1.00 91.75 375 PRO A C 1
ATOM 3003 O O . PRO A 1 375 ? -6.337 14.612 -4.573 1.00 91.75 375 PRO A O 1
ATOM 3006 N N . LEU A 1 376 ? -4.854 13.867 -6.078 1.00 93.19 376 LEU A N 1
ATOM 3007 C CA . LEU A 1 376 ? -5.589 12.667 -6.498 1.00 93.19 376 LEU A CA 1
ATOM 3008 C C . LEU A 1 376 ? -4.885 11.373 -6.054 1.00 93.19 376 LEU A C 1
ATOM 3010 O O . LEU A 1 376 ? -5.450 10.291 -6.236 1.00 93.19 376 LEU A O 1
ATOM 3014 N N . ASN A 1 377 ? -3.683 11.476 -5.475 1.00 91.94 377 ASN A N 1
ATOM 3015 C CA . ASN A 1 377 ? -2.999 10.378 -4.808 1.00 91.94 377 ASN A CA 1
ATOM 3016 C C . ASN A 1 377 ? -3.514 10.273 -3.370 1.00 91.94 377 ASN A C 1
ATOM 3018 O O . ASN A 1 377 ? -3.137 11.062 -2.506 1.00 91.94 377 ASN A O 1
ATOM 3022 N N . LEU A 1 378 ? -4.367 9.288 -3.089 1.00 91.44 378 LEU A N 1
ATOM 3023 C CA . LEU A 1 378 ? -5.000 9.129 -1.779 1.00 91.44 378 LEU A CA 1
ATOM 3024 C C . LEU A 1 378 ? -3.977 8.943 -0.646 1.00 91.44 378 LEU A C 1
ATOM 3026 O O . LEU A 1 378 ? -4.253 9.360 0.478 1.00 91.44 378 LEU A O 1
ATOM 3030 N N . ILE A 1 379 ? -2.792 8.393 -0.944 1.00 87.31 379 ILE A N 1
ATOM 3031 C CA . ILE A 1 379 ? -1.680 8.246 0.011 1.00 87.31 379 ILE A CA 1
ATOM 3032 C C . ILE A 1 379 ? -1.252 9.613 0.561 1.00 87.31 379 ILE A C 1
ATOM 3034 O O . ILE A 1 379 ? -1.094 9.763 1.771 1.00 87.31 379 ILE A O 1
ATOM 3038 N N . GLY A 1 380 ? -1.182 10.636 -0.298 1.00 87.50 380 GLY A N 1
ATOM 3039 C CA . GLY A 1 380 ? -0.805 12.007 0.059 1.00 87.50 380 GLY A CA 1
ATOM 3040 C C . GLY A 1 380 ? -1.736 12.699 1.055 1.00 87.50 380 GLY A C 1
ATOM 3041 O O . GLY A 1 380 ? -1.397 13.750 1.590 1.00 87.50 380 GLY A O 1
ATOM 3042 N N . HIS A 1 381 ? -2.913 12.129 1.337 1.00 90.31 381 HIS A N 1
ATOM 3043 C CA . HIS A 1 381 ? -3.828 12.639 2.361 1.00 90.31 381 HIS A CA 1
ATOM 3044 C C . HIS A 1 381 ? -3.543 12.087 3.765 1.00 90.31 381 HIS A C 1
ATOM 3046 O O . HIS A 1 381 ? -4.218 12.504 4.713 1.00 90.31 381 HIS A O 1
ATOM 3052 N N . PHE A 1 382 ? -2.596 11.154 3.915 1.00 86.12 382 PHE A N 1
ATOM 3053 C CA . PHE A 1 382 ? -2.225 10.610 5.217 1.00 86.12 382 PHE A CA 1
ATOM 3054 C C . PHE A 1 382 ? -1.596 11.711 6.104 1.00 86.12 382 PHE A C 1
ATOM 3056 O O . PHE A 1 382 ? -0.833 12.532 5.596 1.00 86.12 382 PHE A O 1
ATOM 3063 N N . PRO A 1 383 ? -1.922 11.797 7.408 1.00 84.62 383 PRO A N 1
ATOM 3064 C CA . PRO A 1 383 ? -1.429 12.876 8.265 1.00 84.62 383 PRO A CA 1
ATOM 3065 C C . PRO A 1 383 ? 0.066 12.757 8.555 1.00 84.62 383 PRO A C 1
ATOM 3067 O O . PRO A 1 383 ? 0.543 11.674 8.892 1.00 84.62 383 PRO A O 1
ATOM 3070 N N . SER A 1 384 ? 0.779 13.882 8.515 1.00 77.50 384 SER A N 1
ATOM 3071 C CA . SER A 1 384 ? 2.228 13.936 8.758 1.00 77.50 384 SER A CA 1
ATOM 3072 C C . SER A 1 384 ? 2.619 13.789 10.234 1.00 77.50 384 SER A C 1
ATOM 3074 O O . SER A 1 384 ? 3.784 13.577 10.54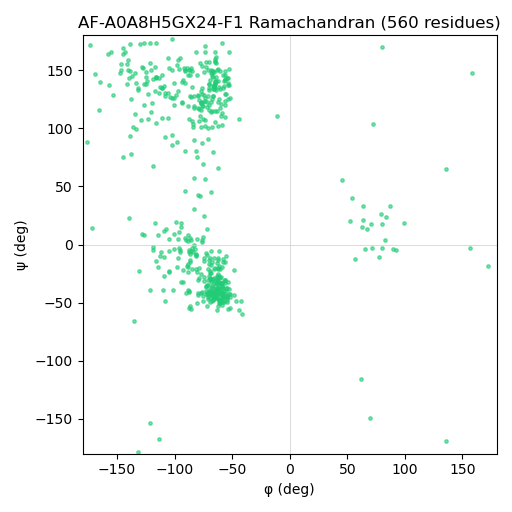5 1.00 77.50 384 SER A O 1
ATOM 3076 N N . ASP A 1 385 ? 1.667 13.916 11.167 1.00 72.62 385 ASP A N 1
ATOM 3077 C CA . ASP A 1 385 ? 1.875 13.695 12.606 1.00 72.62 385 ASP A CA 1
ATOM 3078 C C . ASP A 1 385 ? 1.697 12.224 13.035 1.00 72.62 385 ASP A C 1
ATOM 3080 O O . ASP A 1 385 ? 1.736 11.899 14.226 1.00 72.62 385 ASP A O 1
ATOM 3084 N N . LEU A 1 386 ? 1.505 11.328 12.065 1.00 73.38 386 LEU A N 1
ATOM 3085 C CA . LEU A 1 386 ? 1.362 9.889 12.241 1.00 73.38 386 LEU A CA 1
ATOM 3086 C C . LEU A 1 386 ? 2.449 9.156 11.454 1.00 73.38 386 LEU A C 1
ATOM 3088 O O . LEU A 1 386 ? 2.953 9.672 10.465 1.00 73.38 386 LEU A O 1
ATOM 3092 N N . VAL A 1 387 ? 2.774 7.928 11.867 1.00 64.94 387 VAL A N 1
ATOM 3093 C CA . VAL A 1 387 ? 3.658 7.055 11.081 1.00 64.94 387 VAL A CA 1
ATOM 3094 C C . VAL A 1 387 ? 2.941 6.733 9.764 1.00 64.94 387 VAL A C 1
ATOM 3096 O O . VAL A 1 387 ? 1.868 6.114 9.827 1.00 64.94 387 VAL A O 1
ATOM 3099 N N . PRO A 1 388 ? 3.459 7.173 8.601 1.00 62.38 388 PRO A N 1
ATOM 3100 C CA . PRO A 1 388 ? 2.845 6.861 7.323 1.00 62.38 388 PRO A CA 1
ATOM 3101 C C . PRO A 1 388 ? 2.918 5.349 7.063 1.00 62.38 388 PRO A C 1
ATOM 3103 O O . PRO A 1 388 ? 3.739 4.647 7.656 1.00 62.38 388 PRO A O 1
ATOM 3106 N N . PRO A 1 389 ? 2.045 4.806 6.204 1.00 65.00 389 PRO A N 1
ATOM 3107 C CA . PRO A 1 389 ? 2.329 3.521 5.589 1.00 65.00 389 PRO A CA 1
ATOM 3108 C C . PRO A 1 389 ? 3.577 3.625 4.712 1.00 65.00 389 PRO A C 1
ATOM 3110 O O . PRO A 1 389 ? 3.828 4.674 4.118 1.00 65.00 389 PRO A O 1
ATOM 3113 N N . ASP A 1 390 ? 4.290 2.512 4.592 1.00 65.56 390 ASP A N 1
ATOM 3114 C CA . ASP A 1 390 ? 5.438 2.377 3.705 1.00 65.56 390 ASP A CA 1
ATOM 3115 C C . ASP A 1 390 ? 4.985 2.361 2.233 1.00 65.56 390 ASP A C 1
ATOM 3117 O O . ASP A 1 390 ? 4.578 1.338 1.685 1.00 65.56 390 ASP A O 1
ATOM 3121 N N . PHE A 1 391 ? 4.941 3.559 1.651 1.00 68.75 391 PHE A N 1
ATOM 3122 C CA . PHE A 1 391 ? 4.655 3.841 0.240 1.00 68.75 391 PHE A CA 1
ATOM 3123 C C . PHE A 1 391 ? 5.573 4.959 -0.289 1.00 68.75 391 PHE A C 1
ATOM 3125 O O . PHE A 1 391 ? 5.218 5.681 -1.227 1.00 68.75 391 PHE A O 1
ATOM 3132 N N . GLY A 1 392 ? 6.727 5.164 0.355 1.00 69.81 392 GLY A N 1
ATOM 3133 C CA . GLY A 1 392 ? 7.736 6.104 -0.126 1.00 69.81 392 GLY A CA 1
ATOM 3134 C C . GLY A 1 392 ? 8.304 5.654 -1.478 1.00 69.81 392 GLY A C 1
ATOM 3135 O O . GLY A 1 392 ? 8.172 4.486 -1.849 1.00 69.81 392 GLY A O 1
ATOM 3136 N N . PRO A 1 393 ? 8.943 6.546 -2.253 1.00 79.06 393 PRO A N 1
ATOM 3137 C CA . PRO A 1 393 ? 9.726 6.087 -3.383 1.00 79.06 393 PRO A CA 1
ATOM 3138 C C . PRO A 1 393 ? 10.935 5.294 -2.875 1.00 79.06 393 PRO A C 1
ATOM 3140 O O . PRO A 1 393 ? 11.643 5.749 -1.980 1.00 79.06 393 PRO A O 1
ATOM 3143 N N . LEU A 1 394 ? 11.199 4.134 -3.465 1.00 80.12 394 LEU A N 1
ATOM 3144 C CA . LEU A 1 394 ? 12.323 3.262 -3.132 1.00 80.12 394 LEU A CA 1
ATOM 3145 C C . LEU A 1 394 ? 13.408 3.395 -4.204 1.00 80.12 394 LEU A C 1
ATOM 3147 O O . LEU A 1 394 ? 13.131 3.255 -5.401 1.00 80.12 394 LEU A O 1
ATOM 3151 N N . MET A 1 395 ? 14.641 3.677 -3.779 1.00 82.62 395 MET A N 1
ATOM 3152 C CA . MET A 1 395 ? 15.806 3.790 -4.662 1.00 82.62 395 MET A CA 1
ATOM 3153 C C . MET A 1 395 ? 16.442 2.415 -4.880 1.00 82.62 395 MET A C 1
ATOM 3155 O O . MET A 1 395 ? 16.801 1.730 -3.927 1.00 82.62 395 MET A O 1
ATOM 3159 N N . GLN A 1 396 ? 16.647 2.032 -6.138 1.00 83.94 396 GLN A N 1
ATOM 3160 C CA . GLN A 1 396 ? 17.178 0.722 -6.512 1.00 83.94 396 GLN A CA 1
ATOM 3161 C C . GLN A 1 396 ? 18.443 0.876 -7.356 1.00 83.94 396 GLN A C 1
ATOM 3163 O O . GLN A 1 396 ? 18.383 1.231 -8.535 1.00 83.94 396 GLN A O 1
ATOM 3168 N N . PHE A 1 397 ? 19.595 0.562 -6.763 1.00 87.81 397 PHE A N 1
ATOM 3169 C CA . PHE A 1 397 ? 20.845 0.361 -7.496 1.00 87.81 397 PHE A CA 1
ATOM 3170 C C . PHE A 1 397 ? 20.990 -1.133 -7.815 1.00 87.81 397 PHE A C 1
ATOM 3172 O O . PHE A 1 397 ? 20.983 -1.960 -6.903 1.00 87.81 397 PHE A O 1
ATOM 3179 N N . ALA A 1 398 ? 21.123 -1.491 -9.094 1.00 89.81 398 ALA A N 1
ATOM 3180 C CA . ALA A 1 398 ? 21.279 -2.882 -9.520 1.00 89.81 398 ALA A CA 1
ATOM 3181 C C . ALA A 1 398 ? 22.306 -3.059 -10.647 1.00 89.81 398 ALA A C 1
ATOM 3183 O O . ALA A 1 398 ? 22.388 -2.246 -11.571 1.00 89.81 398 ALA A O 1
ATOM 3184 N N . LYS A 1 399 ? 23.053 -4.164 -10.590 1.00 89.94 399 LYS A N 1
ATOM 3185 C CA . LYS A 1 399 ? 23.930 -4.640 -11.662 1.00 89.94 399 LYS A CA 1
ATOM 3186 C C . LYS A 1 399 ? 23.130 -5.328 -12.766 1.00 89.94 399 LYS A C 1
ATOM 3188 O O . LYS A 1 399 ? 22.050 -5.872 -12.522 1.00 89.94 399 LYS A O 1
ATOM 3193 N N . ALA A 1 400 ? 23.706 -5.359 -13.964 1.00 86.44 400 ALA A N 1
ATOM 3194 C CA . ALA A 1 400 ? 23.193 -6.158 -15.069 1.00 86.44 400 ALA A CA 1
ATOM 3195 C C . ALA A 1 400 ? 23.020 -7.639 -14.679 1.00 86.44 400 ALA A C 1
ATOM 3197 O O . ALA A 1 400 ? 23.875 -8.231 -14.024 1.00 86.44 400 ALA A O 1
ATOM 3198 N N . SER A 1 401 ? 21.916 -8.225 -15.131 1.00 86.88 401 SER A N 1
ATOM 3199 C CA . SER A 1 401 ? 21.599 -9.651 -15.114 1.00 86.88 401 SER A CA 1
ATOM 3200 C C . SER A 1 401 ? 21.547 -10.186 -16.550 1.00 86.88 401 SER A C 1
ATOM 3202 O O . SER A 1 401 ? 21.965 -9.528 -17.507 1.00 86.88 401 SER A O 1
ATOM 3204 N N . ASN A 1 402 ? 21.028 -11.397 -16.725 1.00 80.31 402 ASN A N 1
ATOM 3205 C CA . ASN A 1 402 ? 20.883 -12.047 -18.019 1.00 80.31 402 ASN A CA 1
ATOM 3206 C C . ASN A 1 402 ? 19.551 -12.814 -18.129 1.00 80.31 402 ASN A C 1
ATOM 3208 O O . ASN A 1 402 ? 18.964 -13.216 -17.126 1.00 80.31 402 ASN A O 1
ATOM 3212 N N . GLU A 1 403 ? 19.110 -13.070 -19.365 1.00 79.19 403 GLU A N 1
ATOM 3213 C CA . GLU A 1 403 ? 17.895 -13.843 -19.683 1.00 79.19 403 GLU A CA 1
ATOM 3214 C C . GLU A 1 403 ? 18.173 -15.318 -20.047 1.00 79.19 403 GLU A C 1
ATOM 3216 O O . GLU A 1 403 ? 17.357 -15.962 -20.720 1.00 79.19 403 GLU A O 1
ATOM 3221 N N . LEU A 1 404 ? 19.341 -15.859 -19.684 1.00 78.56 404 LEU A N 1
ATOM 3222 C CA . LEU A 1 404 ? 19.707 -17.236 -20.017 1.00 78.56 404 LEU A CA 1
ATOM 3223 C C . LEU A 1 404 ? 18.820 -18.234 -19.247 1.00 78.56 404 LEU A C 1
ATOM 3225 O O . LEU A 1 404 ? 18.366 -17.933 -18.142 1.00 78.56 404 LEU A O 1
ATOM 3229 N N . PRO A 1 405 ? 18.557 -19.436 -19.797 1.00 77.06 405 PRO A N 1
ATOM 3230 C CA . PRO A 1 405 ? 17.745 -20.434 -19.108 1.00 77.06 405 PRO A CA 1
ATOM 3231 C C . PRO A 1 405 ? 18.300 -20.772 -17.716 1.00 77.06 405 PRO A C 1
ATOM 3233 O O . PRO A 1 405 ? 19.479 -21.098 -17.591 1.00 77.06 405 PRO A O 1
ATOM 3236 N N . GLY A 1 406 ? 17.445 -20.727 -16.692 1.00 73.94 406 GLY A N 1
ATOM 3237 C CA . GLY A 1 406 ? 17.821 -20.943 -15.287 1.00 73.94 406 GLY A CA 1
ATOM 3238 C C . GLY A 1 406 ? 18.254 -19.699 -14.492 1.00 73.94 406 GLY A C 1
ATOM 3239 O O . GLY A 1 406 ? 18.472 -19.824 -13.288 1.00 73.94 406 GLY A O 1
ATOM 3240 N N . THR A 1 407 ? 18.339 -18.517 -15.116 1.00 76.50 407 THR A N 1
ATOM 3241 C CA . THR A 1 407 ? 18.537 -17.228 -14.417 1.00 76.50 407 THR A CA 1
ATOM 3242 C C . THR A 1 407 ? 17.406 -16.918 -13.430 1.00 76.50 407 THR A C 1
ATOM 3244 O O . THR A 1 407 ? 16.246 -17.254 -13.676 1.00 76.50 407 THR A O 1
ATOM 3247 N N . GLN A 1 408 ? 17.727 -16.204 -12.350 1.00 73.88 408 GLN A N 1
ATOM 3248 C CA . GLN A 1 408 ? 16.751 -15.637 -11.408 1.00 73.88 408 GLN A CA 1
ATOM 3249 C C . GLN A 1 408 ? 16.289 -14.209 -11.770 1.00 73.88 408 GLN A C 1
ATOM 3251 O O . GLN A 1 408 ? 15.519 -13.604 -11.025 1.00 73.88 408 GLN A O 1
ATOM 3256 N N . GLY A 1 409 ? 16.734 -13.669 -12.912 1.00 72.94 409 GLY A N 1
ATOM 3257 C CA . GLY A 1 409 ? 16.484 -12.278 -13.302 1.00 72.94 409 GLY A CA 1
ATOM 3258 C C . GLY A 1 409 ? 17.261 -11.289 -12.429 1.00 72.94 409 GLY A C 1
ATOM 3259 O O . GLY A 1 409 ? 18.364 -11.588 -11.980 1.00 72.94 409 GLY A O 1
ATOM 3260 N N . THR A 1 410 ? 16.704 -10.100 -12.220 1.00 69.3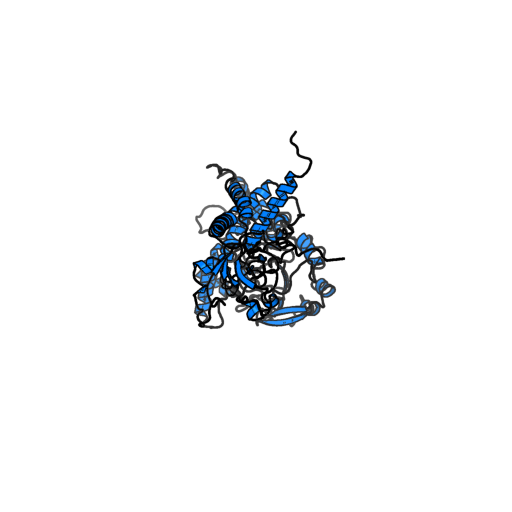8 410 THR A N 1
ATOM 3261 C CA . THR A 1 410 ? 17.149 -9.155 -11.179 1.00 69.38 410 THR A CA 1
ATOM 3262 C C . THR A 1 410 ? 16.106 -9.099 -10.068 1.00 69.38 410 THR A C 1
ATOM 3264 O O . THR A 1 410 ? 16.425 -9.311 -8.904 1.00 69.38 410 THR A O 1
ATOM 3267 N N . MET A 1 411 ? 14.830 -8.936 -10.433 1.00 65.25 411 MET A N 1
ATOM 3268 C CA . MET A 1 411 ? 13.707 -9.114 -9.516 1.00 65.25 411 MET A CA 1
ATOM 3269 C C . MET A 1 411 ? 12.842 -10.273 -10.002 1.00 65.25 411 MET A C 1
ATOM 3271 O O . MET A 1 411 ? 12.461 -10.371 -11.172 1.00 65.25 411 MET A O 1
ATOM 3275 N N . ARG A 1 412 ? 12.531 -11.145 -9.055 1.00 68.94 412 ARG A N 1
ATOM 3276 C CA . ARG A 1 412 ? 11.645 -12.292 -9.205 1.00 68.94 412 ARG A CA 1
ATOM 3277 C C . ARG A 1 412 ? 10.199 -11.872 -9.495 1.00 68.94 412 ARG A C 1
ATOM 3279 O O . ARG A 1 412 ? 9.841 -10.705 -9.349 1.00 68.94 412 ARG A O 1
ATOM 3286 N N . LEU A 1 413 ? 9.369 -12.822 -9.932 1.00 55.38 413 LEU A N 1
ATOM 3287 C CA . LEU A 1 413 ? 7.963 -12.554 -10.246 1.00 55.38 413 LEU A CA 1
ATOM 3288 C C . LEU A 1 413 ? 7.205 -12.115 -8.986 1.00 55.38 413 LEU A C 1
ATOM 3290 O O . LEU A 1 413 ? 7.006 -12.899 -8.059 1.00 55.38 413 LEU A O 1
ATOM 3294 N N . SER A 1 414 ? 6.748 -10.869 -9.002 1.00 52.56 414 SER A N 1
ATOM 3295 C CA . SER A 1 414 ? 6.089 -10.178 -7.902 1.00 52.56 414 SER A CA 1
ATOM 3296 C C . SER A 1 414 ? 4.785 -9.531 -8.385 1.00 52.56 414 SER A C 1
ATOM 3298 O O . SER A 1 414 ? 4.444 -9.509 -9.570 1.00 52.56 414 SER A O 1
ATOM 3300 N N . TRP A 1 415 ? 4.019 -9.010 -7.432 1.00 53.41 415 TRP A N 1
ATOM 3301 C CA . TRP A 1 415 ? 2.855 -8.161 -7.670 1.00 53.41 415 TRP A CA 1
ATOM 3302 C C . TRP A 1 415 ? 3.088 -6.717 -7.142 1.00 53.41 415 TRP A C 1
ATOM 3304 O O . TRP A 1 415 ? 2.126 -5.952 -7.073 1.00 53.41 415 TRP A O 1
ATOM 3314 N N . LEU A 1 416 ? 4.303 -6.342 -6.702 1.00 42.50 416 LEU A N 1
ATOM 3315 C CA . LEU A 1 416 ? 4.712 -5.011 -6.184 1.00 42.50 416 LEU A CA 1
ATOM 3316 C C . LEU A 1 416 ? 6.056 -4.526 -6.798 1.00 42.50 416 LEU A C 1
ATOM 3318 O O . LEU A 1 416 ? 7.095 -4.968 -6.317 1.00 42.50 416 LEU A O 1
ATOM 3322 N N . GLY A 1 417 ? 6.054 -3.644 -7.817 1.00 38.41 417 GLY A N 1
ATOM 3323 C CA . GLY A 1 417 ? 7.268 -3.088 -8.477 1.00 38.41 417 GLY A CA 1
ATOM 3324 C C . GLY A 1 417 ? 7.201 -3.045 -10.025 1.00 38.41 417 GLY A C 1
ATOM 3325 O O . GLY A 1 417 ? 6.117 -3.235 -10.572 1.00 38.41 417 GLY A O 1
ATOM 3326 N N . SER A 1 418 ? 8.320 -2.777 -10.736 1.00 33.44 418 SER A N 1
ATOM 3327 C CA . SER A 1 418 ? 8.430 -2.672 -12.226 1.00 33.44 418 SER A CA 1
ATOM 3328 C C . SER A 1 418 ? 9.919 -2.628 -12.725 1.00 33.44 418 SER A C 1
ATOM 3330 O O . SER A 1 418 ? 10.749 -2.100 -11.990 1.00 33.44 418 SER A O 1
ATOM 3332 N N . ASP A 1 419 ? 10.425 -3.132 -13.880 1.00 49.03 419 ASP A N 1
ATOM 3333 C CA . ASP A 1 419 ? 9.868 -3.755 -15.110 1.00 49.03 419 ASP A CA 1
ATOM 3334 C C . ASP A 1 419 ? 10.824 -4.728 -15.877 1.00 49.03 419 ASP A C 1
ATOM 3336 O O . ASP A 1 419 ? 11.894 -4.329 -16.329 1.00 49.03 419 ASP A O 1
ATOM 3340 N N . THR A 1 420 ? 10.393 -5.955 -16.209 1.00 66.81 420 THR A N 1
ATOM 3341 C CA . THR A 1 420 ? 10.576 -6.671 -17.503 1.00 66.81 420 THR A CA 1
ATOM 3342 C C . THR A 1 420 ? 9.618 -7.879 -17.558 1.00 66.81 420 THR A C 1
ATOM 3344 O O . THR A 1 420 ? 9.792 -8.825 -16.804 1.00 66.81 420 THR A O 1
ATOM 3347 N N . ASP A 1 421 ? 8.657 -7.894 -18.491 1.00 83.81 421 ASP A N 1
ATOM 3348 C CA . ASP A 1 421 ? 7.457 -8.767 -18.511 1.00 83.81 421 ASP A CA 1
ATOM 3349 C C . ASP A 1 421 ? 6.396 -8.380 -17.462 1.00 83.81 421 ASP A C 1
ATOM 3351 O O . ASP A 1 421 ? 6.512 -8.712 -16.285 1.00 83.81 421 ASP A O 1
ATOM 3355 N N . ILE A 1 422 ? 5.316 -7.735 -17.922 1.00 88.94 422 ILE A N 1
ATOM 3356 C CA . ILE A 1 422 ? 4.115 -7.418 -17.131 1.00 88.94 422 ILE A CA 1
ATOM 3357 C C . ILE A 1 422 ? 2.968 -8.317 -17.604 1.00 88.94 422 ILE A C 1
ATOM 3359 O O . ILE A 1 422 ? 2.646 -8.351 -18.788 1.00 88.94 422 ILE A O 1
ATOM 3363 N N . PHE A 1 423 ? 2.309 -9.025 -16.698 1.00 89.00 423 PHE A N 1
ATOM 3364 C CA . PHE A 1 423 ? 1.174 -9.901 -16.976 1.00 89.00 423 PHE A CA 1
ATOM 3365 C C . PHE A 1 423 ? -0.147 -9.214 -16.632 1.00 89.00 423 PHE A C 1
ATOM 3367 O O . PHE A 1 423 ? -0.287 -8.577 -15.586 1.00 89.00 423 PHE A O 1
ATOM 3374 N N . ARG A 1 424 ? -1.152 -9.404 -17.494 1.00 88.19 424 ARG A N 1
ATOM 3375 C CA . ARG A 1 424 ? -2.532 -8.967 -17.242 1.00 88.19 424 ARG A CA 1
ATOM 3376 C C . ARG A 1 424 ? -3.054 -9.492 -15.904 1.00 88.19 424 ARG A C 1
ATOM 3378 O O . ARG A 1 424 ? -2.925 -10.683 -15.607 1.00 88.19 424 ARG A O 1
ATOM 3385 N N . ARG A 1 425 ? -3.745 -8.634 -15.148 1.00 84.38 425 ARG A N 1
ATOM 3386 C CA . ARG A 1 425 ? -4.453 -9.015 -13.911 1.00 84.38 425 ARG A CA 1
ATOM 3387 C C . ARG A 1 425 ? -5.469 -10.148 -14.147 1.00 84.38 425 ARG A C 1
ATOM 3389 O O . ARG A 1 425 ? -5.625 -11.015 -13.289 1.00 84.38 425 ARG A O 1
ATOM 3396 N N . GLU A 1 426 ? -6.092 -10.205 -15.326 1.00 86.44 426 GLU A N 1
ATOM 3397 C CA . GLU A 1 426 ? -7.048 -11.243 -15.745 1.00 86.44 426 GLU A CA 1
ATOM 3398 C C . GLU A 1 426 ? -6.398 -12.633 -15.824 1.00 86.44 426 GLU A C 1
ATOM 3400 O O . GLU A 1 426 ? -7.024 -13.643 -15.500 1.00 86.44 426 GLU A O 1
ATOM 3405 N N . ASP A 1 427 ? -5.121 -12.697 -16.209 1.00 87.56 427 ASP A N 1
ATOM 3406 C CA . ASP A 1 427 ? -4.373 -13.947 -16.336 1.00 87.56 427 ASP A CA 1
ATOM 3407 C C . ASP A 1 427 ? -3.762 -14.415 -15.000 1.00 87.56 427 ASP A C 1
ATOM 3409 O O . ASP A 1 427 ? -3.226 -15.521 -14.920 1.00 87.56 427 ASP A O 1
ATOM 3413 N N . SER A 1 428 ? -3.901 -13.640 -13.913 1.00 82.19 428 SER A N 1
ATOM 3414 C CA . SER A 1 428 ? -3.296 -13.935 -12.604 1.00 82.19 428 SER A CA 1
ATOM 3415 C C . SER A 1 428 ? -3.692 -15.305 -12.023 1.00 82.19 428 SER A C 1
ATOM 3417 O O . SER A 1 428 ? -2.886 -15.944 -11.343 1.00 82.19 428 SER A O 1
ATOM 3419 N N . ALA A 1 429 ? -4.905 -15.799 -12.304 1.00 80.38 429 ALA A N 1
ATOM 3420 C CA . ALA A 1 429 ? -5.337 -17.134 -11.876 1.00 80.38 429 ALA A CA 1
ATOM 3421 C C . ALA A 1 429 ? -4.623 -18.260 -12.650 1.00 80.38 429 ALA A C 1
ATOM 3423 O O . ALA A 1 429 ? -4.184 -19.242 -12.052 1.00 80.38 429 ALA A O 1
ATOM 3424 N N . LYS A 1 430 ? -4.456 -18.094 -13.969 1.00 85.50 430 LYS A N 1
ATOM 3425 C CA . LYS A 1 430 ? -3.717 -19.033 -14.829 1.00 85.50 430 LYS A CA 1
ATOM 3426 C C . LYS A 1 430 ? -2.230 -19.040 -14.476 1.00 85.50 430 LYS A C 1
ATOM 3428 O O . LYS A 1 430 ? -1.629 -20.104 -14.394 1.00 85.50 430 LYS A O 1
ATOM 3433 N N . LEU A 1 431 ? -1.665 -17.859 -14.215 1.00 84.38 431 LEU A N 1
ATOM 3434 C CA . LEU A 1 431 ? -0.272 -17.679 -13.815 1.00 84.38 431 LEU A CA 1
ATOM 3435 C C . LEU A 1 431 ? 0.030 -18.417 -12.500 1.00 84.38 431 LEU A C 1
ATOM 3437 O O . LEU A 1 431 ? 0.973 -19.201 -12.456 1.00 84.38 431 LEU A O 1
ATOM 3441 N N . ARG A 1 432 ? -0.820 -18.272 -11.468 1.00 81.00 432 ARG A N 1
ATOM 3442 C CA . ARG A 1 432 ? -0.709 -19.073 -10.230 1.00 81.00 432 ARG A CA 1
ATOM 3443 C C . ARG A 1 432 ? -0.788 -20.578 -10.500 1.00 81.00 432 ARG A C 1
ATOM 3445 O O . ARG A 1 432 ? 0.027 -21.327 -9.975 1.00 81.00 432 ARG A O 1
ATOM 3452 N N . ALA A 1 433 ? -1.732 -21.025 -11.331 1.00 80.75 433 ALA A N 1
ATOM 3453 C CA . ALA A 1 433 ? -1.873 -22.444 -11.664 1.00 80.75 433 ALA A CA 1
ATOM 3454 C C . ALA A 1 433 ? -0.637 -23.012 -12.393 1.00 80.75 433 ALA A C 1
ATOM 3456 O O . ALA A 1 433 ? -0.239 -24.143 -12.121 1.00 80.75 433 ALA A O 1
ATOM 3457 N N . PHE A 1 434 ? -0.008 -22.230 -13.275 1.00 84.19 434 PHE A N 1
ATOM 3458 C CA . PHE A 1 434 ? 1.239 -22.602 -13.948 1.00 84.19 434 PHE A CA 1
ATOM 3459 C C . PHE A 1 434 ? 2.421 -22.710 -12.974 1.00 84.19 434 PHE A C 1
ATOM 3461 O O . PHE A 1 434 ? 3.171 -23.681 -13.038 1.00 84.19 434 PHE A O 1
ATOM 3468 N N . LEU A 1 435 ? 2.561 -21.765 -12.037 1.00 82.12 435 LEU A N 1
ATOM 3469 C CA . LEU A 1 435 ? 3.610 -21.805 -11.010 1.00 82.12 435 LEU A CA 1
ATOM 3470 C C . LEU A 1 435 ? 3.485 -23.053 -10.120 1.00 82.12 435 LEU A C 1
ATOM 3472 O O . LEU A 1 435 ? 4.454 -23.793 -9.976 1.00 82.12 435 LEU A O 1
ATOM 3476 N N . LEU A 1 436 ? 2.277 -23.349 -9.625 1.00 78.62 436 LEU A N 1
ATOM 3477 C CA . LEU A 1 436 ? 1.992 -24.568 -8.850 1.00 78.62 436 LEU A CA 1
ATOM 3478 C C . LEU A 1 436 ? 2.274 -25.853 -9.653 1.00 78.62 436 LEU A C 1
ATOM 3480 O O . LEU A 1 436 ? 2.691 -26.867 -9.093 1.00 78.62 436 LEU A O 1
ATOM 3484 N N . HIS A 1 437 ? 2.067 -25.829 -10.974 1.00 82.31 437 HIS A N 1
ATOM 3485 C CA . HIS A 1 437 ? 2.407 -26.957 -11.842 1.00 82.31 437 HIS A CA 1
ATOM 3486 C C . HIS A 1 437 ? 3.927 -27.142 -12.000 1.00 82.31 437 HIS A C 1
ATOM 3488 O O . HIS A 1 437 ? 4.391 -28.279 -12.071 1.00 82.31 437 HIS A O 1
ATOM 3494 N N . ILE A 1 438 ? 4.712 -26.056 -12.019 1.00 80.75 438 ILE A N 1
ATOM 3495 C CA . ILE A 1 438 ? 6.184 -26.122 -12.015 1.00 80.75 438 ILE A CA 1
ATOM 3496 C C . ILE A 1 438 ? 6.698 -26.680 -10.685 1.00 80.75 438 ILE A C 1
ATOM 3498 O O . ILE A 1 438 ? 7.519 -27.593 -10.703 1.00 80.75 438 ILE A O 1
ATOM 3502 N N . GLU A 1 439 ? 6.192 -26.178 -9.558 1.00 74.69 439 GLU A N 1
ATOM 3503 C CA . GLU A 1 439 ? 6.525 -26.643 -8.202 1.00 74.69 439 GLU A CA 1
ATOM 3504 C C . GLU A 1 439 ? 6.318 -28.157 -8.065 1.00 74.69 439 GLU A C 1
ATOM 3506 O O . GLU A 1 439 ? 7.262 -28.904 -7.801 1.00 74.69 439 GLU A O 1
ATOM 3511 N N . ALA A 1 440 ? 5.110 -28.634 -8.383 1.00 76.12 440 ALA A N 1
ATOM 3512 C CA . ALA A 1 440 ? 4.768 -30.054 -8.333 1.00 76.12 440 ALA A CA 1
ATOM 3513 C C . ALA A 1 440 ? 5.603 -30.934 -9.288 1.00 76.12 440 ALA A C 1
ATOM 3515 O O . ALA A 1 440 ? 5.775 -32.124 -9.027 1.00 76.12 440 ALA A O 1
ATOM 3516 N N . ALA A 1 441 ? 6.111 -30.374 -10.392 1.00 78.44 441 ALA A N 1
ATOM 3517 C CA . ALA A 1 441 ? 6.934 -31.088 -11.370 1.00 78.44 441 ALA A CA 1
ATOM 3518 C C . ALA A 1 441 ? 8.443 -31.043 -11.066 1.00 78.44 441 ALA A C 1
ATOM 3520 O O . ALA A 1 441 ? 9.186 -31.861 -11.610 1.00 78.44 441 ALA A O 1
ATOM 3521 N N . SER A 1 442 ? 8.905 -30.103 -10.235 1.00 72.62 442 SER A N 1
ATOM 3522 C CA . SER A 1 442 ? 10.324 -29.933 -9.899 1.00 72.62 442 SER A CA 1
ATOM 3523 C C . SER A 1 442 ? 10.841 -31.057 -8.998 1.00 72.62 442 SER A C 1
ATOM 3525 O O . SER A 1 442 ? 11.945 -31.562 -9.190 1.00 72.62 442 SER A O 1
ATOM 3527 N N . GLY A 1 443 ? 10.038 -31.460 -8.007 1.00 64.00 443 GLY A N 1
ATOM 3528 C CA . GLY A 1 443 ? 10.441 -32.427 -6.980 1.00 64.00 443 GLY A CA 1
ATOM 3529 C C . GLY A 1 443 ? 11.459 -31.893 -5.962 1.00 64.00 443 GLY A C 1
ATOM 3530 O O . GLY A 1 443 ? 11.790 -32.606 -5.017 1.00 64.00 443 GLY A O 1
ATOM 3531 N N . ASP A 1 444 ? 11.932 -30.654 -6.123 1.00 63.78 444 ASP A N 1
ATOM 3532 C CA . ASP A 1 444 ? 12.768 -29.950 -5.152 1.00 63.78 444 ASP A CA 1
ATOM 3533 C C . ASP A 1 444 ? 11.911 -29.426 -3.980 1.00 63.78 444 ASP A C 1
ATOM 3535 O O . ASP A 1 444 ? 11.071 -28.552 -4.196 1.00 63.78 444 ASP A O 1
ATOM 3539 N N . PRO A 1 445 ? 12.112 -29.905 -2.735 1.00 56.25 445 PRO A N 1
ATOM 3540 C CA . PRO A 1 445 ? 11.371 -29.424 -1.567 1.00 56.25 445 PRO A CA 1
ATOM 3541 C C . PRO A 1 445 ? 11.720 -27.980 -1.160 1.00 56.25 445 PRO A C 1
ATOM 3543 O O . PRO A 1 445 ? 11.018 -27.404 -0.325 1.00 56.25 445 PRO A O 1
ATOM 3546 N N . ASN A 1 446 ? 12.790 -27.399 -1.717 1.00 53.44 446 ASN A N 1
ATOM 3547 C CA . ASN A 1 446 ? 13.177 -26.004 -1.504 1.00 53.44 446 ASN A CA 1
ATOM 3548 C C . ASN A 1 446 ? 12.602 -25.061 -2.568 1.00 53.44 446 ASN A C 1
ATOM 3550 O O . ASN A 1 446 ? 12.434 -23.876 -2.278 1.00 53.44 446 ASN A O 1
ATOM 3554 N N . LEU A 1 447 ? 12.228 -25.569 -3.753 1.00 55.69 447 LEU A N 1
ATOM 3555 C CA . LEU A 1 447 ? 11.430 -24.822 -4.726 1.00 55.69 447 LEU A CA 1
ATOM 3556 C C . LEU A 1 447 ? 9.976 -24.767 -4.254 1.00 55.69 447 LEU A C 1
ATOM 3558 O O . LEU A 1 447 ? 9.078 -25.355 -4.853 1.00 55.69 447 LEU A O 1
ATOM 3562 N N . LYS A 1 448 ? 9.748 -24.016 -3.182 1.00 51.84 448 LYS A N 1
ATOM 3563 C CA . LYS A 1 448 ? 8.425 -23.468 -2.913 1.00 51.84 448 LYS A CA 1
ATOM 3564 C C . LYS A 1 448 ? 8.090 -22.480 -4.030 1.00 51.84 448 LYS A C 1
ATOM 3566 O O . LYS A 1 448 ? 8.992 -21.900 -4.639 1.00 51.84 448 LYS A O 1
ATOM 3571 N N . VAL A 1 449 ? 6.810 -22.221 -4.257 1.00 50.88 449 VAL A N 1
ATOM 3572 C CA . VAL A 1 449 ? 6.360 -20.950 -4.842 1.00 50.88 449 VAL A CA 1
ATOM 3573 C C . VAL A 1 449 ? 5.916 -20.068 -3.677 1.00 50.88 449 VAL A C 1
ATOM 3575 O O . VAL A 1 449 ? 4.743 -20.115 -3.299 1.00 50.88 449 VAL A O 1
ATOM 3578 N N . PRO A 1 450 ? 6.805 -19.271 -3.049 1.00 48.06 450 PRO A N 1
ATOM 3579 C CA . PRO A 1 450 ? 6.341 -18.263 -2.119 1.00 48.06 450 PRO A CA 1
ATOM 3580 C C . PRO A 1 450 ? 5.645 -17.199 -2.961 1.00 48.06 450 PRO A C 1
ATOM 3582 O O . PRO A 1 450 ? 6.152 -16.782 -4.004 1.00 48.06 450 PRO A O 1
ATOM 3585 N N . GLU A 1 451 ? 4.506 -16.697 -2.502 1.00 50.03 451 GLU A N 1
ATOM 3586 C CA . GLU A 1 451 ? 3.875 -15.528 -3.124 1.00 50.03 451 GLU A CA 1
ATOM 3587 C C . GLU A 1 451 ? 4.623 -14.209 -2.781 1.00 50.03 451 GLU A C 1
ATOM 3589 O O . GLU A 1 451 ? 4.004 -13.140 -2.785 1.00 50.03 451 GLU A O 1
ATOM 3594 N N . GLU A 1 452 ? 5.919 -14.321 -2.448 1.00 45.72 452 GLU A N 1
ATOM 3595 C CA . GLU A 1 452 ? 6.858 -13.323 -1.912 1.00 45.72 452 GLU A CA 1
ATOM 3596 C C . GLU A 1 452 ? 8.218 -13.422 -2.661 1.00 45.72 452 GLU A C 1
ATOM 3598 O O . GLU A 1 452 ? 8.489 -12.551 -3.481 1.00 45.72 452 GLU A O 1
ATOM 3603 N N . ASP A 1 453 ? 8.990 -14.520 -2.560 1.00 51.47 453 ASP A N 1
ATOM 3604 C CA . ASP A 1 453 ? 10.244 -14.738 -3.338 1.00 51.47 453 ASP A CA 1
ATOM 3605 C C . ASP A 1 453 ? 10.048 -15.478 -4.687 1.00 51.47 453 ASP A C 1
ATOM 3607 O O . ASP A 1 453 ? 10.763 -16.443 -4.987 1.00 51.47 453 ASP A O 1
ATOM 3611 N N . GLY A 1 454 ? 9.050 -15.082 -5.483 1.00 60.75 454 GLY A N 1
ATOM 3612 C CA . GLY A 1 454 ? 8.502 -15.863 -6.609 1.00 60.75 454 GLY A CA 1
ATOM 3613 C C . GLY A 1 454 ? 9.491 -16.382 -7.678 1.00 60.75 454 GLY A C 1
ATOM 3614 O O . GLY A 1 454 ? 10.629 -15.950 -7.808 1.00 60.75 454 GLY A O 1
ATOM 3615 N N . LEU A 1 455 ? 9.060 -17.319 -8.524 1.00 76.94 455 LEU A N 1
ATOM 3616 C CA . LEU A 1 455 ? 9.916 -17.843 -9.599 1.00 76.94 455 LEU A CA 1
ATOM 3617 C C . LEU A 1 455 ? 10.077 -16.823 -10.740 1.00 76.94 455 LEU A C 1
ATOM 3619 O O . LEU A 1 455 ? 9.078 -16.405 -11.325 1.00 76.94 455 LEU A O 1
ATOM 3623 N N . TYR A 1 456 ? 11.312 -16.486 -11.129 1.00 82.69 456 TYR A N 1
ATOM 3624 C CA . TYR A 1 456 ? 11.553 -15.747 -12.373 1.00 82.69 456 TYR A CA 1
ATOM 3625 C C . TYR A 1 456 ? 11.224 -16.622 -13.593 1.00 82.69 456 TYR A C 1
ATOM 3627 O O . TYR A 1 456 ? 11.779 -17.706 -13.788 1.00 82.69 456 TYR A O 1
ATOM 3635 N N . LEU A 1 457 ? 10.310 -16.151 -14.439 1.00 86.88 457 LEU A N 1
ATOM 3636 C CA . LEU A 1 457 ? 9.905 -16.839 -15.657 1.00 86.88 457 LEU A CA 1
ATOM 3637 C C . LEU A 1 457 ? 10.891 -16.524 -16.780 1.00 86.88 457 LEU A C 1
ATOM 3639 O O . LEU A 1 457 ? 10.705 -15.573 -17.548 1.00 86.88 457 LEU A O 1
ATOM 3643 N N . ASP A 1 458 ? 11.924 -17.361 -16.889 1.00 85.44 458 ASP A N 1
ATOM 3644 C CA . ASP A 1 458 ? 12.862 -17.352 -18.011 1.00 85.44 458 ASP A CA 1
ATOM 3645 C C . ASP A 1 458 ? 12.160 -17.578 -19.370 1.00 85.44 458 ASP A C 1
ATOM 3647 O O . ASP A 1 458 ? 10.964 -17.885 -19.459 1.00 85.44 458 ASP A O 1
ATOM 3651 N N . LYS A 1 459 ? 12.908 -17.454 -20.473 1.00 84.56 459 LYS A N 1
ATOM 3652 C CA . LYS A 1 459 ? 12.349 -17.641 -21.820 1.00 84.56 459 LYS A CA 1
ATOM 3653 C C . LYS A 1 459 ? 11.661 -19.004 -22.004 1.00 84.56 459 LYS A C 1
ATOM 3655 O O . LYS A 1 459 ? 10.609 -19.066 -22.634 1.00 84.56 459 LYS A O 1
ATOM 3660 N N . LYS A 1 460 ? 12.225 -20.089 -21.465 1.00 88.12 460 LYS A N 1
ATOM 3661 C CA . LYS A 1 460 ? 11.683 -21.451 -21.597 1.00 88.12 460 LYS A CA 1
ATOM 3662 C C . LYS A 1 460 ? 10.376 -21.594 -20.815 1.00 88.12 460 LYS A C 1
ATOM 3664 O O . LYS A 1 460 ? 9.454 -22.250 -21.298 1.00 88.12 460 LYS A O 1
ATOM 3669 N N . LEU A 1 461 ? 10.280 -20.977 -19.639 1.00 88.56 461 LEU A N 1
ATOM 3670 C CA . LEU A 1 461 ? 9.062 -20.949 -18.833 1.00 88.56 461 LEU A CA 1
ATOM 3671 C C . LEU A 1 461 ? 7.976 -20.075 -19.473 1.00 88.56 461 LEU A C 1
ATOM 3673 O O . LEU A 1 461 ? 6.831 -20.513 -19.533 1.00 88.56 461 LEU A O 1
ATOM 3677 N N . ARG A 1 462 ? 8.312 -18.916 -20.052 1.00 89.25 462 ARG A N 1
ATOM 3678 C CA . ARG A 1 462 ? 7.347 -18.099 -20.819 1.00 89.25 462 ARG A CA 1
ATOM 3679 C C . ARG A 1 462 ? 6.855 -18.810 -22.086 1.00 89.25 462 ARG A C 1
ATOM 3681 O O . ARG A 1 462 ? 5.651 -18.859 -22.328 1.00 89.25 462 ARG A O 1
ATOM 3688 N N . ASP A 1 463 ? 7.754 -19.456 -22.836 1.00 88.56 463 ASP A N 1
ATOM 3689 C CA . ASP A 1 463 ? 7.402 -20.277 -24.006 1.00 88.56 463 ASP A CA 1
ATOM 3690 C C . ASP A 1 463 ? 6.440 -21.427 -23.630 1.00 88.56 463 ASP A C 1
ATOM 3692 O O . ASP A 1 463 ? 5.600 -21.821 -24.443 1.00 88.56 463 ASP A O 1
ATOM 3696 N N . ARG A 1 464 ? 6.557 -21.983 -22.413 1.00 91.38 464 ARG A N 1
ATOM 3697 C CA . ARG A 1 464 ? 5.632 -22.989 -21.858 1.00 91.38 464 ARG A CA 1
ATOM 3698 C C . ARG A 1 464 ? 4.305 -22.379 -21.413 1.00 91.38 464 ARG A C 1
ATOM 3700 O O . ARG A 1 464 ? 3.264 -22.879 -21.824 1.00 91.38 464 ARG A O 1
ATOM 3707 N N . LEU A 1 465 ? 4.334 -21.287 -20.651 1.00 90.00 465 LEU A N 1
ATOM 3708 C CA . LEU A 1 465 ? 3.156 -20.555 -20.176 1.00 90.00 465 LEU A CA 1
ATOM 3709 C C . LEU A 1 465 ? 2.215 -20.181 -21.337 1.00 90.00 465 LEU A C 1
ATOM 3711 O O . LEU A 1 465 ? 1.003 -20.399 -21.258 1.00 90.00 465 LEU A O 1
ATOM 3715 N N . TRP A 1 466 ? 2.771 -19.721 -22.462 1.00 89.00 466 TRP A N 1
ATOM 3716 C CA . TRP A 1 466 ? 2.002 -19.462 -23.681 1.00 89.00 466 TRP A CA 1
ATOM 3717 C C . TRP A 1 466 ? 1.384 -20.733 -24.292 1.00 89.00 466 TRP A C 1
ATOM 3719 O O . TRP A 1 466 ? 0.217 -20.735 -24.692 1.00 89.00 466 TRP A O 1
ATOM 3729 N N . LYS A 1 467 ? 2.146 -21.830 -24.381 1.00 90.81 467 LYS A N 1
ATOM 3730 C CA . LYS A 1 467 ? 1.685 -23.094 -24.988 1.00 90.81 467 LYS A CA 1
ATOM 3731 C C . LYS A 1 467 ? 0.618 -23.797 -24.151 1.00 90.81 467 LYS A C 1
ATOM 3733 O O . LYS A 1 467 ? -0.343 -24.305 -24.722 1.00 90.81 467 LYS A O 1
ATOM 3738 N N . GLU A 1 468 ? 0.807 -23.825 -22.835 1.00 89.94 468 GLU A N 1
ATOM 3739 C CA . GLU A 1 468 ? -0.000 -24.576 -21.869 1.00 89.94 468 GLU A CA 1
ATOM 3740 C C . GLU A 1 468 ? -1.223 -23.767 -21.390 1.00 89.94 468 GLU A C 1
ATOM 3742 O O . GLU A 1 468 ? -2.319 -24.317 -21.316 1.00 89.94 468 GLU A O 1
ATOM 3747 N N . TYR A 1 469 ? -1.073 -22.459 -21.128 1.00 87.69 469 TYR A N 1
ATOM 3748 C CA . TYR A 1 469 ? -2.111 -21.622 -20.494 1.00 87.69 469 TYR A CA 1
ATOM 3749 C C . TYR A 1 469 ? -2.608 -20.446 -21.353 1.00 87.69 469 TYR A C 1
ATOM 3751 O O . TYR A 1 469 ? -3.550 -19.761 -20.945 1.00 87.69 469 TYR A O 1
ATOM 3759 N N . ARG A 1 470 ? -2.021 -20.200 -22.537 1.00 90.19 470 ARG A N 1
ATOM 3760 C CA . ARG A 1 470 ? -2.344 -19.046 -23.409 1.00 90.19 470 ARG A CA 1
ATOM 3761 C C . ARG A 1 470 ? -2.230 -17.699 -22.683 1.00 90.19 470 ARG A C 1
ATOM 3763 O O . ARG A 1 470 ? -3.071 -16.818 -22.852 1.00 90.19 470 ARG A O 1
ATOM 3770 N N . VAL A 1 471 ? -1.199 -17.569 -21.851 1.00 89.06 471 VAL A N 1
ATOM 3771 C CA . VAL A 1 471 ? -0.832 -16.322 -21.169 1.00 89.06 471 VAL A CA 1
ATOM 3772 C C . VAL A 1 471 ? 0.452 -15.786 -21.785 1.00 89.06 471 VAL A C 1
ATOM 3774 O O . VAL A 1 471 ? 1.389 -16.544 -22.033 1.00 89.06 471 VAL A O 1
ATOM 3777 N N . GLU A 1 472 ? 0.479 -14.480 -22.016 1.00 88.94 472 GLU A N 1
ATOM 3778 C CA . GLU A 1 472 ? 1.609 -13.738 -22.568 1.00 88.94 472 GLU A CA 1
ATOM 3779 C C . GLU A 1 472 ? 1.748 -12.409 -21.809 1.00 88.94 472 GLU A C 1
ATOM 3781 O O . GLU A 1 472 ? 0.765 -11.874 -21.286 1.00 88.94 472 GLU A O 1
ATOM 3786 N N . SER A 1 473 ? 2.975 -11.906 -21.701 1.00 90.12 473 SER A N 1
ATOM 3787 C CA . SER A 1 473 ? 3.305 -10.644 -21.042 1.00 90.12 473 SER A CA 1
ATOM 3788 C C . SER A 1 473 ? 3.292 -9.469 -22.025 1.00 90.12 473 SER A C 1
ATOM 3790 O O . SER A 1 473 ? 3.664 -9.597 -23.191 1.00 90.12 473 SER A O 1
ATOM 3792 N N . TYR A 1 474 ? 2.972 -8.275 -21.525 1.00 89.62 474 TYR A N 1
ATOM 3793 C CA . TYR A 1 474 ? 3.491 -7.042 -22.105 1.00 89.62 474 TYR A CA 1
ATOM 3794 C C . TYR A 1 474 ? 4.998 -7.024 -21.846 1.00 89.62 474 TYR A C 1
ATOM 3796 O O . TYR A 1 474 ? 5.453 -6.748 -20.731 1.00 89.62 474 TYR A O 1
ATOM 3804 N N . ARG A 1 475 ? 5.786 -7.373 -22.862 1.00 86.31 475 ARG A N 1
ATOM 3805 C CA . ARG A 1 475 ? 7.242 -7.372 -22.754 1.00 86.31 475 ARG A CA 1
ATOM 3806 C C . ARG A 1 475 ? 7.790 -5.999 -23.121 1.00 86.31 475 ARG A C 1
ATOM 3808 O O . ARG A 1 475 ? 7.592 -5.512 -24.233 1.00 86.31 475 ARG A O 1
ATOM 3815 N N . VAL A 1 476 ? 8.464 -5.371 -22.164 1.00 86.62 476 VAL A N 1
ATOM 3816 C CA . VAL A 1 476 ? 8.910 -3.980 -22.251 1.00 86.62 476 VAL A CA 1
ATOM 3817 C C . VAL A 1 476 ? 10.418 -3.922 -22.054 1.00 86.62 476 VAL A C 1
ATOM 3819 O O . VAL A 1 476 ? 10.938 -4.471 -21.090 1.00 86.62 476 VAL A O 1
ATOM 3822 N N . HIS A 1 477 ? 11.109 -3.245 -22.969 1.00 84.94 477 HIS A N 1
ATOM 3823 C CA . HIS A 1 477 ? 12.511 -2.870 -22.810 1.00 84.94 477 HIS A CA 1
ATOM 3824 C C . HIS A 1 477 ? 12.547 -1.392 -22.426 1.00 84.94 477 HIS A C 1
ATOM 3826 O O . HIS A 1 477 ? 12.438 -0.532 -23.304 1.00 84.94 477 HIS A O 1
ATOM 3832 N N . GLN A 1 478 ? 12.606 -1.124 -21.120 1.00 87.88 478 GLN A N 1
ATOM 3833 C CA . GLN A 1 478 ? 12.650 0.232 -20.584 1.00 87.88 478 GLN A CA 1
ATOM 3834 C C . GLN A 1 478 ? 13.966 0.913 -20.980 1.00 87.88 478 GLN A C 1
ATOM 3836 O O . GLN A 1 478 ? 15.041 0.316 -20.910 1.00 87.88 478 GLN A O 1
ATOM 3841 N N . LYS A 1 479 ? 13.882 2.172 -21.402 1.00 87.75 479 LYS A N 1
ATOM 3842 C CA . LYS A 1 479 ? 15.036 3.039 -21.666 1.00 87.75 479 LYS A CA 1
ATOM 3843 C C . LYS A 1 479 ? 15.191 4.078 -20.561 1.00 87.75 479 LYS A C 1
ATOM 3845 O O . LYS A 1 479 ? 14.239 4.409 -19.857 1.00 87.75 479 LYS A O 1
ATOM 3850 N N . GLN A 1 480 ? 16.390 4.650 -20.457 1.00 87.69 480 GLN A N 1
ATOM 3851 C CA . GLN A 1 480 ? 16.654 5.772 -19.559 1.00 87.69 480 GLN A CA 1
ATOM 3852 C C . GLN A 1 480 ? 15.628 6.898 -19.779 1.00 87.69 480 GLN A C 1
ATOM 3854 O O . GLN A 1 480 ? 15.451 7.374 -20.899 1.00 87.69 480 GLN A O 1
ATOM 3859 N N . GLY A 1 481 ? 14.968 7.327 -18.700 1.00 87.88 481 GLY A N 1
ATOM 3860 C CA . GLY A 1 481 ? 13.969 8.398 -18.742 1.00 87.88 481 GLY A CA 1
ATOM 3861 C C . GLY A 1 481 ? 12.558 7.981 -19.168 1.00 87.88 481 GLY A C 1
ATOM 3862 O O . GLY A 1 481 ? 11.698 8.858 -19.274 1.00 87.88 481 GLY A O 1
ATOM 3863 N N . GLU A 1 482 ? 12.298 6.689 -19.389 1.00 91.50 482 GLU A N 1
ATOM 3864 C CA . GLU A 1 482 ? 10.940 6.143 -19.491 1.00 91.50 482 GLU A CA 1
ATOM 3865 C C . GLU A 1 482 ? 10.386 5.818 -18.089 1.00 91.50 482 GLU A C 1
ATOM 3867 O O . GLU A 1 482 ? 11.075 5.213 -17.268 1.00 91.50 482 GLU A O 1
ATOM 3872 N N . VAL A 1 483 ? 9.132 6.185 -17.821 1.00 92.81 483 VAL A N 1
ATOM 3873 C CA . VAL A 1 483 ? 8.377 5.812 -16.610 1.00 92.81 483 VAL A CA 1
ATOM 3874 C C . VAL A 1 483 ? 7.306 4.805 -16.999 1.00 92.81 483 VAL A C 1
ATOM 3876 O O . VAL A 1 483 ? 6.547 5.058 -17.933 1.00 92.81 483 VAL A O 1
ATOM 3879 N N . ILE A 1 484 ? 7.205 3.689 -16.284 1.00 92.06 484 ILE A N 1
ATOM 3880 C CA . ILE A 1 484 ? 6.172 2.681 -16.530 1.00 92.06 484 ILE A CA 1
ATOM 3881 C C . ILE A 1 484 ? 5.226 2.647 -15.332 1.00 92.06 484 ILE A C 1
ATOM 3883 O O . ILE A 1 484 ? 5.643 2.634 -14.179 1.00 92.06 484 ILE A O 1
ATOM 3887 N N . ILE A 1 485 ? 3.929 2.710 -15.620 1.00 93.00 485 ILE A N 1
ATOM 3888 C CA . ILE A 1 485 ? 2.8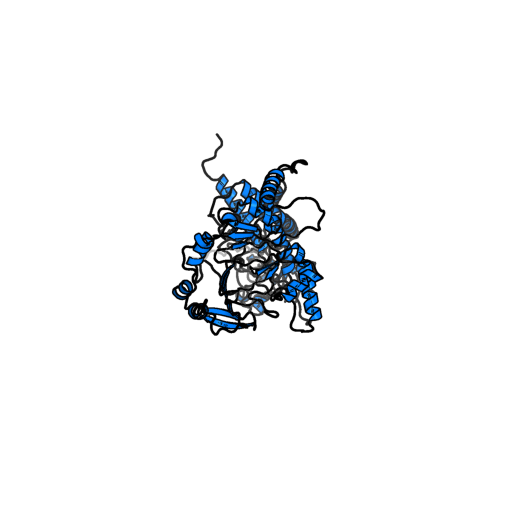61 2.793 -14.630 1.00 93.00 485 ILE A CA 1
ATOM 3889 C C . ILE A 1 485 ? 2.096 1.470 -14.669 1.00 93.00 485 ILE A C 1
ATOM 3891 O O . ILE A 1 485 ? 1.387 1.181 -15.641 1.00 93.00 485 ILE A O 1
ATOM 3895 N N . ILE A 1 486 ? 2.253 0.661 -13.618 1.00 89.81 486 ILE A N 1
ATOM 3896 C CA . ILE A 1 486 ? 1.691 -0.692 -13.527 1.00 89.81 486 ILE A CA 1
ATOM 3897 C C . ILE A 1 486 ? 0.408 -0.696 -12.680 1.00 89.81 486 ILE A C 1
ATOM 3899 O O . ILE A 1 486 ? 0.450 -0.360 -11.496 1.00 89.81 486 ILE A O 1
ATOM 3903 N N . PRO A 1 487 ? -0.745 -1.101 -13.242 1.00 88.88 487 PRO A N 1
ATOM 3904 C CA . PRO A 1 487 ? -1.989 -1.224 -12.492 1.00 88.88 487 PRO A CA 1
ATOM 3905 C C . PRO A 1 487 ? -1.923 -2.296 -11.399 1.00 88.88 487 PRO A C 1
ATOM 3907 O O . PRO A 1 487 ? -1.372 -3.376 -11.597 1.00 88.88 487 PRO A O 1
ATOM 3910 N N . ALA A 1 488 ? -2.590 -2.041 -10.269 1.00 80.25 488 ALA A N 1
ATOM 3911 C CA . ALA A 1 488 ? -2.726 -3.019 -9.187 1.00 80.25 488 ALA A CA 1
ATOM 3912 C C . ALA A 1 488 ? -3.272 -4.379 -9.685 1.00 80.25 488 ALA A C 1
ATOM 3914 O O . ALA A 1 488 ? -4.046 -4.433 -10.647 1.00 80.25 488 ALA A O 1
ATOM 3915 N N . ASP A 1 489 ? -2.894 -5.463 -9.002 1.00 76.38 489 ASP A N 1
ATOM 3916 C CA . ASP A 1 489 ? -3.152 -6.873 -9.355 1.00 76.38 489 ASP A CA 1
ATOM 3917 C C . ASP A 1 489 ? -2.478 -7.398 -10.648 1.00 76.38 489 ASP A C 1
ATOM 3919 O O . ASP A 1 489 ? -2.544 -8.605 -10.900 1.00 76.38 489 ASP A O 1
ATOM 3923 N N . CYS A 1 490 ? -1.775 -6.572 -11.433 1.00 84.25 490 CYS A N 1
ATOM 3924 C CA . CYS A 1 490 ? -0.866 -7.081 -12.467 1.00 84.25 490 CYS A CA 1
ATOM 3925 C C . CYS A 1 490 ? 0.361 -7.737 -11.806 1.00 84.25 490 CYS A C 1
ATOM 3927 O O . CYS A 1 490 ? 0.946 -7.177 -10.879 1.00 84.25 490 CYS A O 1
ATOM 3929 N N . ALA A 1 491 ? 0.736 -8.932 -12.268 1.00 83.62 491 ALA A N 1
ATOM 3930 C CA . ALA A 1 491 ? 2.007 -9.555 -11.893 1.00 83.62 491 ALA A CA 1
ATOM 3931 C C . ALA A 1 491 ? 3.093 -9.071 -12.854 1.00 83.62 491 ALA A C 1
ATOM 3933 O O . ALA A 1 491 ? 2.793 -8.821 -14.019 1.00 83.62 491 ALA A O 1
ATOM 3934 N N . TYR A 1 492 ? 4.341 -8.981 -12.426 1.00 85.00 492 TYR A N 1
ATOM 3935 C CA . TYR A 1 492 ? 5.463 -8.626 -13.294 1.00 85.00 492 TYR A CA 1
ATOM 3936 C C . TYR A 1 492 ? 6.772 -9.147 -12.667 1.00 85.00 492 TYR A C 1
ATOM 3938 O O . TYR A 1 492 ? 6.807 -9.525 -11.498 1.00 85.00 492 TYR A O 1
ATOM 3946 N N . GLN A 1 493 ? 7.846 -9.206 -13.444 1.00 84.81 493 GLN A N 1
ATOM 3947 C CA . GLN A 1 493 ? 9.202 -9.556 -12.984 1.00 84.81 493 GLN A CA 1
ATOM 3948 C C . GLN A 1 493 ? 10.199 -8.517 -13.526 1.00 84.81 493 GLN A C 1
ATOM 3950 O O . GLN A 1 493 ? 9.757 -7.569 -14.168 1.00 84.81 493 GLN A O 1
ATOM 3955 N N . ILE A 1 494 ? 11.510 -8.631 -13.270 1.00 83.69 494 ILE A N 1
ATOM 3956 C CA . ILE A 1 494 ? 12.534 -7.695 -13.792 1.00 83.69 494 ILE A CA 1
ATOM 3957 C C . ILE A 1 494 ? 13.805 -8.439 -14.190 1.00 83.69 494 ILE A C 1
ATOM 3959 O O . ILE A 1 494 ? 14.302 -9.272 -13.434 1.00 83.69 494 ILE A O 1
ATOM 3963 N N . CYS A 1 495 ? 14.398 -8.068 -15.324 1.00 86.19 495 CYS A N 1
ATOM 3964 C CA . CYS A 1 495 ? 15.765 -8.424 -15.686 1.00 86.19 495 CYS A CA 1
ATOM 3965 C C . CYS A 1 495 ? 16.488 -7.199 -16.261 1.00 86.19 495 CYS A C 1
ATOM 3967 O O . CYS A 1 495 ? 16.332 -6.863 -17.436 1.00 86.19 495 CYS A O 1
ATOM 3969 N N . ASN A 1 496 ? 17.319 -6.550 -15.444 1.00 86.38 496 ASN A N 1
ATOM 3970 C CA . ASN A 1 496 ? 18.127 -5.418 -15.889 1.00 86.38 496 ASN A CA 1
ATOM 3971 C C . ASN A 1 496 ? 19.200 -5.917 -16.870 1.00 86.38 496 ASN A C 1
ATOM 3973 O O . ASN A 1 496 ? 20.088 -6.667 -16.485 1.00 86.38 496 ASN A O 1
ATOM 3977 N N . LEU A 1 497 ? 19.135 -5.522 -18.145 1.00 84.44 497 LEU A N 1
ATOM 3978 C CA . LEU A 1 497 ? 20.102 -5.945 -19.180 1.00 84.44 497 LEU A CA 1
ATOM 3979 C C . LEU A 1 497 ? 21.400 -5.111 -19.185 1.00 84.44 497 LEU A C 1
ATOM 3981 O O . LEU A 1 497 ? 22.319 -5.370 -19.959 1.00 84.44 497 LEU A O 1
ATOM 3985 N N . SER A 1 498 ? 21.453 -4.095 -18.332 1.00 87.19 498 SER A N 1
ATOM 3986 C CA . SER A 1 498 ? 22.576 -3.197 -18.078 1.00 87.19 498 SER A CA 1
ATOM 3987 C C . SER A 1 498 ? 22.570 -2.825 -16.598 1.00 87.19 498 SER A C 1
ATOM 3989 O O . SER A 1 498 ? 21.586 -3.080 -15.906 1.00 87.19 498 SER A O 1
ATOM 3991 N N . ASP A 1 499 ? 23.630 -2.189 -16.107 1.00 89.56 499 ASP A N 1
ATOM 3992 C CA . ASP A 1 499 ? 23.581 -1.593 -14.772 1.00 89.56 499 ASP A CA 1
ATOM 3993 C C . ASP A 1 499 ? 22.539 -0.464 -14.734 1.00 89.56 499 ASP A C 1
ATOM 3995 O O . ASP A 1 499 ? 22.505 0.391 -15.624 1.00 89.56 499 ASP A O 1
ATOM 3999 N N . CYS A 1 500 ? 21.691 -0.467 -13.707 1.00 89.50 500 CYS A N 1
ATOM 4000 C CA . CYS A 1 500 ? 20.523 0.402 -13.596 1.00 89.50 500 CYS A CA 1
ATOM 4001 C C . CYS A 1 500 ? 20.496 1.159 -12.260 1.00 89.50 500 CYS A C 1
ATOM 4003 O O . CYS A 1 500 ? 21.013 0.700 -11.234 1.00 89.50 500 CYS A O 1
ATOM 4005 N N . ILE A 1 501 ? 19.864 2.334 -12.309 1.00 89.00 501 ILE A N 1
ATOM 4006 C CA . ILE A 1 501 ? 19.459 3.142 -11.159 1.00 89.00 501 ILE A CA 1
ATOM 4007 C C . ILE A 1 501 ? 17.983 3.462 -11.380 1.00 89.00 501 ILE A C 1
ATOM 4009 O O . ILE A 1 501 ? 17.651 4.241 -12.275 1.00 89.00 501 ILE A O 1
ATOM 4013 N N . ASN A 1 502 ? 17.111 2.828 -10.601 1.00 86.75 502 ASN A N 1
ATOM 4014 C CA . ASN A 1 502 ? 15.662 2.922 -10.746 1.00 86.75 502 ASN A CA 1
ATOM 4015 C C . ASN A 1 502 ? 15.052 3.549 -9.485 1.00 86.75 502 ASN A C 1
ATOM 4017 O O . ASN A 1 502 ? 15.597 3.416 -8.390 1.00 86.75 502 ASN A O 1
ATOM 4021 N N . VAL A 1 503 ? 13.898 4.201 -9.632 1.00 86.44 503 VAL A N 1
ATOM 4022 C CA . VAL A 1 503 ? 13.063 4.632 -8.503 1.00 86.44 503 VAL A CA 1
ATOM 4023 C C . VAL A 1 503 ? 11.661 4.084 -8.728 1.00 86.44 503 VAL A C 1
ATOM 4025 O O . VAL A 1 503 ? 11.033 4.399 -9.739 1.00 86.44 503 VAL A O 1
ATOM 4028 N N . GLN A 1 504 ? 11.184 3.264 -7.797 1.00 83.38 504 GLN A N 1
ATOM 4029 C CA . GLN A 1 504 ? 9.805 2.769 -7.768 1.00 83.38 504 GLN A CA 1
ATOM 4030 C C . GLN A 1 504 ? 9.015 3.553 -6.722 1.00 83.38 504 GLN A C 1
ATOM 4032 O O . GLN A 1 504 ? 9.598 4.020 -5.752 1.00 83.38 504 GLN A O 1
ATOM 4037 N N . MET A 1 505 ? 7.707 3.728 -6.905 1.00 84.62 505 MET A N 1
ATOM 4038 C CA . MET A 1 505 ? 6.856 4.415 -5.930 1.00 84.62 505 MET A CA 1
ATOM 4039 C C . MET A 1 505 ? 5.402 3.981 -6.090 1.00 84.62 505 MET A C 1
ATOM 4041 O O . MET A 1 505 ? 4.889 3.931 -7.211 1.00 84.62 505 MET A O 1
ATOM 4045 N N . ASP A 1 506 ? 4.732 3.737 -4.968 1.00 84.75 506 ASP A N 1
ATOM 4046 C CA . ASP A 1 506 ? 3.311 3.411 -4.945 1.00 84.75 506 ASP A CA 1
ATOM 4047 C C . ASP A 1 506 ? 2.424 4.666 -4.946 1.00 84.75 506 ASP A C 1
ATOM 4049 O O . ASP A 1 506 ? 2.757 5.728 -4.419 1.00 84.75 506 ASP A O 1
ATOM 4053 N N . PHE A 1 507 ? 1.236 4.533 -5.535 1.00 88.25 507 PHE A N 1
ATOM 4054 C CA . PHE A 1 507 ? 0.188 5.549 -5.495 1.00 88.25 507 PHE A CA 1
ATOM 4055 C C . PHE A 1 507 ? -1.190 4.883 -5.478 1.00 88.25 507 PHE A C 1
ATOM 4057 O O . PHE A 1 507 ? -1.399 3.811 -6.052 1.00 88.25 507 PHE A O 1
ATOM 4064 N N . ILE A 1 508 ? -2.171 5.533 -4.851 1.00 89.25 508 ILE A N 1
ATOM 4065 C CA . ILE A 1 508 ? -3.560 5.056 -4.852 1.00 89.25 508 ILE A CA 1
ATOM 4066 C C . ILE A 1 508 ? -4.434 6.131 -5.480 1.00 89.25 508 ILE A C 1
ATOM 4068 O O . ILE A 1 508 ? -4.630 7.190 -4.898 1.00 89.25 508 ILE A O 1
ATOM 4072 N N . SER A 1 509 ? -5.017 5.838 -6.643 1.00 91.12 509 SER A N 1
ATOM 4073 C CA . SER A 1 509 ? -6.089 6.655 -7.217 1.00 91.12 509 SER A CA 1
ATOM 4074 C C . SER A 1 509 ? -7.463 6.094 -6.844 1.00 91.12 509 SER A C 1
ATOM 4076 O O . SER A 1 509 ? -7.615 4.906 -6.544 1.00 91.12 509 SER A O 1
ATOM 4078 N N . VAL A 1 510 ? -8.504 6.924 -6.951 1.00 90.56 510 VAL A N 1
ATOM 4079 C CA . VAL A 1 510 ? -9.904 6.495 -6.758 1.00 90.56 510 VAL A CA 1
ATOM 4080 C C . VAL A 1 510 ? -10.348 5.384 -7.723 1.00 90.56 510 VAL A C 1
ATOM 4082 O O . VAL A 1 510 ? -11.313 4.677 -7.445 1.00 90.56 510 VAL A O 1
ATOM 4085 N N . HIS A 1 511 ? -9.639 5.190 -8.839 1.00 88.44 511 HIS A N 1
ATOM 4086 C CA . HIS A 1 511 ? -9.911 4.132 -9.817 1.00 88.44 511 HIS A CA 1
ATOM 4087 C C . HIS A 1 511 ? -9.231 2.798 -9.481 1.00 88.44 511 HIS A C 1
ATOM 4089 O O . HIS A 1 511 ? -9.625 1.780 -10.038 1.00 88.44 511 HIS A O 1
ATOM 4095 N N . SER A 1 512 ? -8.255 2.787 -8.564 1.00 84.88 512 SER A N 1
ATOM 4096 C CA . SER A 1 512 ? -7.583 1.567 -8.088 1.00 84.88 512 SER A CA 1
ATOM 4097 C C . SER A 1 512 ? -8.311 0.883 -6.921 1.00 84.88 512 SER A C 1
ATOM 4099 O O . SER A 1 512 ? -7.974 -0.247 -6.574 1.00 84.88 512 SER A O 1
ATOM 4101 N N . LEU A 1 513 ? -9.278 1.559 -6.282 1.00 86.62 513 LEU A N 1
ATOM 4102 C CA . LEU A 1 513 ? -9.827 1.167 -4.973 1.00 86.62 513 LEU A CA 1
ATOM 4103 C C . LEU A 1 513 ? -10.339 -0.277 -4.916 1.00 86.62 513 LEU A C 1
ATOM 4105 O O . LEU A 1 513 ? -10.028 -0.997 -3.970 1.00 86.62 513 LEU A O 1
ATOM 4109 N N . GLN A 1 514 ? -11.060 -0.716 -5.949 1.00 83.88 514 GLN A N 1
ATOM 4110 C CA . GLN A 1 514 ? -11.645 -2.056 -5.997 1.00 83.88 514 GLN A CA 1
ATOM 4111 C C . GLN A 1 514 ? -10.573 -3.158 -6.051 1.00 83.88 514 GLN A C 1
ATOM 4113 O O . GLN A 1 514 ? -10.783 -4.263 -5.553 1.00 83.88 514 GLN A O 1
ATOM 4118 N N . GLN A 1 515 ? -9.434 -2.884 -6.689 1.00 79.62 515 GLN A N 1
ATOM 4119 C CA . GLN A 1 515 ? -8.306 -3.808 -6.783 1.00 79.62 515 GLN A CA 1
ATOM 4120 C C . GLN A 1 515 ? -7.489 -3.775 -5.488 1.00 79.62 515 GLN A C 1
ATOM 4122 O O . GLN A 1 515 ? -7.167 -4.829 -4.950 1.00 79.62 515 GLN A O 1
ATOM 4127 N N . CYS A 1 516 ? -7.232 -2.586 -4.933 1.00 77.56 516 CYS A N 1
ATOM 4128 C CA . CYS A 1 516 ? -6.552 -2.424 -3.645 1.00 77.56 516 CYS A CA 1
ATOM 4129 C C . CYS A 1 516 ? -7.270 -3.167 -2.501 1.00 77.56 516 CYS A C 1
ATOM 4131 O O . CYS A 1 516 ? -6.611 -3.854 -1.724 1.00 77.56 516 CYS A O 1
ATOM 4133 N N . GLU A 1 517 ? -8.605 -3.100 -2.434 1.00 74.88 517 GLU A N 1
ATOM 4134 C CA . GLU A 1 517 ? -9.411 -3.845 -1.454 1.00 74.88 517 GLU A CA 1
ATOM 4135 C C . GLU A 1 517 ? -9.273 -5.368 -1.640 1.00 74.88 517 GLU A C 1
ATOM 4137 O O . GLU A 1 517 ? -8.804 -6.067 -0.739 1.00 74.88 517 GLU A O 1
ATOM 4142 N N . LYS A 1 518 ? -9.566 -5.878 -2.849 1.00 73.50 518 LYS A N 1
ATOM 4143 C CA . LYS A 1 518 ? -9.440 -7.311 -3.198 1.00 73.50 518 LYS A CA 1
ATOM 4144 C C . LYS A 1 518 ? -8.038 -7.870 -2.964 1.00 73.50 518 LYS A C 1
ATOM 4146 O O . LYS A 1 518 ? -7.882 -9.070 -2.739 1.00 73.50 518 LYS A O 1
ATOM 4151 N N . ARG A 1 519 ? -7.011 -7.033 -3.096 1.00 66.62 519 ARG A N 1
ATOM 4152 C CA . ARG A 1 519 ? -5.620 -7.382 -2.816 1.00 66.62 519 ARG A CA 1
ATOM 4153 C C . ARG A 1 519 ? -5.357 -7.452 -1.315 1.00 66.62 519 ARG A C 1
ATOM 4155 O O . ARG A 1 519 ? -4.741 -8.416 -0.865 1.00 66.62 519 ARG A O 1
ATOM 4162 N N . GLY A 1 520 ? -5.850 -6.475 -0.553 1.00 61.53 520 GLY A N 1
ATOM 4163 C CA . GLY A 1 520 ? -5.734 -6.446 0.902 1.00 61.53 520 GLY A CA 1
ATOM 4164 C C . GLY A 1 520 ? -6.272 -7.717 1.555 1.00 61.53 520 GLY A C 1
ATOM 4165 O O . GLY A 1 520 ? -5.581 -8.326 2.368 1.00 61.53 520 GLY A O 1
ATOM 4166 N N . ASP A 1 521 ? -7.439 -8.192 1.117 1.00 57.62 521 ASP A N 1
ATOM 4167 C CA . ASP A 1 521 ? -8.038 -9.438 1.616 1.00 57.62 521 ASP A CA 1
ATOM 4168 C C . ASP A 1 521 ? -7.189 -10.693 1.347 1.00 57.62 521 ASP A C 1
ATOM 4170 O O . ASP A 1 521 ? -7.200 -11.627 2.150 1.00 57.62 521 ASP A O 1
ATOM 4174 N N . LYS A 1 522 ? -6.422 -10.725 0.246 1.00 58.50 522 LYS A N 1
ATOM 4175 C CA . LYS A 1 522 ? -5.520 -11.846 -0.090 1.00 58.50 522 LYS A CA 1
ATOM 4176 C C . LYS A 1 522 ? -4.246 -11.833 0.758 1.00 58.50 522 LYS A C 1
ATOM 4178 O O . LYS A 1 522 ? -3.795 -12.888 1.192 1.00 58.50 522 LYS A O 1
ATOM 4183 N N . VAL A 1 523 ? -3.669 -10.652 0.995 1.00 50.53 523 VAL A N 1
ATOM 4184 C CA . VAL A 1 523 ? -2.416 -10.492 1.762 1.00 50.53 523 VAL A CA 1
ATOM 4185 C C . VAL A 1 523 ? -2.659 -10.619 3.274 1.00 50.53 523 VAL A C 1
ATOM 4187 O O . VAL A 1 523 ? -1.784 -11.071 4.002 1.00 50.53 523 VAL A O 1
ATOM 4190 N N . ARG A 1 524 ? -3.881 -10.334 3.747 1.00 47.19 524 ARG A N 1
ATOM 4191 C CA . ARG A 1 524 ? -4.300 -10.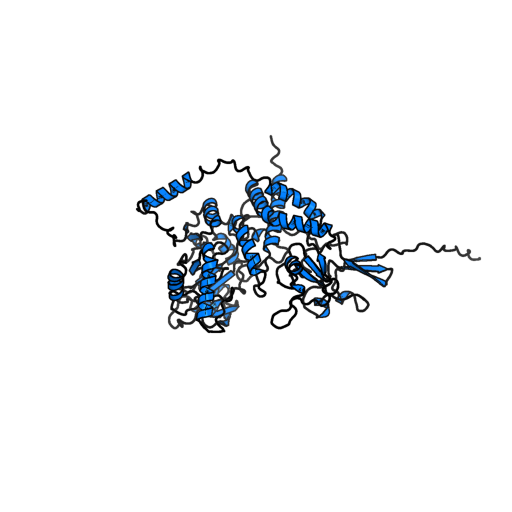333 5.163 1.00 47.19 524 ARG A CA 1
ATOM 4192 C C . ARG A 1 524 ? -3.927 -11.557 6.009 1.00 47.19 524 ARG A C 1
ATOM 4194 O O . ARG A 1 524 ? -3.933 -11.444 7.230 1.00 47.19 524 ARG A O 1
ATOM 4201 N N . TYR A 1 525 ? -3.669 -12.718 5.411 1.00 45.69 525 TYR A N 1
ATOM 4202 C CA . TYR A 1 525 ? -3.333 -13.951 6.137 1.00 45.69 525 TYR A CA 1
ATOM 4203 C C . TYR A 1 525 ? -1.851 -14.344 6.078 1.00 45.69 525 TYR A C 1
ATOM 4205 O O . TYR A 1 525 ? -1.489 -15.391 6.615 1.00 45.69 525 TYR A O 1
ATOM 4213 N N . ARG A 1 526 ? -0.997 -13.514 5.472 1.00 49.84 526 ARG A N 1
ATOM 4214 C CA . ARG A 1 526 ? 0.458 -13.699 5.461 1.00 49.84 526 ARG A CA 1
ATOM 4215 C C . ARG A 1 526 ? 1.075 -12.965 6.649 1.00 49.84 526 ARG A C 1
ATOM 4217 O O . ARG A 1 526 ? 0.617 -11.882 7.008 1.00 49.84 526 ARG A O 1
ATOM 4224 N N . LYS A 1 527 ? 2.056 -13.584 7.308 1.00 37.22 527 LYS A N 1
ATOM 4225 C CA . LYS A 1 527 ? 2.641 -13.048 8.548 1.00 37.22 527 LYS A CA 1
ATOM 4226 C C . LYS A 1 527 ? 3.811 -12.094 8.318 1.00 37.22 527 LYS A C 1
ATOM 4228 O O . LYS A 1 527 ? 4.051 -11.269 9.197 1.00 37.22 527 LYS A O 1
ATOM 4233 N N . ASP A 1 528 ? 4.478 -12.204 7.170 1.00 38.34 528 ASP A N 1
ATOM 4234 C CA . ASP A 1 528 ? 5.869 -11.762 7.032 1.00 38.34 528 ASP A CA 1
ATOM 4235 C C . ASP A 1 528 ? 6.056 -10.549 6.097 1.00 38.34 528 ASP A C 1
ATOM 4237 O O . ASP A 1 528 ? 7.101 -9.909 6.129 1.00 38.34 528 ASP A O 1
ATOM 4241 N N . THR A 1 529 ? 5.030 -10.129 5.343 1.00 40.22 529 THR A N 1
ATOM 4242 C CA . THR A 1 529 ? 5.091 -8.868 4.580 1.00 40.22 529 THR A CA 1
ATOM 4243 C C . THR A 1 529 ? 4.894 -7.648 5.480 1.00 40.22 529 THR A C 1
ATOM 4245 O O . THR A 1 529 ? 3.816 -7.476 6.057 1.00 40.22 529 THR A O 1
ATOM 4248 N N . ALA A 1 530 ? 5.864 -6.726 5.478 1.00 37.56 530 ALA A N 1
ATOM 4249 C CA . ALA A 1 530 ? 5.799 -5.415 6.141 1.00 37.56 530 ALA A CA 1
ATOM 4250 C C . ALA A 1 530 ? 4.671 -4.485 5.631 1.00 37.56 530 ALA A C 1
ATOM 4252 O O . ALA A 1 530 ? 4.422 -3.433 6.226 1.00 37.56 530 ALA A O 1
ATOM 4253 N N . ALA A 1 531 ? 3.944 -4.906 4.585 1.00 44.22 531 ALA A N 1
ATOM 4254 C CA . ALA A 1 531 ? 2.732 -4.305 4.029 1.00 44.22 531 ALA A CA 1
ATOM 4255 C C . ALA A 1 531 ? 1.553 -4.277 5.030 1.00 44.22 531 ALA A C 1
ATOM 4257 O O . ALA A 1 531 ? 0.496 -4.890 4.839 1.00 44.22 531 ALA A O 1
ATOM 4258 N N . ASN A 1 532 ? 1.720 -3.506 6.103 1.00 51.72 532 ASN A N 1
ATOM 4259 C CA . ASN A 1 532 ? 0.675 -3.127 7.034 1.00 51.72 532 ASN A CA 1
ATOM 4260 C C . ASN A 1 532 ? -0.418 -2.395 6.252 1.00 51.72 532 ASN A C 1
ATOM 4262 O O . ASN A 1 532 ? -0.272 -1.235 5.878 1.00 51.72 532 ASN A O 1
ATOM 4266 N N . LEU A 1 533 ? -1.525 -3.091 5.982 1.00 56.44 533 LEU A N 1
ATOM 4267 C CA . LEU A 1 533 ? -2.619 -2.618 5.132 1.00 56.44 533 LEU A CA 1
ATOM 4268 C C . LEU A 1 533 ? -3.359 -1.416 5.744 1.00 56.44 533 LEU A C 1
ATOM 4270 O O . LEU A 1 533 ? -4.460 -1.525 6.284 1.00 56.44 533 LEU A O 1
ATOM 4274 N N . HIS A 1 534 ? -2.770 -0.231 5.595 1.00 72.44 534 HIS A N 1
ATOM 4275 C CA . HIS A 1 534 ? -3.336 1.054 6.002 1.00 72.44 534 HIS A CA 1
ATOM 4276 C C . HIS A 1 534 ? -4.440 1.536 5.042 1.00 72.44 534 HIS A C 1
ATOM 4278 O O . HIS A 1 534 ? -4.938 2.643 5.213 1.00 72.44 534 HIS A O 1
ATOM 4284 N N . PHE A 1 535 ? -4.861 0.726 4.059 1.00 81.19 535 PHE A N 1
ATOM 4285 C CA . PHE A 1 535 ? -5.836 1.078 3.016 1.00 81.19 535 PHE A CA 1
ATOM 4286 C C . PHE A 1 535 ? -7.060 1.833 3.560 1.00 81.19 535 PHE A C 1
ATOM 4288 O O . PHE A 1 535 ? -7.304 2.975 3.180 1.00 81.19 535 PHE A O 1
ATOM 4295 N N . HIS A 1 536 ? -7.780 1.261 4.528 1.00 85.81 536 HIS A N 1
ATOM 4296 C CA . HIS A 1 536 ? -8.962 1.907 5.110 1.00 85.81 536 HIS A CA 1
ATOM 4297 C C . HIS A 1 536 ? -8.640 3.203 5.880 1.00 85.81 536 HIS A C 1
ATOM 4299 O O . HIS A 1 536 ? -9.437 4.143 5.867 1.00 85.81 536 HIS A O 1
ATOM 4305 N N . TRP A 1 537 ? -7.458 3.294 6.502 1.00 86.00 537 TRP A N 1
ATOM 4306 C CA . TRP A 1 537 ? -6.978 4.526 7.137 1.00 86.00 537 TRP A CA 1
ATOM 4307 C C . TRP A 1 537 ? -6.650 5.608 6.102 1.00 86.00 537 TRP A C 1
ATOM 4309 O O . TRP A 1 537 ? -7.050 6.753 6.294 1.00 86.00 537 TRP A O 1
ATOM 4319 N N . ILE A 1 538 ? -6.023 5.252 4.977 1.00 87.12 538 ILE A N 1
ATOM 4320 C CA . ILE A 1 538 ? -5.800 6.150 3.833 1.00 87.12 538 ILE A CA 1
ATOM 4321 C C . ILE A 1 538 ? -7.132 6.698 3.321 1.00 87.12 538 ILE A C 1
ATOM 4323 O O . ILE A 1 538 ? -7.286 7.913 3.210 1.00 87.12 538 ILE A O 1
ATOM 4327 N N . LEU A 1 539 ? -8.129 5.835 3.095 1.00 92.00 539 LEU A N 1
ATOM 4328 C CA . LEU A 1 539 ? -9.462 6.275 2.670 1.00 92.00 539 LEU A CA 1
ATOM 4329 C C . LEU A 1 539 ? -10.099 7.232 3.687 1.00 92.00 539 LEU A C 1
ATOM 4331 O O . LEU A 1 539 ? -10.695 8.241 3.310 1.00 92.00 539 LEU A O 1
ATOM 4335 N N . TRP A 1 540 ? -9.961 6.947 4.983 1.00 92.25 540 TRP A N 1
ATOM 4336 C CA . TRP A 1 540 ? -10.504 7.792 6.043 1.00 92.25 540 TRP A CA 1
ATOM 4337 C C . TRP A 1 540 ? -9.836 9.170 6.105 1.00 92.25 540 TRP A C 1
ATOM 4339 O O . TRP A 1 540 ? -10.529 10.185 6.209 1.00 92.25 540 TRP A O 1
ATOM 4349 N N . TYR A 1 541 ? -8.509 9.235 5.999 1.00 91.62 541 TYR A N 1
ATOM 4350 C CA . TYR A 1 541 ? -7.792 10.509 5.998 1.00 91.62 541 TYR A CA 1
ATOM 4351 C C . TYR A 1 541 ? -8.000 11.293 4.697 1.00 91.62 541 TYR A C 1
ATOM 4353 O O . TYR A 1 541 ? -8.198 12.506 4.763 1.00 91.62 541 TYR A O 1
ATOM 4361 N N . ALA A 1 542 ? -8.117 10.621 3.548 1.00 93.38 542 ALA A N 1
ATOM 4362 C CA . ALA A 1 542 ? -8.563 11.237 2.300 1.00 93.38 542 ALA A CA 1
ATOM 4363 C C . ALA A 1 542 ? -9.968 11.848 2.432 1.00 93.38 542 ALA A C 1
ATOM 4365 O O . ALA A 1 542 ? -10.151 13.020 2.103 1.00 93.38 542 ALA A O 1
ATOM 4366 N N . TRP A 1 543 ? -10.937 11.136 3.024 1.00 95.31 543 TRP A N 1
ATOM 4367 C CA . TRP A 1 543 ? -12.266 11.691 3.321 1.00 95.31 543 TRP A CA 1
ATOM 4368 C C . TRP A 1 543 ? -12.193 12.929 4.229 1.00 95.31 543 TRP A C 1
ATOM 4370 O O . TRP A 1 543 ? -12.803 13.958 3.929 1.00 95.31 543 TRP A O 1
ATOM 4380 N N . LEU A 1 544 ? -11.430 12.865 5.327 1.00 93.38 544 LEU A N 1
ATOM 4381 C CA . LEU A 1 544 ? -11.261 13.997 6.246 1.00 93.38 544 LEU A CA 1
ATOM 4382 C C . LEU A 1 544 ? -10.557 15.199 5.597 1.00 93.38 544 LEU A C 1
ATOM 4384 O O . LEU A 1 544 ? -10.871 16.344 5.931 1.00 93.38 544 LEU A O 1
ATOM 4388 N N . SER A 1 545 ? -9.620 14.942 4.687 1.00 93.50 545 SER A N 1
ATOM 4389 C CA . SER A 1 545 ? -8.885 15.945 3.921 1.00 93.50 545 SER A CA 1
ATOM 4390 C C . SER A 1 545 ? -9.791 16.627 2.887 1.00 93.50 545 SER A C 1
ATOM 4392 O O . SER A 1 545 ? -9.872 17.855 2.866 1.00 93.50 545 SER A O 1
ATOM 4394 N N . CYS A 1 546 ? -10.600 15.862 2.145 1.00 94.06 546 CYS A N 1
ATOM 4395 C CA . CYS A 1 546 ? -11.676 16.380 1.292 1.00 94.06 546 CYS A CA 1
ATOM 4396 C C . CYS A 1 546 ? -12.679 17.250 2.079 1.00 94.06 546 CYS A C 1
ATOM 4398 O O . CYS A 1 546 ? -13.017 18.355 1.660 1.00 94.06 546 CYS A O 1
ATOM 4400 N N . GLU A 1 547 ? -13.114 16.794 3.258 1.00 92.81 547 GLU A N 1
ATOM 4401 C CA . GLU A 1 547 ? -13.963 17.562 4.181 1.00 92.81 547 GLU A CA 1
ATOM 4402 C C . GLU A 1 547 ? -13.287 18.841 4.710 1.00 92.81 547 GLU A C 1
ATOM 4404 O O . GLU A 1 547 ? -13.960 19.824 5.030 1.00 92.81 547 GLU A O 1
ATOM 4409 N N . ALA A 1 548 ? -11.963 18.854 4.874 1.00 91.00 548 ALA A N 1
ATOM 4410 C CA . ALA A 1 548 ? -11.230 20.065 5.233 1.00 91.00 548 ALA A CA 1
ATOM 4411 C C . ALA A 1 548 ? -11.193 21.049 4.055 1.00 91.00 548 ALA A C 1
ATOM 4413 O O . ALA A 1 548 ? -11.456 22.235 4.253 1.00 91.00 548 ALA A O 1
ATOM 4414 N N . GLU A 1 549 ? -10.941 20.553 2.846 1.00 90.69 549 GLU A N 1
ATOM 4415 C CA . GLU A 1 549 ? -10.853 21.350 1.625 1.00 90.69 549 GLU A CA 1
ATOM 4416 C C . GLU A 1 549 ? -12.196 21.991 1.241 1.00 90.69 549 GLU A C 1
ATOM 4418 O O . GLU A 1 549 ? -12.249 23.202 1.042 1.00 90.69 549 GLU A O 1
ATOM 4423 N N . GLU A 1 550 ? -13.315 21.254 1.277 1.00 91.00 550 GLU A N 1
ATOM 4424 C CA . GLU A 1 550 ? -14.643 21.853 1.049 1.00 91.00 550 GLU A CA 1
ATOM 4425 C C . GLU A 1 550 ? -14.939 23.017 2.004 1.00 91.00 550 GLU A C 1
ATOM 4427 O O . GLU A 1 550 ? -15.570 24.002 1.617 1.00 91.00 550 GLU A O 1
ATOM 4432 N N . ARG A 1 551 ? -14.510 22.911 3.268 1.00 90.19 551 ARG A N 1
ATOM 4433 C CA . ARG A 1 551 ? -14.701 23.977 4.261 1.00 90.19 551 ARG A CA 1
ATOM 4434 C C . ARG A 1 551 ? -13.786 25.168 3.993 1.00 90.19 551 ARG A C 1
ATOM 4436 O O . ARG A 1 551 ? -14.227 26.291 4.204 1.00 90.19 551 ARG A O 1
ATOM 4443 N N . ARG A 1 552 ? -12.554 24.954 3.510 1.00 87.81 552 ARG A N 1
ATOM 4444 C CA . ARG A 1 552 ? -11.675 26.047 3.053 1.00 87.81 552 ARG A CA 1
ATOM 4445 C C . ARG A 1 552 ? -12.337 26.798 1.897 1.00 87.81 552 ARG A C 1
ATOM 4447 O O . ARG A 1 552 ? -12.498 28.007 2.000 1.00 87.81 552 ARG A O 1
ATOM 4454 N N . GLN A 1 553 ? -12.815 26.080 0.878 1.00 86.69 553 GLN A N 1
ATOM 4455 C CA . GLN A 1 553 ? -13.467 26.657 -0.307 1.00 86.69 553 GLN A CA 1
ATOM 4456 C C . GLN A 1 553 ? -14.732 27.458 0.042 1.00 86.69 553 GLN A C 1
ATOM 4458 O O . GLN A 1 553 ? -14.905 28.572 -0.444 1.00 86.69 553 GLN A O 1
ATOM 4463 N N . LYS A 1 554 ? -15.576 26.947 0.950 1.00 84.06 554 LYS A N 1
ATOM 4464 C CA . LYS A 1 554 ? -16.778 27.653 1.444 1.00 84.06 554 LYS A CA 1
ATOM 4465 C C . LYS A 1 554 ? -16.464 28.878 2.316 1.00 84.06 554 LYS A C 1
ATOM 4467 O O . LYS A 1 554 ? -17.304 29.764 2.427 1.00 84.06 554 LYS A O 1
ATOM 4472 N N . ASN A 1 555 ? -15.279 28.933 2.928 1.00 78.00 555 ASN A N 1
ATOM 4473 C CA . ASN A 1 555 ? -14.858 30.017 3.819 1.00 78.00 555 ASN A CA 1
ATOM 4474 C C . ASN A 1 555 ? -14.000 31.091 3.124 1.00 78.00 555 ASN A C 1
ATOM 4476 O O . ASN A 1 555 ? -13.519 31.994 3.808 1.00 78.00 555 ASN A O 1
ATOM 4480 N N . VAL A 1 556 ? -13.796 31.026 1.801 1.00 62.53 556 VAL A N 1
ATOM 4481 C CA . VAL A 1 556 ? -13.124 32.099 1.050 1.00 62.53 556 VAL A CA 1
ATOM 4482 C C . VAL A 1 556 ? -14.050 33.326 0.991 1.00 62.53 556 VAL A C 1
ATOM 4484 O O . VAL A 1 556 ? -15.118 33.249 0.378 1.00 62.53 556 VAL A O 1
ATOM 4487 N N . PRO A 1 557 ? -13.681 34.475 1.590 1.00 47.00 557 PRO A N 1
ATOM 4488 C CA . PRO A 1 557 ? -14.498 35.678 1.510 1.00 47.00 557 PRO A CA 1
ATOM 4489 C C . PRO A 1 557 ? -14.371 36.278 0.104 1.00 47.00 557 PRO A C 1
ATOM 4491 O O . PRO A 1 557 ? -13.373 36.916 -0.220 1.00 47.00 557 PRO A O 1
ATOM 4494 N N . GLY A 1 558 ? -15.376 36.052 -0.745 1.00 50.56 558 GLY A N 1
ATOM 4495 C CA . GLY A 1 558 ? -15.376 36.577 -2.117 1.00 50.56 558 GLY A CA 1
ATOM 4496 C C . GLY A 1 558 ? -16.500 36.094 -3.036 1.00 50.56 558 GLY A C 1
ATOM 4497 O O . GLY A 1 558 ? -16.772 36.760 -4.027 1.00 50.56 558 GLY A O 1
ATOM 4498 N N . ILE A 1 559 ? -17.185 34.989 -2.714 1.00 44.88 559 ILE A N 1
ATOM 4499 C CA . ILE A 1 559 ? -18.319 34.480 -3.508 1.00 44.88 559 ILE A CA 1
ATOM 4500 C C . ILE A 1 559 ? -19.591 34.467 -2.650 1.00 44.88 559 ILE A C 1
ATOM 4502 O O . ILE A 1 559 ? -20.135 33.421 -2.301 1.00 44.88 559 ILE A O 1
ATOM 4506 N N . GLN A 1 560 ? -20.070 35.663 -2.302 1.00 35.00 560 GLN A N 1
ATOM 4507 C CA . GLN A 1 560 ? -21.508 35.851 -2.122 1.00 35.00 560 GLN A CA 1
ATOM 4508 C C . GLN A 1 560 ? -22.103 36.093 -3.509 1.00 35.00 560 GLN A C 1
ATOM 4510 O O . GLN A 1 560 ? -21.606 36.929 -4.259 1.00 35.00 560 GLN A O 1
ATOM 4515 N N . SER A 1 561 ? -23.130 35.321 -3.851 1.00 35.03 561 SER A N 1
ATOM 4516 C CA . SER A 1 561 ? -23.885 35.449 -5.096 1.00 35.03 561 SER A CA 1
ATOM 4517 C C . SER A 1 561 ? -24.448 36.864 -5.253 1.00 35.03 561 SER A C 1
ATOM 4519 O O . SER A 1 561 ? -25.242 37.293 -4.410 1.00 35.03 561 SER A O 1
ATOM 4521 N N . GLY A 1 562 ? -24.042 37.545 -6.326 1.00 32.69 562 GLY A N 1
ATOM 4522 C CA . GLY A 1 562 ? -24.775 38.677 -6.902 1.00 32.69 562 GLY A CA 1
ATOM 4523 C C . GLY A 1 562 ? -25.903 38.208 -7.812 1.00 32.69 562 GLY A C 1
ATOM 4524 O O . GLY A 1 562 ? -25.817 37.050 -8.282 1.00 32.69 562 GLY A O 1
#

InterPro domains:
  IPR003347 JmjC domain [PF02373] (456-507)
  IPR003347 JmjC domain [SM00558] (353-524)
  IPR045109 Lysine-specific demethylase LSDs-like [PTHR12549] (421-528)

Sequence (562 aa):
MERPKKRTRLSGQDSTSSKRTLQVTSCNSLGPKFPYSRCFSCSNKEEEKCRFKGIRIIVRKGREYSGIEFRSTSKYGDKSSQKPDLPKTWRAPLSSATIQDMKRSIAQYLLPMFTEEYLHIKNGAAFRSYGSDAHFYCEICSVLIFTRAWLCDSCGVEICSECFEKGIYNKINPENEKLVRCSTHNFRQTSRFMETTLDAVIPQMRHAVASQPSCTPGASEEEPVRLKNFYQSLAHLIGDSPDSILPEVFNTRIHRFGKAALPQAIFESLWRKGEPILVEGCSESLREDWSPTGFRKRHGPVKLEIIDSQSLEQRECPVEEFLEDYGHYIGRSVNESWQVNLDSYELNEDFAFSSHFADFCSALPLPMILCPDGPLNLIGHFPSDLVPPDFGPLMQFAKASNELPGTQGTMRLSWLGSDTDIFRREDSAKLRAFLLHIEAASGDPNLKVPEEDGLYLDKKLRDRLWKEYRVESYRVHQKQGEVIIIPADCAYQICNLSDCINVQMDFISVHSLQQCEKRGDKVRYRKDTAANLHFHWILWYAWLSCEAEERRQKNVPGIQSG